Protein AF-A0A952P4N8-F1 (afdb_monomer)

Foldseek 3Di:
DDDDDDDDDPDPPPPDDDDDPPPPQDPAAALQVLLVVQVVCLLVLNHDLVSLLSSLVLVLVLLVCCLVPDCAPDRFKHFLCSSQVSCQVRHRDQDPVRHTLGQDPLLSLLVLLVLCLQQNDDSGIDGSNSSVSVSVVSVVVSVLSSLLSNVSCLLNVNDAQPLPDPVSVVVSVVSLVSNLVSQLVSLQSSLCSRLVRQDKHFLVSVLSNVVSVCVSVVHDDVVSVLSVLCSQLLLLCLCLQQVDHSGMQGSVCSSLSSNLVSLLSSLVSLCVRQPNPDPPNDPLSNLVSVLVSLLSVLVSSLVSLCNHPVQKGFLVSVVVSQVSVCSSPVLRDDDPLLLQLVLLVLCFQQNDHSGIDGSSSSVLVSVCSVLVSVLCVLQVVCVCVVVVVDPQVVPVHDPVRVVVVVSNVVSVVVSLQSVLVRTPFDQPDWRQPVSVLSNQVVVCVSPPDDPRPGPSVVCVVCVVVVQVVLCVVPVDDGRIHGSVSRD

Mean predicted aligned error: 7.98 Å

pLDDT: mean 88.03, std 11.56, range [34.94, 98.38]

Radius of gyration: 31.85 Å; Cα contacts (8 Å, |Δi|>4): 541; chains: 1; bounding box: 85×47×130 Å

Sequence (487 aa):
MLASAGVLSCTPKVGEQAPPPKQQEFSGTACLTEATDYIELFLKGEARDHQVAAAWGCMSTALQAFEKYVRGSSKDSYTAQEISSFIENEFIARQPDGSIHAVPPSLQAEIMKLKKIVAGGNADVITRSEIRSLITKFGHFKDISVRLNPYMKVLVKKWKPDLTREVSTSADVEHFENANRVLQEAALELGAIFEANQSSYRLDDIGVFLRELSGYLGRDWDLTTVVNRFLPLAKKLKKSLTGGREDEILSTEWRLVIVTTLRTYVQYLRYHYFVELPPNVGREQRLTSISRIVEESFSIIETLVREKTDGAVSRQEIDEIASVLTSAWPDFKFSKVMLDEIMKIKKLLFGGATDRIAASDFELARLKVSRIRDLIDILAPYAGIYSGDWAGGKNGGTEASRAEFDKAGAALDRAAQEFGGLLEVGDKDAFDLKGIVVLVKELSRLYPPEGGKGIARTLEKYFPLLQSLKNMVYGDKDALVRKAQWP

Solvent-accessible surface area (backbone atoms only — not comparable to full-atom values): 26450 Å² total; per-residue (Å²): 136,85,90,82,83,82,83,84,78,86,74,80,74,90,81,68,75,74,76,74,81,76,76,77,80,64,94,57,63,25,42,52,52,54,21,53,54,27,52,48,30,41,70,65,39,68,47,52,60,67,44,44,45,45,26,38,48,40,56,36,51,52,51,52,48,44,69,72,71,56,80,42,97,41,96,59,36,34,44,53,65,62,51,48,54,49,44,47,72,52,27,38,54,63,44,97,88,68,48,65,89,72,80,52,71,68,42,40,49,42,50,24,50,53,41,15,28,64,47,21,85,51,53,73,46,48,35,62,68,37,52,53,47,44,43,57,48,39,52,52,52,30,56,44,49,46,68,41,45,87,36,24,26,60,77,60,75,67,57,78,75,58,60,86,40,76,74,41,40,56,54,43,50,50,52,50,51,50,39,50,50,53,50,51,55,42,24,50,54,52,11,50,50,28,30,75,35,66,30,63,47,49,58,67,53,54,54,49,39,48,44,42,49,26,61,72,68,75,41,92,54,67,62,47,60,52,44,63,53,45,45,66,41,52,28,47,48,46,21,57,30,44,64,55,61,51,57,39,48,46,23,87,39,35,39,58,52,41,39,47,53,51,53,52,50,49,42,53,50,49,40,46,67,59,58,66,68,50,94,71,56,52,69,66,59,34,51,50,50,48,48,48,42,52,42,53,49,35,52,51,51,26,57,35,18,57,64,15,93,82,31,44,37,43,47,66,49,53,53,53,45,45,54,41,44,27,70,64,35,74,88,49,71,78,51,71,67,47,48,56,36,49,27,51,49,41,22,39,51,42,28,83,54,65,60,41,50,41,32,66,41,32,56,48,43,46,71,42,45,62,56,52,49,52,42,46,63,55,45,54,87,39,44,45,61,77,70,66,69,42,66,52,70,76,78,78,39,54,72,70,40,49,56,52,51,52,50,45,49,54,34,48,54,52,39,47,38,56,51,35,74,49,51,50,44,46,86,85,43,63,48,53,57,61,43,58,54,53,35,40,41,46,48,40,67,70,53,66,48,87,90,75,77,40,71,37,62,54,47,65,68,46,44,64,56,54,39,51,51,51,24,67,76,70,71,51,91,64,56,61,49,38,44,89,74,45,99

Structure (mmCIF, N/CA/C/O backbone):
data_AF-A0A952P4N8-F1
#
_entry.id   AF-A0A952P4N8-F1
#
loop_
_atom_site.group_PDB
_atom_site.id
_atom_site.type_symbol
_atom_site.label_atom_id
_atom_site.label_alt_id
_atom_site.label_comp_id
_atom_site.label_asym_id
_atom_site.label_entity_id
_atom_site.label_seq_id
_atom_site.pdbx_PDB_ins_code
_atom_site.Cartn_x
_atom_site.Cartn_y
_atom_site.Cartn_z
_atom_site.occupancy
_atom_site.B_iso_or_equiv
_atom_site.auth_seq_id
_atom_site.auth_comp_id
_atom_site.auth_asym_id
_atom_site.auth_atom_id
_atom_site.pdbx_PDB_model_num
ATOM 1 N N . MET A 1 1 ? -22.821 28.349 80.275 1.00 34.94 1 MET A N 1
ATOM 2 C CA . MET A 1 1 ? -23.502 27.051 80.448 1.00 34.94 1 MET A CA 1
ATOM 3 C C . MET A 1 1 ? -24.350 26.787 79.212 1.00 34.94 1 MET A C 1
ATOM 5 O O . MET A 1 1 ? -25.194 27.609 78.901 1.00 34.94 1 MET A O 1
ATOM 9 N N . LEU A 1 2 ? -24.018 25.696 78.514 1.00 36.78 2 LEU A N 1
ATOM 10 C CA . LEU A 1 2 ? -24.795 24.902 77.546 1.00 36.78 2 LEU A CA 1
ATOM 11 C C . LEU A 1 2 ? -25.652 25.620 76.484 1.00 36.78 2 LEU A C 1
ATOM 13 O O . LEU A 1 2 ? -26.808 25.968 76.703 1.00 36.78 2 LEU A O 1
ATOM 17 N N . ALA A 1 3 ? -25.081 25.695 75.279 1.00 39.19 3 ALA A N 1
ATOM 18 C CA . ALA A 1 3 ? -25.792 25.844 74.017 1.00 39.19 3 ALA A CA 1
ATOM 19 C C . ALA A 1 3 ? -26.370 24.485 73.576 1.00 39.19 3 ALA A C 1
ATOM 21 O O . ALA A 1 3 ? -25.646 23.492 73.533 1.00 39.19 3 ALA A O 1
ATOM 22 N N . SER A 1 4 ? -27.658 24.459 73.229 1.00 41.78 4 SER A N 1
ATOM 23 C CA . SER A 1 4 ? -28.335 23.325 72.588 1.00 41.78 4 SER A CA 1
ATOM 24 C C . SER A 1 4 ? -28.854 23.795 71.231 1.00 41.78 4 SER A C 1
ATOM 26 O O . SER A 1 4 ? -29.801 24.575 71.165 1.00 41.78 4 SER A O 1
ATOM 28 N N . ALA A 1 5 ? -28.187 23.374 70.156 1.00 43.16 5 ALA A N 1
ATOM 29 C CA . ALA A 1 5 ? -28.591 23.635 68.780 1.00 43.16 5 ALA A CA 1
ATOM 30 C C . ALA A 1 5 ? -29.614 22.580 68.334 1.00 43.16 5 ALA A C 1
ATOM 32 O O . ALA A 1 5 ? -29.387 21.379 68.479 1.00 43.16 5 ALA A O 1
ATOM 33 N N . GLY A 1 6 ? -30.752 23.049 67.822 1.00 41.53 6 GLY A N 1
ATOM 34 C CA . GLY A 1 6 ? -31.864 22.221 67.373 1.00 41.53 6 GLY A CA 1
ATOM 35 C C . GLY A 1 6 ? -31.559 21.471 66.078 1.00 41.53 6 GLY A C 1
ATOM 36 O O . GLY A 1 6 ? -31.179 22.063 65.070 1.00 41.53 6 GLY A O 1
ATOM 37 N N . VAL A 1 7 ? -31.793 20.162 66.109 1.00 44.16 7 VAL A N 1
ATOM 38 C CA . VAL A 1 7 ? -31.924 19.306 64.930 1.00 44.16 7 VAL A CA 1
ATOM 39 C C . VAL A 1 7 ? -33.351 19.476 64.404 1.00 44.16 7 VAL A C 1
ATOM 41 O O . VAL A 1 7 ? -34.297 18.976 65.008 1.00 44.16 7 VAL A O 1
ATOM 44 N N . LEU A 1 8 ? -33.521 20.192 63.290 1.00 47.72 8 LEU A N 1
ATOM 45 C CA . LEU A 1 8 ? -34.758 20.147 62.509 1.00 47.72 8 LEU A CA 1
ATOM 46 C C . LEU A 1 8 ? -34.716 18.896 61.627 1.00 47.72 8 LEU A C 1
ATOM 48 O O . LEU A 1 8 ? -33.975 18.816 60.648 1.00 47.72 8 LEU A O 1
ATOM 52 N N . SER A 1 9 ? -35.497 17.896 62.023 1.00 40.97 9 SER A N 1
ATOM 53 C CA . SER A 1 9 ? -35.718 16.656 61.293 1.00 40.97 9 SER A CA 1
ATOM 54 C C . SER A 1 9 ? -36.577 16.908 60.048 1.00 40.97 9 SER A C 1
ATOM 56 O O . SER A 1 9 ? -37.744 17.283 60.132 1.00 40.97 9 SER A O 1
ATOM 58 N N . CYS A 1 10 ? -36.014 16.651 58.866 1.00 54.97 10 CYS A N 1
ATOM 59 C CA . CYS A 1 10 ? -36.796 16.465 57.646 1.00 54.97 10 CYS A CA 1
ATOM 60 C C . CYS A 1 10 ? -37.445 15.077 57.702 1.00 54.97 10 CYS A C 1
ATOM 62 O O . CYS A 1 10 ? -36.817 14.077 57.362 1.00 54.97 10 CYS A O 1
ATOM 64 N N . THR A 1 11 ? -38.688 15.002 58.174 1.00 50.06 11 THR A N 1
ATOM 65 C CA . THR A 1 11 ? -39.518 13.800 58.026 1.00 50.06 11 THR A CA 1
ATOM 66 C C . THR A 1 11 ? -40.157 13.825 56.634 1.00 50.06 11 THR A C 1
ATOM 68 O O . THR A 1 11 ? -40.904 14.758 56.334 1.00 50.06 11 THR A O 1
ATOM 71 N N . PRO A 1 12 ? -39.869 12.855 55.746 1.00 48.47 12 PRO A N 1
ATOM 72 C CA . PRO A 1 12 ? -40.567 12.762 54.471 1.00 48.47 12 PRO A CA 1
ATOM 73 C C . PRO A 1 12 ? -42.040 12.434 54.741 1.00 48.47 12 PRO A C 1
ATOM 75 O O . PRO A 1 12 ? -42.353 11.528 55.516 1.00 48.47 12 PRO A O 1
ATOM 78 N N . LYS A 1 13 ? -42.952 13.194 54.125 1.00 51.69 13 LYS A N 1
ATOM 79 C CA . LYS A 1 13 ? -44.390 12.928 54.198 1.00 51.69 13 LYS A CA 1
ATOM 80 C C . LYS A 1 13 ? -44.674 11.568 53.562 1.00 51.69 13 LYS A C 1
ATOM 82 O O . LYS A 1 13 ? -44.535 11.386 52.356 1.00 51.69 13 LYS A O 1
ATOM 87 N N . VAL A 1 14 ? -45.074 10.610 54.389 1.00 48.50 14 VAL A N 1
ATOM 88 C CA . VAL A 1 14 ? -45.539 9.292 53.953 1.00 48.50 14 VAL A CA 1
ATOM 89 C C . VAL A 1 14 ? -46.844 9.489 53.173 1.00 48.50 14 VAL A C 1
ATOM 91 O O . VAL A 1 14 ? -47.848 9.881 53.761 1.00 48.50 14 VAL A O 1
ATOM 94 N N . GLY A 1 15 ? -46.817 9.265 51.855 1.00 58.88 15 GLY A N 1
ATOM 95 C CA . GLY A 1 15 ? -48.003 9.326 50.986 1.00 58.88 15 GLY A CA 1
ATOM 96 C C . GLY A 1 15 ? -47.847 10.112 49.679 1.00 58.88 15 GLY A C 1
ATOM 97 O O . GLY A 1 15 ? -48.727 10.022 48.827 1.00 58.88 15 GLY A O 1
ATOM 98 N N . GLU A 1 16 ? -46.752 10.849 49.474 1.00 53.91 16 GLU A N 1
ATOM 99 C CA . GLU A 1 16 ? -46.469 11.444 48.161 1.00 53.91 16 GLU A CA 1
ATOM 100 C C . GLU A 1 16 ? -45.956 10.359 47.202 1.00 53.91 16 GLU A C 1
ATOM 102 O O . GLU A 1 16 ? -44.999 9.643 47.506 1.00 53.91 16 GLU A O 1
ATOM 107 N N . GLN A 1 17 ? -46.616 10.207 46.046 1.00 56.88 17 GLN A N 1
ATOM 108 C CA . GLN A 1 17 ? -46.087 9.393 44.951 1.00 56.88 17 GLN A CA 1
ATOM 109 C C . GLN A 1 17 ? -44.692 9.912 44.611 1.00 56.88 17 GLN A C 1
ATOM 111 O O . GLN A 1 17 ? -44.510 11.119 44.434 1.00 56.88 17 GLN A O 1
ATOM 116 N N . ALA A 1 18 ? -43.716 9.001 44.544 1.00 58.66 18 ALA A N 1
ATOM 117 C CA . ALA A 1 18 ? -42.367 9.349 44.130 1.00 58.66 18 ALA A CA 1
ATOM 118 C C . ALA A 1 18 ? -42.462 10.166 42.832 1.00 58.66 18 ALA A C 1
ATOM 120 O O . ALA A 1 18 ? -43.164 9.727 41.913 1.00 58.66 18 ALA A O 1
ATOM 121 N N . PRO A 1 19 ? -41.828 11.353 42.756 1.00 57.47 19 PRO A N 1
ATOM 122 C CA . PRO A 1 19 ? -41.862 12.139 41.536 1.00 57.47 19 PRO A CA 1
ATOM 123 C C . PRO A 1 19 ? -41.422 11.228 40.385 1.00 57.47 19 PRO A C 1
ATOM 125 O O . PRO A 1 19 ? -40.444 10.489 40.558 1.00 57.47 19 PRO A O 1
ATOM 128 N N . PRO A 1 20 ? -42.150 11.222 39.250 1.00 61.19 20 PRO A N 1
ATOM 129 C CA . PRO A 1 20 ? -41.786 10.384 38.120 1.00 61.19 20 PRO A CA 1
ATOM 130 C C . PRO A 1 20 ? -40.313 10.649 37.801 1.00 61.19 20 PRO A C 1
ATOM 132 O O . PRO A 1 20 ? -39.890 11.811 37.882 1.00 61.19 20 PRO A O 1
ATOM 135 N N . PRO A 1 21 ? -39.514 9.602 37.524 1.00 56.03 21 PRO A N 1
ATOM 136 C CA . PRO A 1 21 ? -38.093 9.771 37.272 1.00 56.03 21 PRO A CA 1
ATOM 137 C C . PRO A 1 21 ? -37.947 10.837 36.192 1.00 56.03 21 PRO A C 1
ATOM 139 O O . PRO A 1 21 ? -38.432 10.658 35.075 1.00 56.03 21 PRO A O 1
ATOM 142 N N . LYS A 1 22 ? -37.358 11.985 36.550 1.00 49.69 22 LYS A N 1
ATOM 143 C CA . LYS A 1 22 ? -37.054 13.028 35.574 1.00 49.69 22 LYS A CA 1
ATOM 144 C C . LYS A 1 22 ? -36.116 12.381 34.569 1.00 49.69 22 LYS A C 1
ATOM 146 O O . LYS A 1 22 ? -34.968 12.105 34.912 1.00 49.69 22 LYS A O 1
ATOM 151 N N . GLN A 1 23 ? -36.624 12.098 33.372 1.00 56.06 23 GLN A N 1
ATOM 152 C CA . GLN A 1 23 ? -35.781 11.749 32.241 1.00 56.06 23 GLN A CA 1
ATOM 153 C C . GLN A 1 23 ? -34.848 12.937 32.057 1.00 56.06 23 GLN A C 1
ATOM 155 O O . GLN A 1 23 ? -35.282 14.058 31.794 1.00 56.06 23 GLN A O 1
ATOM 160 N N . GLN A 1 24 ? -33.580 12.721 32.378 1.00 61.12 24 GLN A N 1
ATOM 161 C CA . GLN A 1 24 ? -32.574 13.746 32.234 1.00 61.12 24 GLN A CA 1
ATOM 162 C C . GLN A 1 24 ? -32.348 13.897 30.733 1.00 61.12 24 GLN A C 1
ATOM 164 O O . GLN A 1 24 ? -31.733 13.032 30.125 1.00 61.12 24 GLN A O 1
ATOM 169 N N . GLU A 1 25 ? -32.907 14.948 30.132 1.00 58.38 25 GLU A N 1
ATOM 170 C CA . GLU A 1 25 ? -32.675 15.248 28.720 1.00 58.38 25 GLU A CA 1
ATOM 171 C C . GLU A 1 25 ? -31.179 15.498 28.514 1.00 58.38 25 GLU A C 1
ATOM 173 O O . GLU A 1 25 ? -30.598 16.441 29.063 1.00 58.38 25 GLU A O 1
ATOM 178 N N . PHE A 1 26 ? -30.532 14.620 27.751 1.00 65.38 26 PHE A N 1
ATOM 179 C CA . PHE A 1 26 ? -29.157 14.823 27.331 1.00 65.38 26 PHE A CA 1
ATOM 180 C C . PHE A 1 26 ? -29.143 15.886 26.232 1.00 65.38 26 PHE A C 1
ATOM 182 O O . PHE A 1 26 ? -29.778 15.747 25.189 1.00 65.38 26 PHE A O 1
ATOM 189 N N . SER A 1 27 ? -28.411 16.977 26.453 1.00 51.78 27 SER A N 1
ATOM 190 C CA . SER A 1 27 ? -28.153 17.966 25.408 1.00 51.78 27 SER A CA 1
ATOM 191 C C . SER A 1 27 ? -27.304 17.309 24.311 1.00 51.78 27 SER A C 1
ATOM 193 O O . SER A 1 27 ? -26.106 17.111 24.514 1.00 51.78 27 SER A O 1
ATOM 195 N N . GLY A 1 28 ? -27.920 16.936 23.185 1.00 60.28 28 GLY A N 1
ATOM 196 C CA . GLY A 1 28 ? -27.245 16.257 22.068 1.00 60.28 28 GLY A CA 1
ATOM 197 C C . GLY A 1 28 ? -27.908 14.967 21.576 1.00 60.28 28 GLY A C 1
ATOM 198 O O . GLY A 1 28 ? -27.240 14.180 20.902 1.00 60.28 28 GLY A O 1
ATOM 199 N N . THR A 1 29 ? -29.188 14.741 21.892 1.00 67.62 29 THR A N 1
ATOM 200 C CA . THR A 1 29 ? -29.965 13.633 21.325 1.00 67.62 29 THR A CA 1
ATOM 201 C C . THR A 1 29 ? -29.813 13.617 19.800 1.00 67.62 29 THR A C 1
ATOM 203 O O . THR A 1 29 ? -29.948 14.648 19.148 1.00 67.62 29 THR A O 1
ATOM 206 N N . ALA A 1 30 ? -29.469 12.453 19.242 1.00 80.31 30 ALA A N 1
ATOM 207 C CA . ALA A 1 30 ? -29.188 12.219 17.818 1.00 80.31 30 ALA A CA 1
ATOM 208 C C . ALA A 1 30 ? -27.842 12.706 17.230 1.00 80.31 30 ALA A C 1
ATOM 210 O O . ALA A 1 30 ? -27.639 12.543 16.024 1.00 80.31 30 ALA A O 1
ATOM 211 N N . CYS A 1 31 ? -26.880 13.225 18.009 1.00 89.62 31 CYS A N 1
ATOM 212 C CA . CYS A 1 31 ? -25.630 13.713 17.398 1.00 89.62 31 CYS A CA 1
ATOM 213 C C . CYS A 1 31 ? -24.825 12.625 16.661 1.00 89.62 31 CYS A C 1
ATOM 215 O O . CYS A 1 31 ? -24.077 12.949 15.737 1.00 89.62 31 CYS A O 1
ATOM 217 N N . LEU A 1 32 ? -24.959 11.340 17.029 1.00 89.25 32 LEU A N 1
ATOM 218 C CA . LEU A 1 32 ? -24.214 10.267 16.357 1.00 89.25 32 LEU A CA 1
ATOM 219 C C . LEU A 1 32 ? -24.750 9.977 14.959 1.00 89.25 32 LEU A C 1
ATOM 221 O O . LEU A 1 32 ? -23.969 9.585 14.097 1.00 89.25 32 LEU A O 1
ATOM 225 N N . THR A 1 33 ? -26.040 10.214 14.717 1.00 88.94 33 THR A N 1
ATOM 226 C CA . THR A 1 33 ? -26.625 10.117 13.376 1.00 88.94 33 THR A CA 1
ATOM 227 C C . THR A 1 33 ? -25.987 11.152 12.443 1.00 88.94 33 THR A C 1
ATOM 229 O O . THR A 1 33 ? -25.518 10.805 11.361 1.00 88.94 33 THR A O 1
ATOM 232 N N . GLU A 1 34 ? -25.831 12.399 12.894 1.00 90.75 34 GLU A N 1
ATOM 233 C CA . GLU A 1 34 ? -25.100 13.416 12.122 1.00 90.75 34 GLU A CA 1
ATOM 234 C C . GLU A 1 34 ? -23.605 13.090 12.004 1.00 90.75 34 GLU A C 1
ATOM 236 O O . GLU A 1 34 ? -22.998 13.273 10.948 1.00 90.75 34 GLU A O 1
ATOM 241 N N . ALA A 1 35 ? -22.993 12.569 13.073 1.00 92.69 35 ALA A N 1
ATOM 242 C CA . ALA A 1 35 ? -21.591 12.168 13.054 1.00 92.69 35 ALA A CA 1
ATOM 243 C C . ALA A 1 35 ? -21.322 11.100 11.983 1.00 92.69 35 ALA A C 1
ATOM 245 O O . ALA A 1 35 ? -20.301 11.181 11.297 1.00 92.69 35 ALA A O 1
ATOM 246 N N . THR A 1 36 ? -22.231 10.135 11.795 1.00 89.19 36 THR A N 1
ATOM 247 C CA . THR A 1 36 ? -22.101 9.128 10.732 1.00 89.19 36 THR A CA 1
ATOM 248 C C . THR A 1 36 ? -22.158 9.738 9.332 1.00 89.19 36 THR A C 1
ATOM 250 O O . THR A 1 36 ? -21.368 9.340 8.471 1.00 89.19 36 THR A O 1
ATOM 253 N N . ASP A 1 37 ? -22.994 10.756 9.116 1.00 90.56 37 ASP A N 1
ATOM 254 C CA . ASP A 1 37 ? -23.057 11.482 7.841 1.00 90.56 37 ASP A CA 1
ATOM 255 C C . ASP A 1 37 ? -21.776 12.291 7.593 1.00 90.56 37 ASP A C 1
ATOM 257 O O . ASP A 1 37 ? -21.229 12.305 6.488 1.00 90.56 37 ASP A O 1
ATOM 261 N N . TYR A 1 38 ? -21.223 12.927 8.628 1.00 94.62 38 TYR A N 1
ATOM 262 C CA . TYR A 1 38 ? -19.960 13.659 8.512 1.00 94.62 38 TYR A CA 1
ATOM 263 C C . TYR A 1 38 ? -18.764 12.740 8.242 1.00 94.62 38 TYR A C 1
ATOM 265 O O . TYR A 1 38 ? -17.897 13.094 7.439 1.00 94.62 38 TYR A O 1
ATOM 273 N N . ILE A 1 39 ? -18.722 11.554 8.857 1.00 91.50 39 ILE A N 1
ATOM 274 C CA . ILE A 1 39 ? -17.701 10.537 8.563 1.00 91.50 39 ILE A CA 1
ATOM 275 C C . ILE A 1 39 ? -17.809 10.090 7.102 1.00 91.50 39 ILE A C 1
ATOM 277 O O . ILE A 1 39 ? -16.793 9.957 6.423 1.00 91.50 39 ILE A O 1
ATOM 281 N N . GLU A 1 40 ? -19.020 9.913 6.575 1.00 89.50 40 GLU A N 1
ATOM 282 C CA . GLU A 1 40 ? -19.203 9.598 5.159 1.00 89.50 40 GLU A CA 1
ATOM 283 C C . GLU A 1 40 ? -18.688 10.716 4.250 1.00 89.50 40 GLU A C 1
ATOM 285 O O . GLU A 1 40 ? -17.946 10.442 3.305 1.00 89.50 40 GLU A O 1
ATOM 290 N N . LEU A 1 41 ? -19.055 11.970 4.524 1.00 94.19 41 LEU A N 1
ATOM 291 C CA . LEU A 1 41 ? -18.558 13.111 3.756 1.00 94.19 41 LEU A CA 1
ATOM 292 C C . LEU A 1 41 ? -17.026 13.168 3.787 1.00 94.19 41 LEU A C 1
ATOM 294 O O . LEU A 1 41 ? -16.400 13.456 2.766 1.00 94.19 41 LEU A O 1
ATOM 298 N N . PHE A 1 42 ? -16.406 12.836 4.921 1.00 95.56 42 PHE A N 1
ATOM 299 C CA . PHE A 1 42 ? -14.954 12.754 5.051 1.00 95.56 42 PHE A CA 1
ATOM 300 C C . PHE A 1 42 ? -14.372 11.653 4.157 1.00 95.56 42 PHE A C 1
ATOM 302 O O . PHE A 1 42 ? -13.495 11.928 3.337 1.00 95.56 42 PHE A O 1
ATOM 309 N N . LEU A 1 43 ? -14.926 10.437 4.217 1.00 91.50 43 LEU A N 1
ATOM 310 C CA . LEU A 1 43 ? -14.536 9.306 3.364 1.00 91.50 43 LEU A CA 1
ATOM 311 C C . LEU A 1 43 ? -14.821 9.539 1.871 1.00 91.50 43 LEU A C 1
ATOM 313 O O . LEU A 1 43 ? -14.264 8.848 1.023 1.00 91.50 43 LEU A O 1
ATOM 317 N N . LYS A 1 44 ? -15.664 10.518 1.530 1.00 92.19 44 LYS A N 1
ATOM 318 C CA . LYS A 1 44 ? -15.902 10.976 0.155 1.00 92.19 44 LYS A CA 1
ATOM 319 C C . LYS A 1 44 ? -15.003 12.138 -0.271 1.00 92.19 44 LYS A C 1
ATOM 321 O O . LYS A 1 44 ? -15.041 12.486 -1.452 1.00 92.19 44 LYS A O 1
ATOM 326 N N . GLY A 1 45 ? -14.224 12.729 0.637 1.00 95.94 45 GLY A N 1
ATOM 327 C CA . GLY A 1 45 ? -13.435 13.941 0.392 1.00 95.94 45 GLY A CA 1
ATOM 328 C C . GLY A 1 45 ? -14.279 15.209 0.205 1.00 95.94 45 GLY A C 1
ATOM 329 O O . GLY A 1 45 ? -13.887 16.111 -0.536 1.00 95.94 45 GLY A O 1
ATOM 330 N N . GLU A 1 46 ? -15.460 15.251 0.822 1.00 97.12 46 GLU A N 1
ATOM 331 C CA . GLU A 1 46 ? -16.475 16.308 0.691 1.00 97.12 46 GLU A CA 1
ATOM 332 C C . GLU A 1 46 ? -16.763 17.031 2.023 1.00 97.12 46 GLU A C 1
ATOM 334 O O . GLU A 1 46 ? -17.459 18.047 2.029 1.00 97.12 46 GLU A O 1
ATOM 339 N N . ALA A 1 47 ? -16.217 16.547 3.144 1.00 97.62 47 ALA A N 1
ATOM 340 C CA . ALA A 1 47 ? -16.410 17.156 4.458 1.00 97.62 47 ALA A CA 1
ATOM 341 C C . ALA A 1 47 ? -15.641 18.472 4.640 1.00 97.62 47 ALA A C 1
ATOM 343 O O . ALA A 1 47 ? -14.553 18.688 4.104 1.00 97.62 47 ALA A O 1
ATOM 344 N N . ARG A 1 48 ? -16.192 19.341 5.490 1.00 98.06 48 ARG A N 1
ATOM 345 C CA . ARG A 1 48 ? -15.514 20.522 6.041 1.00 98.06 48 ARG A CA 1
ATOM 346 C C . ARG A 1 48 ? -14.879 20.183 7.390 1.00 98.06 48 ARG A C 1
ATOM 348 O O . ARG A 1 48 ? -15.422 19.377 8.140 1.00 98.06 48 ARG A O 1
ATOM 355 N N . ASP A 1 49 ? -13.803 20.874 7.757 1.00 97.56 49 ASP A N 1
ATOM 356 C CA . ASP A 1 49 ? -13.041 20.583 8.985 1.00 97.56 49 ASP A CA 1
ATOM 357 C C . ASP A 1 49 ? -13.902 20.595 10.258 1.00 97.56 49 ASP A C 1
ATOM 359 O O . ASP A 1 49 ? -13.746 19.737 11.126 1.00 97.56 49 ASP A O 1
ATOM 363 N N . HIS A 1 50 ? -14.865 21.519 10.362 1.00 97.62 50 HIS A N 1
ATOM 364 C CA . HIS A 1 50 ? -15.771 21.573 11.514 1.00 97.62 50 HIS A CA 1
ATOM 365 C C . HIS A 1 50 ? -16.729 20.376 11.582 1.00 97.62 50 HIS A C 1
ATOM 367 O O . HIS A 1 50 ? -17.092 19.974 12.681 1.00 97.62 50 HIS A O 1
ATOM 373 N N . GLN A 1 51 ? -17.117 19.788 10.445 1.00 97.31 51 GLN A N 1
ATOM 374 C CA . GLN A 1 51 ? -17.963 18.588 10.402 1.00 97.31 51 GLN A CA 1
ATOM 375 C C . GLN A 1 51 ? -17.174 17.372 10.891 1.00 97.31 51 GLN A C 1
ATOM 377 O O . GLN A 1 51 ? -17.649 16.620 11.739 1.00 97.31 51 GLN A O 1
ATOM 382 N N . VAL A 1 52 ? -15.923 17.237 10.434 1.00 97.25 52 VAL A N 1
ATOM 383 C CA . VAL A 1 52 ? -14.998 16.199 10.914 1.00 97.25 52 VAL A CA 1
ATOM 384 C C . VAL A 1 52 ? -14.781 16.342 12.423 1.00 97.25 52 VAL A C 1
ATOM 386 O O . VAL A 1 52 ? -14.925 15.379 13.174 1.00 97.25 52 VAL A O 1
ATOM 389 N N . ALA A 1 53 ? -14.500 17.559 12.897 1.00 97.31 53 ALA A N 1
ATOM 390 C CA . ALA A 1 53 ? -14.328 17.844 14.317 1.00 97.31 53 ALA A CA 1
ATOM 391 C C . ALA A 1 53 ? -15.592 17.561 15.149 1.00 97.31 53 ALA A C 1
ATOM 393 O O . ALA A 1 53 ? -15.474 17.059 16.269 1.00 97.31 53 ALA A O 1
ATOM 394 N N . ALA A 1 54 ? -16.777 17.874 14.616 1.00 96.00 54 ALA A N 1
ATOM 395 C CA . ALA A 1 54 ? -18.058 17.632 15.275 1.00 96.00 54 ALA A CA 1
ATOM 396 C C . ALA A 1 54 ? -18.347 16.135 15.436 1.00 96.00 54 ALA A C 1
ATOM 398 O O . ALA A 1 54 ? -18.774 15.723 16.514 1.00 96.00 54 ALA A O 1
ATOM 399 N N . ALA A 1 55 ? -18.034 15.312 14.429 1.00 95.94 55 ALA A N 1
ATOM 400 C CA . ALA A 1 55 ? -18.210 13.863 14.508 1.00 95.94 55 ALA A CA 1
ATOM 401 C C . ALA A 1 55 ? -17.418 13.249 15.680 1.00 95.94 55 ALA A C 1
ATOM 403 O O . ALA A 1 55 ? -17.976 12.544 16.524 1.00 95.94 55 ALA A O 1
ATOM 404 N N . TRP A 1 56 ? -16.129 13.590 15.795 1.00 97.06 56 TRP A N 1
ATOM 405 C CA . TRP A 1 56 ? -15.279 13.139 16.905 1.00 97.06 56 TRP A CA 1
ATOM 406 C C . TRP A 1 56 ? -15.673 13.735 18.259 1.00 97.06 56 TRP A C 1
ATOM 408 O O . TRP A 1 56 ? -15.570 13.061 19.290 1.00 97.06 56 TRP A O 1
ATOM 418 N N . GLY A 1 57 ? -16.148 14.984 18.261 1.00 96.00 57 GLY A N 1
ATOM 419 C CA . GLY A 1 57 ? -16.682 15.636 19.453 1.00 96.00 57 GLY A CA 1
ATOM 420 C C . GLY A 1 57 ? -17.881 14.874 20.009 1.00 96.00 57 GLY A C 1
ATOM 421 O O . GLY A 1 57 ? -17.881 14.526 21.187 1.00 96.00 57 GLY A O 1
ATOM 422 N N . CYS A 1 58 ? -18.840 14.528 19.147 1.00 95.56 58 CYS A N 1
ATOM 423 C CA . CYS A 1 58 ? -20.028 13.770 19.530 1.00 95.56 58 CYS A CA 1
ATOM 424 C C . CYS A 1 58 ? -19.669 12.398 20.124 1.00 95.56 58 CYS A C 1
ATOM 426 O O . CYS A 1 58 ? -20.120 12.076 21.222 1.00 95.56 58 CYS A O 1
ATOM 428 N N . MET A 1 59 ? -18.791 11.622 19.472 1.00 94.88 59 MET A N 1
ATOM 429 C CA . MET A 1 59 ? -18.336 10.329 20.009 1.00 94.88 59 MET A CA 1
ATOM 430 C C . MET A 1 59 ? -17.662 10.461 21.386 1.00 94.88 59 MET A C 1
ATOM 432 O O . MET A 1 59 ? -17.917 9.659 22.286 1.00 94.88 59 MET A O 1
ATOM 436 N N . SER A 1 60 ? -16.839 11.496 21.584 1.00 95.94 60 SER A N 1
ATOM 437 C CA . SER A 1 60 ? -16.197 11.759 22.879 1.00 95.94 60 SER A CA 1
ATOM 438 C C . SER A 1 60 ? -17.213 12.134 23.958 1.00 95.94 60 SER A C 1
ATOM 440 O O . SER A 1 60 ? -17.155 11.604 25.067 1.00 95.94 60 SER A O 1
ATOM 442 N N . THR A 1 61 ? -18.171 13.007 23.638 1.00 95.25 61 THR A N 1
ATOM 443 C CA . THR A 1 61 ? -19.238 13.410 24.562 1.00 95.25 61 THR A CA 1
ATOM 444 C C . THR A 1 61 ? -20.134 12.230 24.935 1.00 95.25 61 THR A C 1
ATOM 446 O O . THR A 1 61 ? -20.476 12.087 26.108 1.00 95.25 61 THR A O 1
ATOM 449 N N . ALA A 1 62 ? -20.452 11.347 23.985 1.00 94.94 62 ALA A N 1
ATOM 450 C CA . ALA A 1 62 ? -21.231 10.140 24.244 1.00 94.94 62 ALA A CA 1
ATOM 451 C C . ALA A 1 62 ? -20.534 9.216 25.254 1.00 94.94 62 ALA A C 1
ATOM 453 O O . ALA A 1 62 ? -21.146 8.802 26.240 1.00 94.94 62 ALA A O 1
ATOM 454 N N . LEU A 1 63 ? -19.232 8.959 25.079 1.00 95.69 63 LEU A N 1
ATOM 455 C CA . LEU A 1 63 ? -18.459 8.155 26.031 1.00 95.69 63 LEU A CA 1
ATOM 456 C C . LEU A 1 63 ? -18.291 8.835 27.399 1.00 95.69 63 LEU A C 1
ATOM 458 O O . LEU A 1 63 ? -18.361 8.159 28.423 1.00 95.69 63 LEU A O 1
ATOM 462 N N . GLN A 1 64 ? -18.113 10.158 27.443 1.00 96.06 64 GLN A N 1
ATOM 463 C CA . GLN A 1 64 ? -18.062 10.915 28.702 1.00 96.06 64 GLN A CA 1
ATOM 464 C C . GLN A 1 64 ? -19.388 10.835 29.466 1.00 96.06 64 GLN A C 1
ATOM 466 O O . GLN A 1 64 ? -19.398 10.662 30.687 1.00 96.06 64 GLN A O 1
ATOM 471 N N . ALA A 1 65 ? -20.513 10.947 28.754 1.00 94.56 65 ALA A N 1
ATOM 472 C CA . ALA A 1 65 ? -21.834 10.773 29.336 1.00 94.56 65 ALA A CA 1
ATOM 473 C C . ALA A 1 65 ? -22.005 9.337 29.852 1.00 94.56 65 ALA A C 1
ATOM 475 O O . ALA A 1 65 ? -22.378 9.149 31.009 1.00 94.56 65 ALA A O 1
ATOM 476 N N . PHE A 1 66 ? -21.638 8.333 29.054 1.00 94.88 66 PHE A N 1
ATOM 477 C CA . PHE A 1 66 ? -21.680 6.935 29.478 1.00 94.88 66 PHE A CA 1
ATOM 478 C C . PHE A 1 66 ? -20.886 6.709 30.776 1.00 94.88 66 PHE A C 1
ATOM 480 O O . PHE A 1 66 ? -21.433 6.204 31.756 1.00 94.88 66 PHE A O 1
ATOM 487 N N . GLU A 1 67 ? -19.630 7.169 30.835 1.00 94.81 67 GLU A N 1
ATOM 488 C CA . GLU A 1 67 ? -18.760 7.027 32.014 1.00 94.81 67 GLU A CA 1
ATOM 489 C C . GLU A 1 67 ? -19.369 7.658 33.282 1.00 94.81 67 GLU A C 1
ATOM 491 O O . GLU A 1 67 ? -19.239 7.137 34.400 1.00 94.81 67 GLU A O 1
ATOM 496 N N . LYS A 1 68 ? -20.021 8.812 33.109 1.00 94.00 68 LYS A N 1
ATOM 497 C CA . LYS A 1 68 ? -20.590 9.604 34.199 1.00 94.00 68 LYS A CA 1
ATOM 498 C C . LYS A 1 68 ? -21.907 9.029 34.716 1.00 94.00 68 LYS A C 1
ATOM 500 O O . LYS A 1 68 ? -22.129 9.052 35.927 1.00 94.00 68 LYS A O 1
ATOM 505 N N . TYR A 1 69 ? -22.771 8.553 33.823 1.00 91.94 69 TYR A N 1
ATOM 506 C CA . TYR A 1 69 ? -24.164 8.240 34.148 1.00 91.94 69 TYR A CA 1
ATOM 507 C C . TYR A 1 69 ? -24.461 6.742 34.241 1.00 91.94 69 TYR A C 1
ATOM 509 O O . TYR A 1 69 ? -25.376 6.360 34.970 1.00 91.94 69 TYR A O 1
ATOM 517 N N . VAL A 1 70 ? -23.673 5.881 33.593 1.00 92.25 70 VAL A N 1
ATOM 518 C CA . VAL A 1 70 ? -23.888 4.432 33.638 1.00 92.25 70 VAL A CA 1
ATOM 519 C C . VAL A 1 70 ? -23.048 3.801 34.748 1.00 92.25 70 VAL A C 1
ATOM 521 O O . VAL A 1 70 ? -21.814 3.874 34.778 1.00 92.25 70 VAL A O 1
ATOM 524 N N . ARG A 1 71 ? -23.736 3.148 35.689 1.00 87.56 71 ARG A N 1
ATOM 525 C CA . ARG A 1 71 ? -23.119 2.244 36.667 1.00 87.56 71 ARG A CA 1
ATOM 526 C C . ARG A 1 71 ? -23.127 0.845 36.062 1.00 87.56 71 ARG A C 1
ATOM 528 O O . ARG A 1 71 ? -24.203 0.314 35.816 1.00 87.56 71 ARG A O 1
ATOM 535 N N . GLY A 1 72 ? -21.947 0.296 35.784 1.00 76.94 72 GLY A N 1
ATOM 536 C CA . GLY A 1 72 ? -21.826 -1.029 35.181 1.00 76.94 72 GLY A CA 1
ATOM 537 C C . GLY A 1 72 ? -22.400 -2.111 36.091 1.00 76.94 72 GLY A C 1
ATOM 538 O O . GLY A 1 72 ? -22.407 -1.965 37.318 1.00 76.94 72 GLY A O 1
ATOM 539 N N . SER A 1 73 ? -22.861 -3.205 35.488 1.00 76.19 73 SER A N 1
ATOM 540 C CA . SER A 1 73 ? -23.274 -4.422 36.201 1.00 76.19 73 SER A CA 1
ATOM 541 C C . SER A 1 73 ? -22.176 -4.975 37.121 1.00 76.19 73 SER A C 1
ATOM 543 O O . SER A 1 73 ? -22.462 -5.519 38.189 1.00 76.19 73 SER A O 1
ATOM 545 N N . SER A 1 74 ? -20.912 -4.768 36.750 1.00 79.38 74 SER A N 1
ATOM 546 C CA . SER A 1 74 ? -19.735 -4.977 37.590 1.00 79.38 74 SER A CA 1
ATOM 547 C C . SER A 1 74 ? -19.073 -3.627 37.883 1.00 79.38 74 SER A C 1
ATOM 549 O O . SER A 1 74 ? -19.027 -2.757 37.015 1.00 79.38 74 SER A O 1
ATOM 551 N N . LYS A 1 75 ? -18.581 -3.442 39.120 1.00 81.94 75 LYS A N 1
ATOM 552 C CA . LYS A 1 75 ? -18.246 -2.135 39.734 1.00 81.94 75 LYS A CA 1
ATOM 553 C C . LYS A 1 75 ? -17.477 -1.153 38.840 1.00 81.94 75 LYS A C 1
ATOM 555 O O . LYS A 1 75 ? -17.647 0.047 39.033 1.00 81.94 75 LYS A O 1
ATOM 560 N N . ASP A 1 76 ? -16.642 -1.637 37.920 1.00 91.44 76 ASP A N 1
ATOM 561 C CA . ASP A 1 76 ? -15.841 -0.781 37.038 1.00 91.44 76 ASP A CA 1
ATOM 562 C C . ASP A 1 76 ? -15.677 -1.324 35.606 1.00 91.44 76 ASP A C 1
ATOM 564 O O . ASP A 1 76 ? -14.743 -0.945 34.897 1.00 91.44 76 ASP A O 1
ATOM 568 N N . SER A 1 77 ? -16.566 -2.228 35.181 1.00 94.12 77 SER A N 1
ATOM 569 C CA . SER A 1 77 ? -16.523 -2.861 33.859 1.00 94.12 77 SER A CA 1
ATOM 570 C C . SER A 1 77 ? -17.905 -2.925 33.217 1.00 94.12 77 SER A C 1
ATOM 572 O O . SER A 1 77 ? -18.895 -3.188 33.897 1.00 94.12 77 SER A O 1
ATOM 574 N N . TYR A 1 78 ? -17.933 -2.756 31.902 1.00 95.88 78 TYR A N 1
ATOM 575 C CA . TYR A 1 78 ? -19.123 -2.644 31.077 1.00 95.88 78 TYR A CA 1
ATOM 576 C C . TYR A 1 78 ? -19.049 -3.633 29.916 1.00 95.88 78 TYR A C 1
ATOM 578 O O . TYR A 1 78 ? -17.997 -3.814 29.303 1.00 95.88 78 TYR A O 1
ATOM 586 N N . THR A 1 79 ? -20.166 -4.269 29.611 1.00 96.12 79 THR A N 1
ATOM 587 C CA . THR A 1 79 ? -20.348 -5.133 28.444 1.00 96.12 79 THR A CA 1
ATOM 588 C C . THR A 1 79 ? -20.612 -4.301 27.190 1.00 96.12 79 THR A C 1
ATOM 590 O O . THR A 1 79 ? -21.041 -3.146 27.267 1.00 96.12 79 THR A O 1
ATOM 593 N N . ALA A 1 80 ? -20.406 -4.902 26.017 1.00 95.62 80 ALA A N 1
ATOM 594 C CA . ALA A 1 80 ? -20.715 -4.250 24.745 1.00 95.62 80 ALA A CA 1
ATOM 595 C C . ALA A 1 80 ? -22.201 -3.848 24.643 1.00 95.62 80 ALA A C 1
ATOM 597 O O . ALA A 1 80 ? -22.507 -2.751 24.179 1.00 95.62 80 ALA A O 1
ATOM 598 N N . GLN A 1 81 ? -23.098 -4.688 25.176 1.00 95.50 81 GLN A N 1
ATOM 599 C CA . GLN A 1 81 ? -24.541 -4.448 25.168 1.00 95.50 81 GLN A CA 1
ATOM 600 C C . GLN A 1 81 ? -24.953 -3.269 26.059 1.00 95.50 81 GLN A C 1
ATOM 602 O O . GLN A 1 81 ? -25.854 -2.517 25.697 1.00 95.50 81 GLN A O 1
ATOM 607 N N . GLU A 1 82 ? -24.320 -3.082 27.224 1.00 94.75 82 GLU A N 1
ATOM 608 C CA . GLU A 1 82 ? -24.600 -1.922 28.088 1.00 94.75 82 GLU A CA 1
ATOM 609 C C . GLU A 1 82 ? -24.244 -0.608 27.376 1.00 94.75 82 GLU A C 1
ATOM 611 O O . GLU A 1 82 ? -24.975 0.376 27.487 1.00 94.75 82 GLU A O 1
ATOM 616 N N . ILE A 1 83 ? -23.151 -0.605 26.609 1.00 94.31 83 ILE A N 1
ATOM 617 C CA . ILE A 1 83 ? -22.698 0.568 25.853 1.00 94.31 83 ILE A CA 1
ATOM 618 C C . ILE A 1 83 ? -23.591 0.836 24.656 1.00 94.31 83 ILE A C 1
ATOM 620 O O . ILE A 1 83 ? -24.030 1.972 24.486 1.00 94.31 83 ILE A O 1
ATOM 624 N N . SER A 1 84 ? -23.872 -0.186 23.845 1.00 94.06 84 SER A N 1
ATOM 625 C CA . SER A 1 84 ? -24.734 -0.034 22.674 1.00 94.06 84 SER A CA 1
ATOM 626 C C . SER A 1 84 ? -26.121 0.442 23.087 1.00 94.06 84 SER A C 1
ATOM 628 O O . SER A 1 84 ? -26.578 1.454 22.573 1.00 94.06 84 SER A O 1
ATOM 630 N N . SER A 1 85 ? -26.722 -0.171 24.113 1.00 93.56 85 SER A N 1
ATOM 631 C CA . SER A 1 85 ? -28.045 0.222 24.613 1.00 93.56 85 SER A CA 1
ATOM 632 C C . SER A 1 85 ? -28.074 1.676 25.091 1.00 93.56 85 SER A C 1
ATOM 634 O O . SER A 1 85 ? -29.052 2.382 24.861 1.00 93.56 85 SER A O 1
ATOM 636 N N . PHE A 1 86 ? -27.024 2.157 25.763 1.00 93.50 86 PHE A N 1
ATOM 637 C CA . PHE A 1 86 ? -26.954 3.563 26.168 1.00 93.50 86 PHE A CA 1
ATOM 638 C C . PHE A 1 86 ? -26.826 4.496 24.959 1.00 93.50 86 PHE A C 1
ATOM 640 O O . PHE A 1 86 ? -27.562 5.474 24.846 1.00 93.50 86 PHE A O 1
ATOM 647 N N . ILE A 1 87 ? -25.913 4.183 24.039 1.00 92.69 87 ILE A N 1
ATOM 648 C CA . ILE A 1 87 ? -25.672 4.978 22.833 1.00 92.69 87 ILE A CA 1
ATOM 649 C C . ILE A 1 87 ? -26.934 5.060 21.961 1.00 92.69 87 ILE A C 1
ATOM 651 O O . ILE A 1 87 ? -27.306 6.139 21.506 1.00 92.69 87 ILE A O 1
ATOM 655 N N . GLU A 1 88 ? -27.608 3.932 21.766 1.00 91.62 88 GLU A N 1
ATOM 656 C CA . GLU A 1 88 ? -28.837 3.800 20.986 1.00 91.62 88 GLU A CA 1
ATOM 657 C C . GLU A 1 88 ? -29.986 4.632 21.553 1.00 91.62 88 GLU A C 1
ATOM 659 O O . GLU A 1 88 ? -30.715 5.267 20.795 1.00 91.62 88 GLU A O 1
ATOM 664 N N . ASN A 1 89 ? -30.135 4.656 22.878 1.00 90.12 89 ASN A N 1
ATOM 665 C CA . ASN A 1 89 ? -31.232 5.371 23.522 1.00 90.12 89 ASN A CA 1
ATOM 666 C C . ASN A 1 89 ? -31.000 6.882 23.602 1.00 90.12 89 ASN A C 1
ATOM 668 O O . ASN A 1 89 ? -31.959 7.641 23.473 1.00 90.12 89 ASN A O 1
ATOM 672 N N . GLU A 1 90 ? -29.753 7.313 23.810 1.00 90.31 90 GLU A N 1
ATOM 673 C CA . GLU A 1 90 ? -29.451 8.712 24.135 1.00 90.31 90 GLU A CA 1
ATOM 674 C C . GLU A 1 90 ? -28.839 9.503 22.967 1.00 90.31 90 GLU A C 1
ATOM 676 O O . GLU A 1 90 ? -28.971 10.725 22.919 1.00 90.31 90 GLU A O 1
ATOM 681 N N . PHE A 1 91 ? -28.177 8.843 22.006 1.00 90.69 91 PHE A N 1
ATOM 682 C CA . PHE A 1 91 ? -27.363 9.517 20.981 1.00 90.69 91 PHE A CA 1
ATOM 683 C C . PHE A 1 91 ? -27.719 9.172 19.530 1.00 90.69 91 PHE A C 1
ATOM 685 O O . PHE A 1 91 ? -27.233 9.856 18.626 1.00 90.69 91 PHE A O 1
ATOM 692 N N . ILE A 1 92 ? -28.568 8.170 19.285 1.00 87.56 92 ILE A N 1
ATOM 693 C CA . ILE A 1 92 ? -29.046 7.802 17.944 1.00 87.56 92 ILE A CA 1
ATOM 694 C C . ILE A 1 92 ? -30.469 8.334 17.734 1.00 87.56 92 ILE A C 1
ATOM 696 O O . ILE A 1 92 ? -31.333 8.197 18.599 1.00 87.56 92 ILE A O 1
ATOM 700 N N . ALA A 1 93 ? -30.721 8.953 16.576 1.00 85.94 93 ALA A N 1
ATOM 701 C CA . ALA A 1 93 ? -32.062 9.398 16.207 1.00 85.94 93 ALA A CA 1
ATOM 702 C C . ALA A 1 93 ? -33.027 8.211 16.096 1.00 85.94 93 ALA A C 1
ATOM 704 O O . ALA A 1 93 ? -32.716 7.199 15.462 1.00 85.94 93 ALA A O 1
ATOM 705 N N . ARG A 1 94 ? -34.239 8.365 16.638 1.00 85.31 94 ARG A N 1
ATOM 706 C CA . ARG A 1 94 ? -35.332 7.439 16.328 1.00 85.31 94 ARG A CA 1
ATOM 707 C C . ARG A 1 94 ? -35.760 7.623 14.878 1.00 85.31 94 ARG A C 1
ATOM 709 O O . ARG A 1 94 ? -35.852 8.748 14.387 1.00 85.31 94 ARG A O 1
ATOM 716 N N . GLN A 1 95 ? -36.037 6.513 14.213 1.00 82.19 95 GLN A N 1
ATOM 717 C CA . GLN A 1 95 ? -36.606 6.499 12.874 1.00 82.19 95 GLN A CA 1
ATOM 718 C C . GLN A 1 95 ? -38.036 7.075 12.886 1.00 82.19 95 GLN A C 1
ATOM 720 O O . GLN A 1 95 ? -38.665 7.139 13.949 1.00 82.19 95 GLN A O 1
ATOM 725 N N . PRO A 1 96 ? -38.590 7.475 11.723 1.00 83.56 96 PRO A N 1
ATOM 726 C CA . PRO A 1 96 ? -39.954 8.008 11.634 1.00 83.56 96 PRO A CA 1
ATOM 727 C C . PRO A 1 96 ? -41.040 7.065 12.176 1.00 83.56 96 PRO A C 1
ATOM 729 O O . PRO A 1 96 ? -42.088 7.526 12.618 1.00 83.56 96 PRO A O 1
ATOM 732 N N . ASP A 1 97 ? -40.791 5.754 12.158 1.00 83.50 97 ASP A N 1
ATOM 733 C CA . ASP A 1 97 ? -41.671 4.714 12.706 1.00 83.50 97 ASP A CA 1
ATOM 734 C C . ASP A 1 97 ? -41.491 4.488 14.224 1.00 83.50 97 ASP A C 1
ATOM 736 O O . ASP A 1 97 ? -42.142 3.627 14.814 1.00 83.50 97 ASP A O 1
ATOM 740 N N . GLY A 1 98 ? -40.616 5.264 14.869 1.00 80.25 98 GLY A N 1
ATOM 741 C CA . GLY A 1 98 ? -40.292 5.170 16.288 1.00 80.25 98 GLY A CA 1
ATOM 742 C C . GLY A 1 98 ? -39.269 4.088 16.644 1.00 80.25 98 GLY A C 1
ATOM 743 O O . GLY A 1 98 ? -38.916 3.986 17.824 1.00 80.25 98 GLY A O 1
ATOM 744 N N . SER A 1 99 ? -38.780 3.310 15.671 1.00 81.44 99 SER A N 1
ATOM 745 C CA . SER A 1 99 ? -37.743 2.299 15.888 1.00 81.44 99 SER A CA 1
ATOM 746 C C . SER A 1 99 ? -36.359 2.930 16.082 1.00 81.44 99 SER A C 1
ATOM 748 O O . SER A 1 99 ? -36.081 4.046 15.635 1.00 81.44 99 SER A O 1
ATOM 750 N N . ILE A 1 100 ? -35.481 2.220 16.790 1.00 80.06 100 ILE A N 1
ATOM 751 C CA . ILE A 1 100 ? -34.065 2.572 16.912 1.00 80.06 100 ILE A CA 1
ATOM 752 C C . ILE A 1 100 ? -33.284 1.590 16.050 1.00 80.06 100 ILE A C 1
ATOM 754 O O . ILE A 1 100 ? -33.538 0.384 16.086 1.00 80.06 100 ILE A O 1
ATOM 758 N N . HIS A 1 101 ? -32.329 2.105 15.283 1.00 84.19 101 HIS A N 1
ATOM 759 C CA . HIS A 1 101 ? -31.428 1.270 14.505 1.00 84.19 101 HIS A CA 1
ATOM 760 C C . HIS A 1 101 ? -30.391 0.625 15.440 1.00 84.19 101 HIS A C 1
ATOM 762 O O . HIS A 1 101 ? -29.298 1.152 15.627 1.00 84.19 101 HIS A O 1
ATOM 768 N N . ALA A 1 102 ? -30.782 -0.471 16.093 1.00 89.88 102 ALA A N 1
ATOM 769 C CA . ALA A 1 102 ? -29.965 -1.141 17.100 1.00 89.88 102 ALA A CA 1
ATOM 770 C C . ALA A 1 102 ? -28.681 -1.727 16.494 1.00 89.88 102 ALA A C 1
ATOM 772 O O . ALA A 1 102 ? -28.692 -2.282 15.392 1.00 89.88 102 ALA A O 1
ATOM 773 N N . VAL A 1 103 ? -27.574 -1.629 17.226 1.00 92.69 103 VAL A N 1
ATOM 774 C CA . VAL A 1 103 ? -26.268 -2.165 16.844 1.00 92.69 103 VAL A CA 1
ATOM 775 C C . VAL A 1 103 ? -26.298 -3.690 17.011 1.00 92.69 103 VAL A C 1
ATOM 777 O O . VAL A 1 103 ? -26.445 -4.177 18.138 1.00 92.69 103 VAL A O 1
ATOM 780 N N . PRO A 1 104 ? -26.123 -4.477 15.932 1.00 95.25 104 PRO A N 1
ATOM 781 C CA . PRO A 1 104 ? -26.172 -5.932 16.005 1.00 95.25 104 PRO A CA 1
ATOM 782 C C . PRO A 1 104 ? -25.117 -6.503 16.966 1.00 95.25 104 PRO A C 1
ATOM 784 O O . PRO A 1 104 ? -23.993 -5.993 16.995 1.00 95.25 104 PRO A O 1
ATOM 787 N N . PRO A 1 105 ? -25.405 -7.596 17.703 1.00 96.56 105 PRO A N 1
ATOM 788 C CA . PRO A 1 105 ? -24.437 -8.213 18.617 1.00 96.56 105 PRO A CA 1
ATOM 789 C C . PRO A 1 105 ? -23.112 -8.615 17.951 1.00 96.56 105 PRO A C 1
ATOM 791 O O . PRO A 1 105 ? -22.057 -8.550 18.578 1.00 96.56 105 PRO A O 1
ATOM 794 N N . SER A 1 106 ? -23.151 -8.996 16.672 1.00 96.50 106 SER A N 1
ATOM 795 C CA . SER A 1 106 ? -21.964 -9.267 15.854 1.00 96.50 106 SER A CA 1
ATOM 796 C C . SER A 1 106 ? -21.079 -8.027 15.713 1.00 96.50 106 SER A C 1
ATOM 798 O O . SER A 1 106 ? -19.890 -8.083 16.021 1.00 96.50 106 SER A O 1
ATOM 800 N N . LEU A 1 107 ? -21.659 -6.885 15.333 1.00 95.88 107 LEU A N 1
ATOM 801 C CA . LEU A 1 107 ? -20.936 -5.619 15.230 1.00 95.88 107 LEU A CA 1
ATOM 802 C C . LEU A 1 107 ? -20.409 -5.156 16.594 1.00 95.88 107 LEU A C 1
ATOM 804 O O . LEU A 1 107 ? -19.276 -4.692 16.685 1.00 95.88 107 LEU A O 1
ATOM 808 N N . GLN A 1 108 ? -21.192 -5.327 17.662 1.00 96.69 108 GLN A N 1
ATOM 809 C CA . GLN A 1 108 ? -20.742 -5.034 19.024 1.00 96.69 108 GLN A CA 1
ATOM 810 C C . GLN A 1 108 ? -19.479 -5.836 19.384 1.00 96.69 108 GLN A C 1
ATOM 812 O O . GLN A 1 108 ? -18.515 -5.267 19.896 1.00 96.69 108 GLN A O 1
ATOM 817 N N . ALA A 1 109 ? -19.446 -7.137 19.073 1.00 97.25 109 ALA A N 1
ATOM 818 C CA . ALA A 1 109 ? -18.277 -7.981 19.316 1.00 97.25 109 ALA A CA 1
ATOM 819 C C . ALA A 1 109 ? -17.048 -7.517 18.513 1.00 97.25 109 ALA A C 1
ATOM 821 O O . ALA A 1 109 ? -15.947 -7.437 19.061 1.00 97.25 109 ALA A O 1
ATOM 822 N N . GLU A 1 110 ? -17.222 -7.147 17.241 1.00 97.38 110 GLU A N 1
ATOM 823 C CA . GLU A 1 110 ? -16.125 -6.620 16.419 1.00 97.38 110 GLU A CA 1
ATOM 824 C C . GLU A 1 110 ? -15.614 -5.257 16.922 1.00 97.38 110 GLU A C 1
ATOM 826 O O . GLU A 1 110 ? -14.402 -5.031 16.975 1.00 97.38 110 GLU A O 1
ATOM 831 N N . ILE A 1 111 ? -16.506 -4.370 17.382 1.00 96.31 111 ILE A N 1
ATOM 832 C CA . ILE A 1 111 ? -16.128 -3.104 18.034 1.00 96.31 111 ILE A CA 1
ATOM 833 C C . ILE A 1 111 ? -15.276 -3.376 19.274 1.00 96.31 111 ILE A C 1
ATOM 835 O O . ILE A 1 111 ? -14.289 -2.677 19.505 1.00 96.31 111 ILE A O 1
ATOM 839 N N . MET A 1 112 ? -15.597 -4.408 20.056 1.00 97.44 112 MET A N 1
ATOM 840 C CA . MET A 1 112 ? -14.803 -4.746 21.233 1.00 97.44 112 MET A CA 1
ATOM 841 C C . MET A 1 112 ? -13.414 -5.301 20.895 1.00 97.44 112 MET A C 1
ATOM 843 O O . MET A 1 112 ? -12.442 -5.013 21.603 1.00 97.44 112 MET A O 1
ATOM 847 N N . LYS A 1 113 ? -13.278 -6.046 19.793 1.00 97.31 113 LYS A N 1
ATOM 848 C CA . LYS A 1 113 ? -11.959 -6.447 19.280 1.00 97.31 113 LYS A CA 1
ATOM 849 C C . LYS A 1 113 ? -11.140 -5.227 18.860 1.00 97.31 113 LYS A C 1
ATOM 851 O O . LYS A 1 113 ? -9.966 -5.138 19.213 1.00 97.31 113 LYS A O 1
ATOM 856 N N . LEU A 1 114 ? -11.753 -4.257 18.178 1.00 96.00 114 LEU A N 1
ATOM 857 C CA . LEU A 1 114 ? -11.088 -3.002 17.816 1.00 96.00 114 LEU A CA 1
ATOM 858 C C . LEU A 1 114 ? -10.707 -2.188 19.062 1.00 96.00 114 LEU A C 1
ATOM 860 O O . LEU A 1 114 ? -9.580 -1.705 19.170 1.00 96.00 114 LEU A O 1
ATOM 864 N N . LYS A 1 115 ? -11.603 -2.105 20.052 1.00 96.31 115 LYS A N 1
ATOM 865 C CA . LYS A 1 115 ? -11.330 -1.498 21.361 1.00 96.31 115 LYS A CA 1
ATOM 866 C C . LYS A 1 115 ? -10.089 -2.103 21.993 1.00 96.31 115 LYS A C 1
ATOM 868 O O . LYS A 1 115 ? -9.289 -1.352 22.536 1.00 96.31 115 LYS A O 1
ATOM 873 N N . LYS A 1 116 ? -9.891 -3.420 21.924 1.00 96.50 116 LYS A N 1
ATOM 874 C CA . LYS A 1 116 ? -8.698 -4.065 22.488 1.00 96.50 116 LYS A CA 1
ATOM 875 C C . LYS A 1 116 ? -7.404 -3.514 21.874 1.00 96.50 116 LYS A C 1
ATOM 877 O O . LYS A 1 116 ? -6.450 -3.246 22.594 1.00 96.50 116 LYS A O 1
ATOM 882 N N . ILE A 1 117 ? -7.388 -3.261 20.568 1.00 96.56 117 ILE A N 1
ATOM 883 C CA . ILE A 1 117 ? -6.236 -2.662 19.873 1.00 96.56 117 ILE A CA 1
ATOM 884 C C . ILE A 1 117 ? -6.045 -1.202 20.278 1.00 96.56 117 ILE A C 1
ATOM 886 O O . ILE A 1 117 ? -4.918 -0.752 20.463 1.00 96.56 117 ILE A O 1
ATOM 890 N N . VAL A 1 118 ? -7.145 -0.455 20.397 1.00 96.38 118 VAL A N 1
ATOM 891 C CA . VAL A 1 118 ? -7.103 0.993 20.612 1.00 96.38 118 VAL A CA 1
ATOM 892 C C . VAL A 1 118 ? -6.916 1.350 22.076 1.00 96.38 118 VAL A C 1
ATOM 894 O O . VAL A 1 118 ? -6.246 2.328 22.343 1.00 96.38 118 VAL A O 1
ATOM 897 N N . ALA A 1 119 ? -7.484 0.619 23.029 1.00 96.62 119 ALA A N 1
ATOM 898 C CA . ALA A 1 119 ? -7.500 0.944 24.459 1.00 96.62 119 ALA A CA 1
ATOM 899 C C . ALA A 1 119 ? -6.941 -0.163 25.364 1.00 96.62 119 ALA A C 1
ATOM 901 O O . ALA A 1 119 ? -6.696 0.104 26.538 1.00 96.62 119 ALA A O 1
ATOM 902 N N . GLY A 1 120 ? -6.702 -1.365 24.835 1.00 95.50 120 GLY A N 1
ATOM 903 C CA . GLY A 1 120 ? -6.167 -2.498 25.588 1.00 95.50 120 GLY A CA 1
ATOM 904 C C . GLY A 1 120 ? -7.224 -3.385 26.256 1.00 95.50 120 GLY A C 1
ATOM 905 O O . GLY A 1 120 ? -8.421 -3.342 25.947 1.00 95.50 120 GLY A O 1
ATOM 906 N N . GLY A 1 121 ? -6.723 -4.233 27.159 1.00 95.25 121 GLY A N 1
ATOM 907 C CA . GLY A 1 121 ? -7.492 -5.143 28.011 1.00 95.25 121 GLY A CA 1
ATOM 908 C C . GLY A 1 121 ? -8.182 -6.295 27.281 1.00 95.25 121 GLY A C 1
ATOM 909 O O . GLY A 1 121 ? -7.613 -6.906 26.375 1.00 95.25 121 GLY A O 1
ATOM 910 N N . ASN A 1 122 ? -9.389 -6.652 27.735 1.00 94.94 122 ASN A N 1
ATOM 911 C CA . ASN A 1 122 ? -10.173 -7.762 27.181 1.00 94.94 122 ASN A CA 1
ATOM 912 C C . ASN A 1 122 ? -11.190 -7.261 26.128 1.00 94.94 122 ASN A C 1
ATOM 914 O O . ASN A 1 122 ? -11.640 -6.117 26.183 1.00 94.94 122 ASN A O 1
ATOM 918 N N . ALA A 1 123 ? -11.545 -8.129 25.180 1.00 95.88 123 ALA A N 1
ATOM 919 C CA . ALA A 1 123 ? -12.608 -7.946 24.199 1.00 95.88 123 ALA A CA 1
ATOM 920 C C . ALA A 1 123 ? -14.018 -8.216 24.767 1.00 95.88 123 ALA A C 1
ATOM 922 O O . ALA A 1 123 ? -14.999 -7.850 24.140 1.00 95.88 123 ALA A O 1
ATOM 923 N N . ASP A 1 124 ? -14.165 -8.822 25.946 1.00 95.88 124 ASP A N 1
ATOM 924 C CA . ASP A 1 124 ? -15.512 -9.091 26.489 1.00 95.88 124 ASP A CA 1
ATOM 925 C C . ASP A 1 124 ? -16.106 -7.892 27.239 1.00 95.88 124 ASP A C 1
ATOM 927 O O . ASP A 1 124 ? -17.322 -7.700 27.292 1.00 95.88 124 ASP A O 1
ATOM 931 N N . VAL A 1 125 ? -15.238 -7.078 27.845 1.00 96.38 125 VAL A N 1
ATOM 932 C CA . VAL A 1 125 ? -15.625 -5.953 28.699 1.00 96.38 125 VAL A CA 1
ATOM 933 C C . VAL A 1 125 ? -14.712 -4.756 28.483 1.00 96.38 125 VAL A C 1
ATOM 935 O O . VAL A 1 125 ? -13.541 -4.892 28.124 1.00 96.38 125 VAL A O 1
ATOM 938 N N . ILE A 1 126 ? -15.244 -3.569 28.742 1.00 96.56 126 ILE A N 1
ATOM 939 C CA . ILE A 1 126 ? -14.487 -2.326 28.807 1.00 96.56 126 ILE A CA 1
ATOM 940 C C . ILE A 1 126 ? -14.577 -1.734 30.203 1.00 96.56 126 ILE A C 1
ATOM 942 O O . ILE A 1 126 ? -15.634 -1.689 30.819 1.00 96.56 126 ILE A O 1
ATOM 946 N N . THR A 1 127 ? -13.448 -1.291 30.720 1.00 96.44 127 THR A N 1
ATOM 947 C CA . THR A 1 127 ? -13.325 -0.671 32.032 1.00 96.44 127 THR A CA 1
ATOM 948 C C . THR A 1 127 ? -13.464 0.842 31.943 1.00 96.44 127 THR A C 1
ATOM 950 O O . THR A 1 127 ? -13.292 1.456 30.887 1.00 96.44 127 THR A O 1
ATOM 953 N N . ARG A 1 128 ? -13.730 1.484 33.079 1.00 95.81 128 ARG A N 1
ATOM 954 C CA . ARG A 1 128 ? -13.791 2.949 33.161 1.00 95.81 128 ARG A CA 1
ATOM 955 C C . ARG A 1 128 ? -12.478 3.628 32.749 1.00 95.81 128 ARG A C 1
ATOM 957 O O . ARG A 1 128 ? -12.502 4.672 32.100 1.00 95.81 128 ARG A O 1
ATOM 964 N N . SER A 1 129 ? -11.329 3.044 33.094 1.00 96.19 129 SER A N 1
ATOM 965 C CA . SER A 1 129 ? -10.019 3.566 32.678 1.00 96.19 129 SER A CA 1
ATOM 966 C C . SER A 1 129 ? -9.809 3.462 31.165 1.00 96.19 129 SER A C 1
ATOM 968 O O . SER A 1 129 ? -9.279 4.393 30.558 1.00 96.19 129 SER A O 1
ATOM 970 N N . GLU A 1 130 ? -10.276 2.383 30.536 1.00 97.00 130 GLU A N 1
ATOM 971 C CA . GLU A 1 130 ? -10.237 2.224 29.080 1.00 97.00 130 GLU A CA 1
ATOM 972 C C . GLU A 1 130 ? -11.163 3.215 28.367 1.00 97.00 130 GLU A C 1
ATOM 974 O O . GLU A 1 130 ? -10.759 3.773 27.351 1.00 97.00 130 GLU A O 1
ATOM 979 N N . ILE A 1 131 ? -12.351 3.515 28.913 1.00 97.12 131 ILE A N 1
ATOM 980 C CA . ILE A 1 131 ? -13.239 4.566 28.377 1.00 97.12 131 ILE A CA 1
ATOM 981 C C . ILE A 1 131 ? -12.527 5.924 28.368 1.00 97.12 131 ILE A C 1
ATOM 983 O O . ILE A 1 131 ? -12.522 6.612 27.347 1.00 97.12 131 ILE A O 1
ATOM 987 N N . ARG A 1 132 ? -11.855 6.293 29.467 1.00 97.25 132 ARG A N 1
ATOM 988 C CA . ARG A 1 132 ? -11.047 7.526 29.519 1.00 97.25 132 ARG A CA 1
ATOM 989 C C . ARG A 1 132 ? -9.929 7.520 28.482 1.00 97.25 132 ARG A C 1
ATOM 991 O O . ARG A 1 132 ? -9.709 8.531 27.821 1.00 97.25 132 ARG A O 1
ATOM 998 N N . SER A 1 133 ? -9.257 6.381 28.311 1.00 96.88 133 SER A N 1
ATOM 999 C CA . SER A 1 133 ? -8.228 6.216 27.279 1.00 96.88 133 SER A CA 1
ATOM 1000 C C . SER A 1 133 ? -8.799 6.411 25.870 1.00 96.88 133 SER A C 1
ATOM 1002 O O . SER A 1 133 ? -8.189 7.115 25.065 1.00 96.88 133 SER A O 1
ATOM 1004 N N . LEU A 1 134 ? -9.980 5.852 25.578 1.00 96.94 134 LEU A N 1
ATOM 1005 C CA . LEU A 1 134 ? -10.674 6.044 24.301 1.00 96.94 134 LEU A CA 1
ATOM 1006 C C . LEU A 1 134 ? -11.023 7.511 24.055 1.00 96.94 134 LEU A C 1
ATOM 1008 O O . LEU A 1 134 ? -10.770 8.001 22.962 1.00 96.94 134 LEU A O 1
ATOM 1012 N N . ILE A 1 135 ? -11.531 8.227 25.062 1.00 97.12 135 ILE A N 1
ATOM 1013 C CA . ILE A 1 135 ? -11.842 9.661 24.949 1.00 97.12 135 ILE A CA 1
ATOM 1014 C C . ILE A 1 135 ? -10.587 10.461 24.570 1.00 97.12 135 ILE A C 1
ATOM 1016 O O . ILE A 1 135 ? -10.632 11.285 23.658 1.00 97.12 135 ILE A O 1
ATOM 1020 N N . THR A 1 136 ? -9.444 10.198 25.213 1.00 97.19 136 THR A N 1
ATOM 1021 C CA . THR A 1 136 ? -8.169 10.833 24.837 1.00 97.19 136 THR A CA 1
ATOM 1022 C C . THR A 1 136 ? -7.759 10.475 23.405 1.00 97.19 136 THR A C 1
ATOM 1024 O O . THR A 1 136 ? -7.377 11.350 22.630 1.00 97.19 136 THR A O 1
ATOM 1027 N N . LYS A 1 137 ? -7.886 9.201 23.018 1.00 96.94 137 LYS A N 1
ATOM 1028 C CA . LYS A 1 137 ? -7.529 8.710 21.676 1.00 96.94 137 LYS A CA 1
ATOM 1029 C C . LYS A 1 137 ? -8.448 9.245 20.576 1.00 96.94 137 LYS A C 1
ATOM 1031 O O . LYS A 1 137 ? -7.968 9.517 19.482 1.00 96.94 137 LYS A O 1
ATOM 1036 N N . PHE A 1 138 ? -9.720 9.507 20.866 1.00 96.75 138 PHE A N 1
ATOM 1037 C CA . PHE A 1 138 ? -10.623 10.214 19.954 1.00 96.75 138 PHE A CA 1
ATOM 1038 C C . PHE A 1 138 ? -10.174 11.654 19.690 1.00 96.75 138 PHE A C 1
ATOM 1040 O O . PHE A 1 138 ? -10.339 12.135 18.572 1.00 96.75 138 PHE A O 1
ATOM 1047 N N . GLY A 1 139 ? -9.537 12.313 20.664 1.00 97.25 139 GLY A N 1
ATOM 1048 C CA . GLY A 1 139 ? -8.844 13.585 20.438 1.00 97.25 139 GLY A CA 1
ATOM 1049 C C . GLY A 1 139 ? -7.737 13.458 19.387 1.00 97.25 139 GLY A C 1
ATOM 1050 O O . GLY A 1 139 ? -7.710 14.220 18.427 1.00 97.25 139 GLY A O 1
ATOM 1051 N N . HIS A 1 140 ? -6.894 12.428 19.494 1.00 97.50 140 HIS A N 1
ATOM 1052 C CA . HIS A 1 140 ? -5.851 12.166 18.496 1.00 97.50 140 HIS A CA 1
ATOM 1053 C C . HIS A 1 140 ? -6.429 11.829 17.112 1.00 97.50 140 HIS A C 1
ATOM 1055 O O . HIS A 1 140 ? -5.980 12.370 16.104 1.00 97.50 140 HIS A O 1
ATOM 1061 N N . PHE A 1 141 ? -7.465 10.986 17.038 1.00 97.38 141 PHE A N 1
ATOM 1062 C CA . PHE A 1 141 ? -8.113 10.663 15.763 1.00 97.38 141 PHE A CA 1
ATOM 1063 C C . PHE A 1 141 ? -8.782 11.877 15.119 1.00 97.38 141 PHE A C 1
ATOM 1065 O O . PHE A 1 141 ? -8.746 12.012 13.893 1.00 97.38 141 PHE A O 1
ATOM 1072 N N . LYS A 1 142 ? -9.336 12.790 15.924 1.00 97.94 142 LYS A N 1
ATOM 1073 C CA . LYS A 1 142 ? -9.837 14.080 15.451 1.00 97.94 142 LYS A CA 1
ATOM 1074 C C . LYS A 1 142 ? -8.732 14.895 14.797 1.00 97.94 142 LYS A C 1
ATOM 1076 O O . LYS A 1 142 ? -8.912 15.330 13.661 1.00 97.94 142 LYS A O 1
ATOM 1081 N N . ASP A 1 143 ? -7.612 15.081 15.485 1.00 98.19 143 ASP A N 1
ATOM 1082 C CA . ASP A 1 143 ? -6.505 15.903 14.991 1.00 98.19 143 ASP A CA 1
ATOM 1083 C C . ASP A 1 143 ? -5.914 15.325 13.698 1.00 98.19 143 ASP A C 1
ATOM 1085 O O . ASP A 1 143 ? -5.660 16.060 12.742 1.00 98.19 143 ASP A O 1
ATOM 1089 N N . ILE A 1 144 ? -5.774 13.999 13.628 1.00 98.31 144 ILE A N 1
ATOM 1090 C CA . ILE A 1 144 ? -5.366 13.281 12.414 1.00 98.31 144 ILE A CA 1
ATOM 1091 C C . ILE A 1 144 ? -6.376 13.504 11.279 1.00 98.31 144 ILE A C 1
ATOM 1093 O O . ILE A 1 144 ? -5.989 13.884 10.174 1.00 98.31 144 ILE A O 1
ATOM 1097 N N . SER A 1 145 ? -7.670 13.304 11.542 1.00 98.25 145 SER A N 1
ATOM 1098 C CA . SER A 1 145 ? -8.717 13.405 10.516 1.00 98.25 145 SER A CA 1
ATOM 1099 C C . SER A 1 145 ? -8.838 14.823 9.961 1.00 98.25 145 SER A C 1
ATOM 1101 O O . SER A 1 145 ? -8.925 15.004 8.751 1.00 98.25 145 SER A O 1
ATOM 1103 N N . VAL A 1 146 ? -8.794 15.844 10.822 1.00 98.38 146 VAL A N 1
ATOM 1104 C CA . VAL A 1 146 ? -8.828 17.253 10.397 1.00 98.38 146 VAL A CA 1
ATOM 1105 C C . VAL A 1 146 ? -7.602 17.592 9.547 1.00 98.38 146 VAL A C 1
ATOM 1107 O O . VAL A 1 146 ? -7.744 18.222 8.505 1.00 98.38 146 VAL A O 1
ATOM 1110 N N . ARG A 1 147 ? -6.408 17.115 9.926 1.00 98.25 147 ARG A N 1
ATOM 1111 C CA . ARG A 1 147 ? -5.171 17.323 9.151 1.00 98.25 147 ARG A CA 1
ATOM 1112 C C . ARG A 1 147 ? -5.215 16.643 7.781 1.00 98.25 147 ARG A C 1
ATOM 1114 O O . ARG A 1 147 ? -4.696 17.192 6.812 1.00 98.25 147 ARG A O 1
ATOM 1121 N N . LEU A 1 148 ? -5.834 15.464 7.696 1.00 98.12 148 LEU A N 1
ATOM 1122 C CA . LEU A 1 148 ? -6.013 14.713 6.449 1.00 98.12 148 LEU A CA 1
ATOM 1123 C C . LEU A 1 148 ? -7.098 15.299 5.542 1.00 98.12 148 LEU A C 1
ATOM 1125 O O . LEU A 1 148 ? -7.011 15.132 4.325 1.00 98.12 148 LEU A O 1
ATOM 1129 N N . ASN A 1 149 ? -8.101 15.980 6.104 1.00 98.19 149 ASN A N 1
ATOM 1130 C CA . ASN A 1 149 ? -9.290 16.427 5.378 1.00 98.19 149 ASN A CA 1
ATOM 1131 C C . ASN A 1 149 ? -8.990 17.197 4.069 1.00 98.19 149 ASN A C 1
ATOM 1133 O O . ASN A 1 149 ? -9.571 16.839 3.040 1.00 98.19 149 ASN A O 1
ATOM 1137 N N . PRO A 1 150 ? -8.033 18.152 4.022 1.00 98.00 150 PRO A N 1
ATOM 1138 C CA . PRO A 1 150 ? -7.676 18.857 2.786 1.00 98.00 150 PRO A CA 1
ATOM 1139 C C . PRO A 1 150 ? -7.198 17.943 1.648 1.00 98.00 150 PRO A C 1
ATOM 1141 O O . PRO A 1 150 ? -7.332 18.294 0.477 1.00 98.00 150 PRO A O 1
ATOM 1144 N N . TYR A 1 151 ? -6.664 16.766 1.979 1.00 98.25 151 TYR A N 1
ATOM 1145 C CA . TYR A 1 151 ? -6.074 15.814 1.037 1.00 98.25 151 TYR A CA 1
ATOM 1146 C C . TYR A 1 151 ? -6.962 14.598 0.767 1.00 98.25 151 TYR A C 1
ATOM 1148 O O . TYR A 1 151 ? -6.613 13.757 -0.063 1.00 98.25 151 TYR A O 1
ATOM 1156 N N . MET A 1 152 ? -8.133 14.493 1.405 1.00 97.50 152 MET A N 1
ATOM 1157 C CA . MET A 1 152 ? -9.002 13.322 1.252 1.00 97.50 152 MET A CA 1
ATOM 1158 C C . MET A 1 152 ? -9.399 13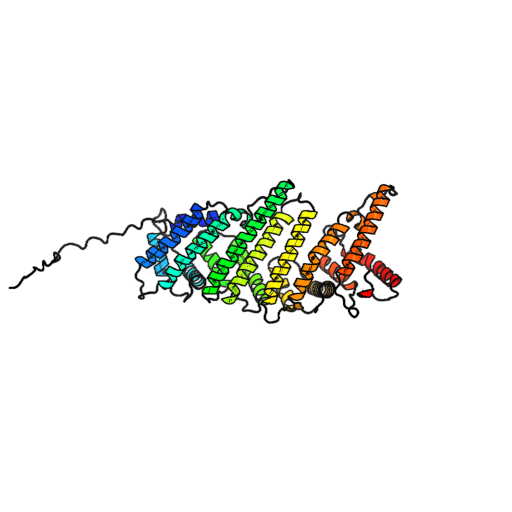.070 -0.202 1.00 97.50 152 MET A C 1
ATOM 1160 O O . MET A 1 152 ? -9.460 11.919 -0.617 1.00 97.50 152 MET A O 1
ATOM 1164 N N . LYS A 1 153 ? -9.568 14.114 -1.023 1.00 96.94 153 LYS A N 1
ATOM 1165 C CA . LYS A 1 153 ? -9.826 13.950 -2.466 1.00 96.94 153 LYS A CA 1
ATOM 1166 C C . LYS A 1 153 ? -8.711 13.189 -3.187 1.00 96.94 153 LYS A C 1
ATOM 1168 O O . LYS A 1 153 ? -9.016 12.383 -4.064 1.00 96.94 153 LYS A O 1
ATOM 1173 N N . VAL A 1 154 ? -7.449 13.407 -2.805 1.00 96.69 154 VAL A N 1
ATOM 1174 C CA . VAL A 1 154 ? -6.301 12.643 -3.320 1.00 96.69 154 VAL A CA 1
ATOM 1175 C C . VAL A 1 154 ? -6.435 11.185 -2.888 1.00 96.69 154 VAL A C 1
ATOM 1177 O O . VAL A 1 154 ? -6.382 10.287 -3.729 1.00 96.69 154 VAL A O 1
ATOM 1180 N N . LEU A 1 155 ? -6.697 10.956 -1.599 1.00 96.00 155 LEU A N 1
ATOM 1181 C CA . LEU A 1 155 ? -6.775 9.623 -0.997 1.00 96.00 155 LEU A CA 1
ATOM 1182 C C . LEU A 1 155 ? -7.953 8.788 -1.502 1.00 96.00 155 LEU A C 1
ATOM 1184 O O . LEU A 1 155 ? -7.846 7.569 -1.551 1.00 96.00 155 LEU A O 1
ATOM 1188 N N . VAL A 1 156 ? -9.053 9.421 -1.910 1.00 94.38 156 VAL A N 1
ATOM 1189 C CA . VAL A 1 156 ? -10.277 8.742 -2.369 1.00 94.38 156 VAL A CA 1
ATOM 1190 C C . VAL A 1 156 ? -10.401 8.698 -3.895 1.00 94.38 156 VAL A C 1
ATOM 1192 O O . VAL A 1 156 ? -11.486 8.448 -4.415 1.00 94.38 156 VAL A O 1
ATOM 1195 N N . LYS A 1 157 ? -9.306 8.951 -4.628 1.00 94.94 157 LYS A N 1
ATOM 1196 C CA . LYS A 1 157 ? -9.267 8.916 -6.106 1.00 94.94 157 LYS A CA 1
ATOM 1197 C C . LYS A 1 157 ? -10.230 9.897 -6.797 1.00 94.94 157 LYS A C 1
ATOM 1199 O O . LYS A 1 157 ? -10.711 9.635 -7.895 1.00 94.94 157 LYS A O 1
ATOM 1204 N N . LYS A 1 158 ? -10.538 11.030 -6.155 1.00 94.38 158 LYS A N 1
ATOM 1205 C CA . LYS A 1 158 ? -11.428 12.081 -6.695 1.00 94.38 158 LYS A CA 1
ATOM 1206 C C . LYS A 1 158 ? -10.702 13.374 -7.068 1.00 94.38 158 LYS A C 1
ATOM 1208 O O . LYS A 1 158 ? -11.326 14.289 -7.610 1.00 94.38 158 LYS A O 1
ATOM 1213 N N . TRP A 1 159 ? -9.415 13.488 -6.753 1.00 94.62 159 TRP A N 1
ATOM 1214 C CA . TRP A 1 159 ? -8.596 14.612 -7.187 1.00 94.62 159 TRP A CA 1
ATOM 1215 C C . TRP A 1 159 ? -8.359 14.540 -8.700 1.00 94.62 159 TRP A C 1
ATOM 1217 O O . TRP A 1 159 ? -8.304 13.463 -9.285 1.00 94.62 159 TRP A O 1
ATOM 1227 N N . LYS A 1 160 ? -8.279 15.697 -9.353 1.00 91.56 160 LYS A N 1
ATOM 1228 C CA . LYS A 1 160 ? -8.055 15.810 -10.796 1.00 91.56 160 LYS A CA 1
ATOM 1229 C C . LYS A 1 160 ? -6.897 16.785 -11.004 1.00 91.56 160 LYS A C 1
ATOM 1231 O O . LYS A 1 160 ? -7.164 17.987 -10.987 1.00 91.56 160 LYS A O 1
ATOM 1236 N N . PRO A 1 161 ? -5.649 16.299 -11.115 1.00 88.12 161 PRO A N 1
ATOM 1237 C CA . PRO A 1 161 ? -4.506 17.175 -11.357 1.00 88.12 161 PRO A CA 1
ATOM 1238 C C . PRO A 1 161 ? -4.623 17.849 -12.734 1.00 88.12 161 PRO A C 1
ATOM 1240 O O . PRO A 1 161 ? -5.076 17.225 -13.700 1.00 88.12 161 PRO A O 1
ATOM 1243 N N . ASP A 1 162 ? -4.217 19.114 -12.835 1.00 84.00 162 ASP A N 1
ATOM 1244 C CA . ASP A 1 162 ? -4.126 19.843 -14.103 1.00 84.00 162 ASP A CA 1
ATOM 1245 C C . ASP A 1 162 ? -2.756 19.600 -14.745 1.00 84.00 162 ASP A C 1
ATOM 1247 O O . ASP A 1 162 ? -1.839 20.416 -14.702 1.00 84.00 162 ASP A O 1
ATOM 1251 N N . LEU A 1 163 ? -2.627 18.460 -15.417 1.00 76.25 163 LEU A N 1
ATOM 1252 C CA . LEU A 1 163 ? -1.369 18.042 -16.040 1.00 76.25 163 LEU A CA 1
ATOM 1253 C C . LEU A 1 163 ? -1.153 18.650 -17.437 1.00 76.25 163 LEU A C 1
ATOM 1255 O O . LEU A 1 163 ? -0.307 18.179 -18.192 1.00 76.25 163 LEU A O 1
ATOM 1259 N N . THR A 1 164 ? -1.935 19.671 -17.813 1.00 70.69 164 THR A N 1
ATOM 1260 C CA . THR A 1 164 ? -1.856 20.302 -19.144 1.00 70.69 164 THR A CA 1
ATOM 1261 C C . THR A 1 164 ? -0.878 21.472 -19.214 1.00 70.69 164 THR A C 1
ATOM 1263 O O . THR A 1 164 ? -0.508 21.895 -20.309 1.00 70.69 164 THR A O 1
ATOM 1266 N N . ARG A 1 165 ? -0.444 22.002 -18.065 1.00 67.44 165 ARG A N 1
ATOM 1267 C CA . ARG A 1 165 ? 0.466 23.149 -17.973 1.00 67.44 165 ARG A CA 1
ATOM 1268 C C . ARG A 1 165 ? 1.682 22.773 -17.139 1.00 67.44 165 ARG A C 1
ATOM 1270 O O . ARG A 1 165 ? 1.535 22.246 -16.044 1.00 67.44 165 ARG A O 1
ATOM 1277 N N . GLU A 1 166 ? 2.874 23.118 -17.615 1.00 62.16 166 GLU A N 1
ATOM 1278 C CA . GLU A 1 166 ? 4.139 22.825 -16.925 1.00 62.16 166 GLU A CA 1
ATOM 1279 C C . GLU A 1 166 ? 4.163 23.391 -15.490 1.00 62.16 166 GLU A C 1
ATOM 1281 O O . GLU A 1 166 ? 4.463 22.678 -14.537 1.00 62.16 166 GLU A O 1
ATOM 1286 N N . VAL A 1 167 ? 3.702 24.631 -15.291 1.00 60.75 167 VAL A N 1
ATOM 1287 C CA . VAL A 1 167 ? 3.574 25.236 -13.949 1.00 60.75 167 VAL A CA 1
ATOM 1288 C C . VAL A 1 167 ? 2.558 24.493 -13.065 1.00 60.75 167 VAL A C 1
ATOM 1290 O O . VAL A 1 167 ? 2.790 24.342 -11.866 1.00 60.75 167 VAL A O 1
ATOM 1293 N N . SER A 1 168 ? 1.460 23.990 -13.644 1.00 61.09 168 SER A N 1
ATOM 1294 C CA . SER A 1 168 ? 0.460 23.202 -12.909 1.00 61.09 168 SER A CA 1
ATOM 1295 C C . SER A 1 168 ? 1.023 21.837 -12.484 1.00 61.09 168 SER A C 1
ATOM 1297 O O . SER A 1 168 ? 0.748 21.395 -11.372 1.00 61.09 168 SER A O 1
ATOM 1299 N N . THR A 1 169 ? 1.911 21.220 -13.280 1.00 73.62 169 THR A N 1
ATOM 1300 C CA . THR A 1 169 ? 2.503 19.915 -12.928 1.00 73.62 169 THR A CA 1
ATOM 1301 C C . THR A 1 169 ? 3.343 19.948 -11.651 1.00 73.62 169 THR A C 1
ATOM 1303 O O . THR A 1 169 ? 3.230 19.030 -10.841 1.00 73.62 169 THR A O 1
ATOM 1306 N N . SER A 1 170 ? 4.130 21.001 -11.412 1.00 83.44 170 SER A N 1
ATOM 1307 C CA . SER A 1 170 ? 4.927 21.122 -10.181 1.00 83.44 170 SER A CA 1
ATOM 1308 C C . SER A 1 170 ? 4.052 21.323 -8.942 1.00 83.44 170 SER A C 1
ATOM 1310 O O . SER A 1 170 ? 4.287 20.677 -7.922 1.00 83.44 170 SER A O 1
ATOM 1312 N N . ALA A 1 171 ? 3.017 22.164 -9.037 1.00 89.69 171 ALA A N 1
ATOM 1313 C CA . ALA A 1 171 ? 2.086 22.407 -7.935 1.00 89.69 171 ALA A CA 1
ATOM 1314 C C . ALA A 1 171 ? 1.242 21.164 -7.604 1.00 89.69 171 ALA A C 1
ATOM 1316 O O . ALA A 1 171 ? 1.022 20.859 -6.433 1.00 89.69 171 ALA A O 1
ATOM 1317 N N . ASP A 1 172 ? 0.808 20.413 -8.620 1.00 90.38 172 ASP A N 1
ATOM 1318 C CA . ASP A 1 172 ? 0.076 19.159 -8.431 1.00 90.38 172 ASP A CA 1
ATOM 1319 C C . ASP A 1 172 ? 0.957 18.081 -7.788 1.00 90.38 172 ASP A C 1
ATOM 1321 O O . ASP A 1 172 ? 0.524 17.393 -6.860 1.00 90.38 172 ASP A O 1
ATOM 1325 N N . VAL A 1 173 ? 2.212 17.953 -8.234 1.00 89.88 173 VAL A N 1
ATOM 1326 C CA . VAL A 1 173 ? 3.185 17.051 -7.602 1.00 89.88 173 VAL A CA 1
ATOM 1327 C C . VAL A 1 173 ? 3.415 17.460 -6.147 1.00 89.88 173 VAL A C 1
ATOM 1329 O O . VAL A 1 173 ? 3.338 16.608 -5.268 1.00 89.88 173 VAL A O 1
ATOM 1332 N N . GLU A 1 174 ? 3.622 18.746 -5.859 1.00 93.44 174 GLU A N 1
ATOM 1333 C CA . GLU A 1 174 ? 3.790 19.240 -4.488 1.00 93.44 174 GLU A CA 1
ATOM 1334 C C . GLU A 1 174 ? 2.552 18.969 -3.616 1.00 93.44 174 GLU A C 1
ATOM 1336 O O . GLU A 1 174 ? 2.679 18.519 -2.474 1.00 93.44 174 GLU A O 1
ATOM 1341 N N . HIS A 1 175 ? 1.342 19.183 -4.143 1.00 95.56 175 HIS A N 1
ATOM 1342 C CA . HIS A 1 175 ? 0.101 18.879 -3.432 1.00 95.56 175 HIS A CA 1
ATOM 1343 C C . HIS A 1 175 ? -0.008 17.384 -3.098 1.00 95.56 175 HIS A C 1
ATOM 1345 O O . HIS A 1 175 ? -0.349 17.022 -1.968 1.00 95.56 175 HIS A O 1
ATOM 1351 N N . PHE A 1 176 ? 0.346 16.514 -4.048 1.00 95.88 176 PHE A N 1
ATOM 1352 C CA . PHE A 1 176 ? 0.403 15.071 -3.833 1.00 95.88 176 PHE A CA 1
ATOM 1353 C C . PHE A 1 176 ? 1.463 14.676 -2.792 1.00 95.88 176 PHE A C 1
ATOM 1355 O O . PHE A 1 176 ? 1.190 13.850 -1.920 1.00 95.88 176 PHE A O 1
ATOM 1362 N N . GLU A 1 177 ? 2.657 15.272 -2.829 1.00 95.69 177 GLU A N 1
ATOM 1363 C CA . GLU A 1 177 ? 3.704 14.997 -1.836 1.00 95.69 177 GLU A CA 1
ATOM 1364 C C . GLU A 1 177 ? 3.321 15.465 -0.432 1.00 95.69 177 GLU A C 1
ATOM 1366 O O . GLU A 1 177 ? 3.607 14.779 0.551 1.00 95.69 177 GLU A O 1
ATOM 1371 N N . ASN A 1 178 ? 2.618 16.590 -0.320 1.00 97.69 178 ASN A N 1
ATOM 1372 C CA . ASN A 1 178 ? 2.070 17.044 0.951 1.00 97.69 178 ASN A CA 1
ATOM 1373 C C . ASN A 1 178 ? 0.993 16.087 1.481 1.00 97.69 178 ASN A C 1
ATOM 1375 O O . ASN A 1 178 ? 1.017 15.754 2.668 1.00 97.69 178 ASN A O 1
ATOM 1379 N N . ALA A 1 179 ? 0.112 15.580 0.611 1.00 98.00 179 ALA A N 1
ATOM 1380 C CA . ALA A 1 179 ? -0.853 14.541 0.972 1.00 98.00 179 ALA A CA 1
ATOM 1381 C C . ALA A 1 179 ? -0.154 13.275 1.492 1.00 98.00 179 ALA A C 1
ATOM 1383 O O . ALA A 1 179 ? -0.514 12.750 2.546 1.00 98.00 179 ALA A O 1
ATOM 1384 N N . ASN A 1 180 ? 0.879 12.816 0.778 1.00 97.25 180 ASN A N 1
ATOM 1385 C CA . ASN A 1 180 ? 1.704 11.674 1.163 1.00 97.25 180 ASN A CA 1
ATOM 1386 C C . ASN A 1 180 ? 2.353 11.884 2.541 1.00 97.25 180 ASN A C 1
ATOM 1388 O O . ASN A 1 180 ? 2.239 11.023 3.412 1.00 97.25 180 ASN A O 1
ATOM 1392 N N . ARG A 1 181 ? 2.980 13.044 2.772 1.00 98.19 181 ARG A N 1
ATOM 1393 C CA . ARG A 1 181 ? 3.611 13.378 4.056 1.00 98.19 181 ARG A CA 1
ATOM 1394 C C . ARG A 1 181 ? 2.609 13.335 5.209 1.00 98.19 181 ARG A C 1
ATOM 1396 O O . ARG A 1 181 ? 2.858 12.651 6.198 1.00 98.19 181 ARG A O 1
ATOM 1403 N N . VAL A 1 182 ? 1.469 14.013 5.069 1.00 98.19 182 VAL A N 1
ATOM 1404 C CA . VAL A 1 182 ? 0.428 14.051 6.110 1.00 98.19 182 VAL A CA 1
ATOM 1405 C C . VAL A 1 182 ? -0.141 12.656 6.381 1.00 98.19 182 VAL A C 1
ATOM 1407 O O . VAL A 1 182 ? -0.372 12.300 7.536 1.00 98.19 182 VAL A O 1
ATOM 1410 N N . LEU A 1 183 ? -0.313 11.831 5.344 1.00 97.94 183 LEU A N 1
ATOM 1411 C CA . LEU A 1 183 ? -0.743 10.443 5.504 1.00 97.94 183 LEU A CA 1
ATOM 1412 C C . LEU A 1 183 ? 0.292 9.586 6.240 1.00 97.94 183 LEU A C 1
ATOM 1414 O O . LEU A 1 183 ? -0.088 8.773 7.079 1.00 97.94 183 LEU A O 1
ATOM 1418 N N . GLN A 1 184 ? 1.585 9.758 5.961 1.00 97.00 184 GLN A N 1
ATOM 1419 C CA . GLN A 1 184 ? 2.647 9.032 6.663 1.00 97.00 184 GLN A CA 1
ATOM 1420 C C . GLN A 1 184 ? 2.787 9.467 8.128 1.00 97.00 184 GLN A C 1
ATOM 1422 O O . GLN A 1 184 ? 2.991 8.621 8.995 1.00 97.00 184 GLN A O 1
ATOM 1427 N N . GLU A 1 185 ? 2.635 10.759 8.428 1.00 98.00 185 GLU A N 1
ATOM 1428 C CA . GLU A 1 185 ? 2.575 11.255 9.810 1.00 98.00 185 GLU A CA 1
ATOM 1429 C C . GLU A 1 185 ? 1.393 10.623 10.561 1.00 98.00 185 GLU A C 1
ATOM 1431 O O . GLU A 1 185 ? 1.576 10.050 11.636 1.00 98.00 185 GLU A O 1
ATOM 1436 N N . ALA A 1 186 ? 0.205 10.614 9.947 1.00 98.06 186 ALA A N 1
ATOM 1437 C CA . ALA A 1 186 ? -0.970 9.937 10.492 1.00 98.06 186 ALA A CA 1
ATOM 1438 C C . ALA A 1 186 ? -0.731 8.430 10.700 1.00 98.06 186 ALA A C 1
ATOM 1440 O O . ALA A 1 186 ? -1.108 7.882 11.733 1.00 98.06 186 ALA A O 1
ATOM 1441 N N . ALA A 1 187 ? -0.068 7.761 9.753 1.00 97.06 187 ALA A N 1
ATOM 1442 C CA . ALA A 1 187 ? 0.294 6.347 9.842 1.00 97.06 187 ALA A CA 1
ATOM 1443 C C . ALA A 1 187 ? 1.151 6.044 11.078 1.00 97.06 187 ALA A C 1
ATOM 1445 O O . ALA A 1 187 ? 0.914 5.063 11.783 1.00 97.06 187 ALA A O 1
ATOM 1446 N N . LEU A 1 188 ? 2.151 6.892 11.333 1.00 97.19 188 LEU A N 1
ATOM 1447 C CA . LEU A 1 188 ? 3.055 6.767 12.472 1.00 97.19 188 LEU A CA 1
ATOM 1448 C C . LEU A 1 188 ? 2.321 6.994 13.796 1.00 97.19 188 LEU A C 1
ATOM 1450 O O . LEU A 1 188 ? 2.510 6.211 14.727 1.00 97.19 188 LEU A O 1
ATOM 1454 N N . GLU A 1 189 ? 1.465 8.016 13.868 1.00 97.62 189 GLU A N 1
ATOM 1455 C CA . GLU A 1 189 ? 0.653 8.306 15.055 1.00 97.62 189 GLU A CA 1
ATOM 1456 C C . GLU A 1 189 ? -0.326 7.157 15.363 1.00 97.62 189 GLU A C 1
ATOM 1458 O O . GLU A 1 189 ? -0.375 6.675 16.495 1.00 97.62 189 GLU A O 1
ATOM 1463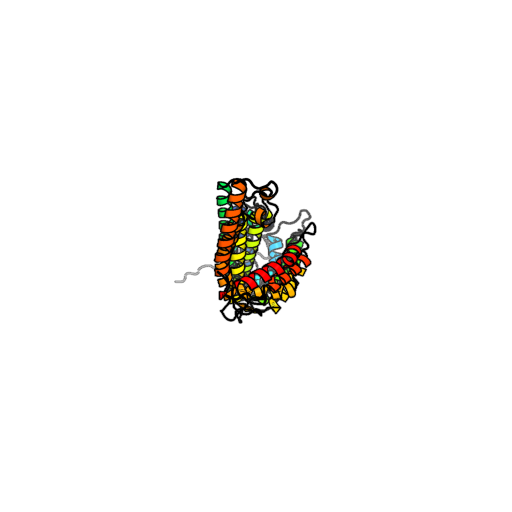 N N . LEU A 1 190 ? -1.049 6.650 14.356 1.00 96.75 190 LEU A N 1
ATOM 1464 C CA . LEU A 1 190 ? -1.958 5.505 14.509 1.00 96.75 190 LEU A CA 1
ATOM 1465 C C . LEU A 1 190 ? -1.211 4.228 14.910 1.00 96.75 190 LEU A C 1
ATOM 1467 O O . LEU A 1 190 ? -1.640 3.521 15.822 1.00 96.75 190 LEU A O 1
ATOM 1471 N N . GLY A 1 191 ? -0.073 3.957 14.265 1.00 96.25 191 GLY A N 1
ATOM 1472 C CA . GLY A 1 191 ? 0.790 2.826 14.596 1.00 96.25 191 GLY A CA 1
ATOM 1473 C C . GLY A 1 191 ? 1.239 2.848 16.055 1.00 96.25 191 GLY A C 1
ATOM 1474 O O . GLY A 1 191 ? 1.120 1.835 16.739 1.00 96.25 191 GLY A O 1
ATOM 1475 N N . ALA A 1 192 ? 1.666 4.013 16.552 1.00 96.44 192 ALA A N 1
ATOM 1476 C CA . ALA A 1 192 ? 2.070 4.190 17.945 1.00 96.44 192 ALA A CA 1
ATOM 1477 C C . ALA A 1 192 ? 0.904 3.987 18.927 1.00 96.44 192 ALA A C 1
ATOM 1479 O O . ALA A 1 192 ? 1.083 3.361 19.973 1.00 96.44 192 ALA A O 1
ATOM 1480 N N . ILE A 1 193 ? -0.301 4.471 18.591 1.00 95.94 193 ILE A N 1
ATOM 1481 C CA . ILE A 1 193 ? -1.498 4.261 19.419 1.00 95.94 193 ILE A CA 1
ATOM 1482 C C . ILE A 1 193 ? -1.802 2.767 19.562 1.00 95.94 193 ILE A C 1
ATOM 1484 O O . ILE A 1 193 ? -2.119 2.335 20.669 1.00 95.94 193 ILE A O 1
ATOM 1488 N N . PHE A 1 194 ? -1.714 1.987 18.482 1.00 96.06 194 PHE A N 1
ATOM 1489 C CA . PHE A 1 194 ? -2.045 0.556 18.499 1.00 96.06 194 PHE A CA 1
ATOM 1490 C C . PHE A 1 194 ? -0.953 -0.292 19.158 1.00 96.06 194 PHE A C 1
ATOM 1492 O O . PHE A 1 194 ? -1.256 -1.180 19.957 1.00 96.06 194 PHE A O 1
ATOM 1499 N N . GLU A 1 195 ? 0.314 0.020 18.886 1.00 95.31 195 GLU A N 1
ATOM 1500 C CA . GLU A 1 195 ? 1.473 -0.648 19.488 1.00 95.31 195 GLU A CA 1
ATOM 1501 C C . GLU A 1 195 ? 1.483 -0.503 21.021 1.00 95.31 195 GLU A C 1
ATOM 1503 O O . GLU A 1 195 ? 1.717 -1.478 21.741 1.00 95.31 195 GLU A O 1
ATOM 1508 N N . ALA A 1 196 ? 1.129 0.681 21.539 1.00 95.75 196 ALA A N 1
ATOM 1509 C CA . ALA A 1 196 ? 1.140 0.978 22.972 1.00 95.75 196 ALA A CA 1
ATOM 1510 C C . ALA A 1 196 ? 0.228 0.073 23.822 1.00 95.75 196 ALA A C 1
ATOM 1512 O O . ALA A 1 196 ? 0.484 -0.098 25.013 1.00 95.75 196 ALA A O 1
ATOM 1513 N N . ASN A 1 197 ? -0.821 -0.525 23.243 1.00 93.62 197 ASN A N 1
ATOM 1514 C CA . ASN A 1 197 ? -1.765 -1.369 23.992 1.00 93.62 197 ASN A CA 1
ATOM 1515 C C . ASN A 1 197 ? -1.398 -2.859 23.972 1.00 93.62 197 ASN A C 1
ATOM 1517 O O . ASN A 1 197 ? -2.177 -3.686 24.454 1.00 93.62 197 ASN A O 1
ATOM 1521 N N . GLN A 1 198 ? -0.243 -3.210 23.392 1.00 93.31 198 GLN A N 1
ATOM 1522 C CA . GLN A 1 198 ? 0.332 -4.560 23.383 1.00 93.31 198 GLN A CA 1
ATOM 1523 C C . GLN A 1 198 ? -0.628 -5.667 22.920 1.00 93.31 198 GLN A C 1
ATOM 1525 O O . GLN A 1 198 ? -0.481 -6.834 23.281 1.00 93.31 198 GLN A O 1
ATOM 1530 N N . SER A 1 199 ? -1.605 -5.310 22.089 1.00 95.38 199 SER A N 1
ATOM 1531 C CA . SER A 1 199 ? -2.658 -6.216 21.653 1.00 95.38 199 SER A CA 1
ATOM 1532 C C . SER A 1 199 ? -2.443 -6.648 20.214 1.00 95.38 199 SER A C 1
ATOM 1534 O O . SER A 1 199 ? -2.205 -5.825 19.329 1.00 95.38 199 SER A O 1
ATOM 1536 N N . SER A 1 200 ? -2.544 -7.953 19.993 1.00 95.62 200 SER A N 1
ATOM 1537 C CA . SER A 1 200 ? -2.568 -8.540 18.664 1.00 95.62 200 SER A CA 1
ATOM 1538 C C . SER A 1 200 ? -3.975 -8.507 18.063 1.00 95.62 200 SER A C 1
ATOM 1540 O O . SER A 1 200 ? -4.970 -8.367 18.785 1.00 95.62 200 SER A O 1
ATOM 1542 N N . TYR A 1 201 ? -4.065 -8.632 16.740 1.00 96.69 201 TYR A N 1
ATOM 1543 C CA . TYR A 1 201 ? -5.337 -8.586 16.025 1.00 96.69 201 TYR A CA 1
ATOM 1544 C C . TYR A 1 201 ? -5.351 -9.478 14.799 1.00 96.69 201 TYR A C 1
ATOM 1546 O O . TYR A 1 201 ? -4.415 -9.470 14.000 1.00 96.69 201 TYR A O 1
ATOM 1554 N N . ARG A 1 202 ? -6.431 -10.238 14.626 1.00 97.00 202 ARG A N 1
ATOM 1555 C CA . ARG A 1 202 ? -6.543 -11.161 13.502 1.00 97.00 202 ARG A CA 1
ATOM 1556 C C . ARG A 1 202 ? -6.959 -10.403 12.254 1.00 97.00 202 ARG A C 1
ATOM 1558 O O . ARG A 1 202 ? -7.928 -9.655 12.253 1.00 97.00 202 ARG A O 1
ATOM 1565 N N . LEU A 1 203 ? -6.255 -10.654 11.161 1.00 95.25 203 LEU A N 1
ATOM 1566 C CA . LEU A 1 203 ? -6.527 -10.025 9.872 1.00 95.25 203 LEU A CA 1
ATOM 1567 C C . LEU A 1 203 ? -7.926 -10.377 9.335 1.00 95.25 203 LEU A C 1
ATOM 1569 O O . LEU A 1 203 ? -8.545 -9.552 8.671 1.00 95.25 203 LEU A O 1
ATOM 1573 N N . ASP A 1 204 ? -8.455 -11.562 9.660 1.00 95.56 204 ASP A N 1
ATOM 1574 C CA . ASP A 1 204 ? -9.829 -11.952 9.296 1.00 95.56 204 ASP A CA 1
ATOM 1575 C C . ASP A 1 204 ? -10.902 -11.078 9.951 1.00 95.56 204 ASP A C 1
ATOM 1577 O O . ASP A 1 204 ? -11.948 -10.842 9.344 1.00 95.56 204 ASP A O 1
ATOM 1581 N N . ASP A 1 205 ? -10.631 -10.558 11.150 1.00 96.06 205 ASP A N 1
ATOM 1582 C CA . ASP A 1 205 ? -11.583 -9.720 11.879 1.00 96.06 205 ASP A CA 1
ATOM 1583 C C . ASP A 1 205 ? -11.821 -8.384 11.145 1.00 96.06 205 ASP A C 1
ATOM 1585 O O . ASP A 1 205 ? -12.904 -7.821 11.253 1.00 96.06 205 ASP A O 1
ATOM 1589 N N . ILE A 1 206 ? -10.885 -7.916 10.301 1.00 94.12 206 ILE A N 1
ATOM 1590 C CA . ILE A 1 206 ? -11.088 -6.725 9.448 1.00 94.12 206 ILE A CA 1
ATOM 1591 C C . ILE A 1 206 ? -12.253 -6.951 8.482 1.00 94.12 206 ILE A C 1
ATOM 1593 O O . ILE A 1 206 ? -13.123 -6.094 8.329 1.00 94.12 206 ILE A O 1
ATOM 1597 N N . GLY A 1 207 ? -12.271 -8.106 7.812 1.00 93.38 207 GLY A N 1
ATOM 1598 C CA . GLY A 1 207 ? -13.302 -8.433 6.830 1.00 93.38 207 GLY A CA 1
ATOM 1599 C C . GLY A 1 207 ? -14.676 -8.625 7.472 1.00 93.38 207 GLY A C 1
ATOM 1600 O O . GLY A 1 207 ? -15.687 -8.255 6.873 1.00 93.38 207 GLY A O 1
ATOM 1601 N N . VAL A 1 208 ? -14.716 -9.172 8.692 1.00 95.06 208 VAL A N 1
ATOM 1602 C CA . VAL A 1 208 ? -15.952 -9.300 9.479 1.00 95.06 208 VAL A CA 1
ATOM 1603 C C . VAL A 1 208 ? -16.427 -7.922 9.930 1.00 95.06 208 VAL A C 1
ATOM 1605 O O . VAL A 1 208 ? -17.551 -7.549 9.610 1.00 95.06 208 VAL A O 1
ATOM 1608 N N . PHE A 1 209 ? -15.561 -7.124 10.560 1.00 95.19 209 PHE A N 1
ATOM 1609 C CA . PHE A 1 209 ? -15.887 -5.771 11.009 1.00 95.19 209 PHE A CA 1
ATOM 1610 C C . PHE A 1 209 ? -16.451 -4.904 9.881 1.00 95.19 209 PHE A C 1
ATOM 1612 O O . PHE A 1 209 ? -17.515 -4.311 10.040 1.00 95.19 209 PHE A O 1
ATOM 1619 N N . LEU A 1 210 ? -15.783 -4.857 8.723 1.00 92.44 210 LEU A N 1
ATOM 1620 C CA . LEU A 1 210 ? -16.244 -4.048 7.593 1.00 92.44 210 LEU A CA 1
ATOM 1621 C C . LEU A 1 210 ? -17.597 -4.516 7.057 1.00 92.44 210 LEU A C 1
ATOM 1623 O O . LEU A 1 210 ? -18.422 -3.684 6.691 1.00 92.44 210 LEU A O 1
ATOM 1627 N N . ARG A 1 211 ? -17.840 -5.829 7.027 1.00 93.62 211 ARG A N 1
ATOM 1628 C CA . ARG A 1 211 ? -19.120 -6.393 6.590 1.00 93.62 211 ARG A CA 1
ATOM 1629 C C . ARG A 1 211 ? -20.242 -6.025 7.553 1.00 93.62 211 ARG A C 1
ATOM 1631 O O . ARG A 1 211 ? -21.252 -5.488 7.108 1.00 93.62 211 ARG A O 1
ATOM 1638 N N . GLU A 1 212 ? -20.044 -6.249 8.848 1.00 94.31 212 GLU A N 1
ATOM 1639 C CA . GLU A 1 212 ? -21.025 -5.917 9.885 1.00 94.31 212 GLU A CA 1
ATOM 1640 C C . GLU A 1 212 ? -21.303 -4.407 9.933 1.00 94.31 212 GLU A C 1
ATOM 1642 O O . GLU A 1 212 ? -22.458 -3.989 10.000 1.00 94.31 212 GLU A O 1
ATOM 1647 N N . LEU A 1 213 ? -20.262 -3.576 9.809 1.00 91.00 213 LEU A N 1
ATOM 1648 C CA . LEU A 1 213 ? -20.397 -2.122 9.755 1.00 91.00 213 LEU A CA 1
ATOM 1649 C C . LEU A 1 213 ? -21.153 -1.663 8.501 1.00 91.00 213 LEU A C 1
ATOM 1651 O O . LEU A 1 213 ? -22.034 -0.813 8.596 1.00 91.00 213 LEU A O 1
ATOM 1655 N N . SER A 1 214 ? -20.836 -2.229 7.333 1.00 88.12 214 SER A N 1
ATOM 1656 C CA . SER A 1 214 ? -21.520 -1.903 6.074 1.00 88.12 214 SER A CA 1
ATOM 1657 C C . SER A 1 214 ? -23.005 -2.285 6.116 1.00 88.12 214 SER A C 1
ATOM 1659 O O . SER A 1 214 ? -23.864 -1.482 5.743 1.00 88.12 214 SER A O 1
ATOM 1661 N N . GLY A 1 215 ? -23.316 -3.460 6.679 1.00 89.75 215 GLY A N 1
ATOM 1662 C CA . GLY A 1 215 ? -24.683 -3.924 6.895 1.00 89.75 215 GLY A CA 1
ATOM 1663 C C . GLY A 1 215 ? -25.447 -3.020 7.858 1.00 89.75 215 GLY A C 1
ATOM 1664 O O . GLY A 1 215 ? -26.574 -2.634 7.566 1.00 89.75 215 GLY A O 1
ATOM 1665 N N . TYR A 1 216 ? -24.809 -2.608 8.957 1.00 88.25 216 TYR A N 1
ATOM 1666 C CA . TYR A 1 216 ? -25.396 -1.668 9.910 1.00 88.25 216 TYR A CA 1
ATOM 1667 C C . TYR A 1 216 ? -25.650 -0.283 9.302 1.00 88.25 216 TYR A C 1
ATOM 1669 O O . TYR A 1 216 ? -26.672 0.332 9.565 1.00 88.25 216 TYR A O 1
ATOM 1677 N N . LEU A 1 217 ? -24.760 0.225 8.453 1.00 85.06 217 LEU A N 1
ATOM 1678 C CA . LEU A 1 217 ? -24.976 1.520 7.803 1.00 85.06 217 LEU A CA 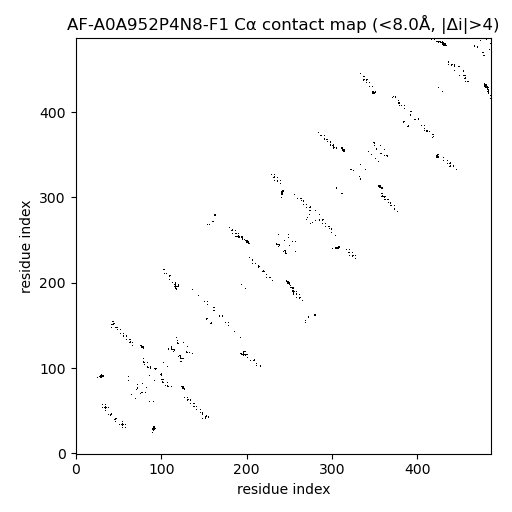1
ATOM 1679 C C . LEU A 1 217 ? -25.947 1.444 6.613 1.00 85.06 217 LEU A C 1
ATOM 1681 O O . LEU A 1 217 ? -26.204 2.471 5.985 1.00 85.06 217 LEU A O 1
ATOM 1685 N N . GLY A 1 218 ? -26.467 0.255 6.282 1.00 83.62 218 GLY A N 1
ATOM 1686 C CA . GLY A 1 218 ? -27.357 0.040 5.140 1.00 83.62 218 GLY A CA 1
ATOM 1687 C C . GLY A 1 218 ? -26.692 0.356 3.799 1.00 83.62 218 GLY A C 1
ATOM 1688 O O . GLY A 1 218 ? -27.359 0.797 2.863 1.00 83.62 218 GLY A O 1
ATOM 1689 N N . ARG A 1 219 ? -25.366 0.202 3.707 1.00 79.75 219 ARG A N 1
ATOM 1690 C CA . ARG A 1 219 ? -24.573 0.617 2.545 1.00 79.75 219 ARG A CA 1
ATOM 1691 C C . ARG A 1 219 ? -23.701 -0.524 2.075 1.00 79.75 219 ARG A C 1
ATOM 1693 O O . ARG A 1 219 ? -22.897 -1.040 2.839 1.00 79.75 219 ARG A O 1
ATOM 1700 N N . ASP A 1 220 ? -23.798 -0.847 0.793 1.00 78.56 220 ASP A N 1
ATOM 1701 C CA . ASP A 1 220 ? -22.861 -1.771 0.170 1.00 78.56 220 ASP A CA 1
ATOM 1702 C C . ASP A 1 220 ? -21.554 -1.027 -0.131 1.00 78.56 220 ASP A C 1
ATOM 1704 O O . ASP A 1 220 ? -21.474 -0.186 -1.032 1.00 78.56 220 ASP A O 1
ATOM 1708 N N . TRP A 1 221 ? -20.545 -1.244 0.709 1.00 76.50 221 TRP A N 1
ATOM 1709 C CA . TRP A 1 221 ? -19.219 -0.681 0.496 1.00 76.50 221 TRP A CA 1
ATOM 1710 C C . TRP A 1 221 ? -18.412 -1.636 -0.375 1.00 76.50 221 TRP A C 1
ATOM 1712 O O . TRP A 1 221 ? -18.069 -2.734 0.069 1.00 76.50 221 TRP A O 1
ATOM 1722 N N . ASP A 1 222 ? -17.985 -1.162 -1.550 1.00 81.44 222 ASP A N 1
ATOM 1723 C CA . ASP A 1 222 ? -17.036 -1.875 -2.424 1.00 81.44 222 ASP A CA 1
ATOM 1724 C C . ASP A 1 222 ? -15.759 -2.298 -1.665 1.00 81.44 222 ASP A C 1
ATOM 1726 O O . ASP A 1 222 ? -15.144 -3.326 -1.945 1.00 81.44 222 ASP A O 1
ATOM 1730 N N . LEU A 1 223 ? -15.415 -1.563 -0.600 1.00 79.31 223 LEU A N 1
ATOM 1731 C CA . LEU A 1 223 ? -14.310 -1.884 0.296 1.00 79.31 223 LEU A CA 1
ATOM 1732 C C . LEU A 1 223 ? -14.379 -3.311 0.865 1.00 79.31 223 LEU A C 1
ATOM 1734 O O . LEU A 1 223 ? -13.336 -3.934 1.023 1.00 79.31 223 LEU A O 1
ATOM 1738 N N . THR A 1 224 ? -15.565 -3.855 1.156 1.00 84.25 224 THR A N 1
ATOM 1739 C CA . THR A 1 224 ? -15.690 -5.227 1.684 1.00 84.25 224 THR A CA 1
ATOM 1740 C C . THR A 1 224 ? -15.239 -6.263 0.653 1.00 84.25 224 THR A C 1
ATOM 1742 O O . THR A 1 224 ? -14.466 -7.170 0.972 1.00 84.25 224 THR A O 1
ATOM 1745 N N . THR A 1 225 ? -15.651 -6.091 -0.604 1.00 87.44 225 THR A N 1
ATOM 1746 C CA . THR A 1 225 ? -15.243 -6.927 -1.738 1.00 87.44 225 THR A CA 1
ATOM 1747 C C . THR A 1 225 ? -13.748 -6.798 -2.001 1.00 87.44 225 THR A C 1
ATOM 1749 O O . THR A 1 225 ? -13.058 -7.809 -2.157 1.00 87.44 225 THR A O 1
ATOM 1752 N N . VAL A 1 226 ? -13.227 -5.568 -1.989 1.00 86.38 226 VAL A N 1
ATOM 1753 C CA . VAL A 1 226 ? -11.795 -5.290 -2.153 1.00 86.38 226 VAL A CA 1
ATOM 1754 C C . VAL A 1 226 ? -10.985 -5.954 -1.037 1.00 86.38 226 VAL A C 1
ATOM 1756 O O . VAL A 1 226 ? -10.046 -6.694 -1.324 1.00 86.38 226 VAL A O 1
ATOM 1759 N N . VAL A 1 227 ? -11.367 -5.771 0.230 1.00 89.06 227 VAL A N 1
ATOM 1760 C CA . VAL A 1 227 ? -10.664 -6.379 1.367 1.00 89.06 227 VAL A CA 1
ATOM 1761 C C . VAL A 1 227 ? -10.700 -7.896 1.268 1.00 89.06 227 VAL A C 1
ATOM 1763 O O . VAL A 1 227 ? -9.642 -8.508 1.320 1.00 89.06 227 VAL A O 1
ATOM 1766 N N . ASN A 1 228 ? -11.854 -8.521 1.029 1.00 88.81 228 ASN A N 1
ATOM 1767 C CA . ASN A 1 228 ? -11.930 -9.982 0.911 1.00 88.81 228 ASN A CA 1
ATOM 1768 C C . ASN A 1 228 ? -11.071 -10.532 -0.242 1.00 88.81 228 ASN A C 1
ATOM 1770 O O . ASN A 1 228 ? -10.486 -11.607 -0.108 1.00 88.81 228 ASN A O 1
ATOM 1774 N N . ARG A 1 229 ? -10.953 -9.794 -1.355 1.00 89.69 229 ARG A N 1
ATOM 1775 C CA . ARG A 1 229 ? -10.102 -10.172 -2.493 1.00 89.69 229 ARG A CA 1
ATOM 1776 C C . ARG A 1 229 ? -8.612 -10.093 -2.160 1.00 89.69 229 ARG A C 1
ATOM 1778 O O . ARG A 1 229 ? -7.858 -10.987 -2.536 1.00 89.69 229 ARG A O 1
ATOM 1785 N N . PHE A 1 230 ? -8.181 -9.036 -1.474 1.00 89.44 230 PHE A N 1
ATOM 1786 C CA . PHE A 1 230 ? -6.761 -8.770 -1.223 1.00 89.44 230 PHE A CA 1
ATOM 1787 C C . PHE A 1 230 ? -6.257 -9.264 0.139 1.00 89.44 230 PHE A C 1
ATOM 1789 O O . PHE A 1 230 ? -5.047 -9.358 0.335 1.00 89.44 230 PHE A O 1
ATOM 1796 N N . LEU A 1 231 ? -7.137 -9.639 1.069 1.00 91.75 231 LEU A N 1
ATOM 1797 C CA . LEU A 1 231 ? -6.755 -10.121 2.397 1.00 91.75 231 LEU A CA 1
ATOM 1798 C C . LEU A 1 231 ? -5.840 -11.359 2.353 1.00 91.75 231 LEU A C 1
ATOM 1800 O O . LEU A 1 231 ? -4.849 -11.365 3.086 1.00 91.75 231 LEU A O 1
ATOM 1804 N N . PRO A 1 232 ? -6.076 -12.378 1.496 1.00 92.44 232 PRO A N 1
ATOM 1805 C CA . PRO A 1 232 ? -5.150 -13.505 1.374 1.00 92.44 232 PRO A CA 1
ATOM 1806 C C . PRO A 1 232 ? -3.746 -13.070 0.935 1.00 92.44 232 PRO A C 1
ATOM 1808 O O . PRO A 1 232 ? -2.752 -13.561 1.467 1.00 92.44 232 PRO A O 1
ATOM 1811 N N . LEU A 1 233 ? -3.660 -12.106 0.010 1.00 90.44 233 LEU A N 1
ATOM 1812 C CA . LEU A 1 233 ? -2.391 -11.523 -0.425 1.00 90.44 233 LEU A CA 1
ATOM 1813 C C . LEU A 1 233 ? -1.710 -10.770 0.717 1.00 90.44 233 LEU A C 1
ATOM 1815 O O . LEU A 1 233 ? -0.527 -10.989 0.960 1.00 90.44 233 LEU A O 1
ATOM 1819 N N . ALA A 1 234 ? -2.454 -9.937 1.446 1.00 91.19 234 ALA A N 1
ATOM 1820 C CA . ALA A 1 234 ? -1.933 -9.192 2.587 1.00 91.19 234 ALA A CA 1
ATOM 1821 C C . ALA A 1 234 ? -1.366 -10.130 3.664 1.00 91.19 234 ALA A C 1
ATOM 1823 O O . ALA A 1 234 ? -0.253 -9.911 4.129 1.00 91.19 234 ALA A O 1
ATOM 1824 N N . LYS A 1 235 ? -2.076 -11.216 4.001 1.00 93.56 235 LYS A N 1
ATOM 1825 C CA . LYS A 1 235 ? -1.617 -12.252 4.943 1.00 93.56 235 LYS A CA 1
ATOM 1826 C C . LYS A 1 235 ? -0.301 -12.898 4.509 1.00 93.56 235 LYS A C 1
ATOM 1828 O O . LYS A 1 235 ? 0.635 -13.006 5.302 1.00 93.56 235 LYS A O 1
ATOM 1833 N N . LYS A 1 236 ? -0.213 -13.302 3.238 1.00 92.25 236 LYS A N 1
ATOM 1834 C CA . LYS A 1 236 ? 0.977 -13.953 2.674 1.00 92.25 236 LYS A CA 1
ATOM 1835 C C . LYS A 1 236 ? 2.163 -13.003 2.593 1.00 92.25 236 LYS A C 1
ATOM 1837 O O . LYS A 1 236 ? 3.224 -13.344 3.098 1.00 92.25 236 LYS A O 1
ATOM 1842 N N . LEU A 1 237 ? 1.965 -11.797 2.059 1.00 88.31 237 LEU A N 1
ATOM 1843 C CA . LEU A 1 237 ? 2.986 -10.748 2.043 1.00 88.31 237 LEU A CA 1
ATOM 1844 C C . LEU A 1 237 ? 3.488 -10.455 3.453 1.00 88.31 237 LEU A C 1
ATOM 1846 O O . LEU A 1 237 ? 4.690 -10.455 3.686 1.00 88.31 237 LEU A O 1
ATOM 1850 N N . LYS A 1 238 ? 2.573 -10.269 4.406 1.00 92.56 238 LYS A N 1
ATOM 1851 C CA . LYS A 1 238 ? 2.916 -10.000 5.798 1.00 92.56 238 LYS A CA 1
ATOM 1852 C C . LYS A 1 238 ? 3.789 -11.115 6.377 1.00 92.56 238 LYS A C 1
ATOM 1854 O O . LYS A 1 238 ? 4.883 -10.833 6.844 1.00 92.56 238 LYS A O 1
ATOM 1859 N N . LYS A 1 239 ? 3.378 -12.381 6.252 1.00 92.75 239 LYS A N 1
ATOM 1860 C CA . LYS A 1 239 ? 4.172 -13.536 6.705 1.00 92.75 239 LYS A CA 1
ATOM 1861 C C . LYS A 1 239 ? 5.550 -13.606 6.042 1.00 92.75 239 LYS A C 1
ATOM 1863 O O . LYS A 1 239 ? 6.550 -13.742 6.735 1.00 92.75 239 LYS A O 1
ATOM 186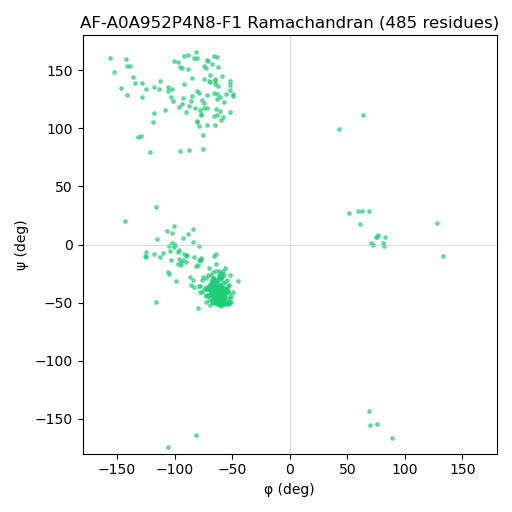8 N N . SER A 1 240 ? 5.600 -13.534 4.714 1.00 87.62 240 SER A N 1
ATOM 1869 C CA . SER A 1 240 ? 6.839 -13.693 3.947 1.00 87.62 240 SER A CA 1
ATOM 1870 C C . SER A 1 240 ? 7.839 -12.569 4.203 1.00 87.62 240 SER A C 1
ATOM 1872 O O . SER A 1 240 ? 9.045 -12.785 4.083 1.00 87.62 240 SER A O 1
ATOM 1874 N N . LEU A 1 241 ? 7.340 -11.376 4.538 1.00 83.25 241 LEU A N 1
ATOM 1875 C CA . LEU A 1 241 ? 8.158 -10.184 4.690 1.00 83.25 241 LEU A CA 1
ATOM 1876 C C . LEU A 1 241 ? 8.510 -9.883 6.152 1.00 83.25 241 LEU A C 1
ATOM 1878 O O . LEU A 1 241 ? 9.607 -9.403 6.377 1.00 83.25 241 LEU A O 1
ATOM 1882 N N . THR A 1 242 ? 7.665 -10.207 7.140 1.00 86.44 242 THR A N 1
ATOM 1883 C CA . THR A 1 242 ? 7.981 -9.990 8.571 1.00 86.44 242 THR A CA 1
ATOM 1884 C C . THR A 1 242 ? 8.378 -11.265 9.321 1.00 86.44 242 THR A C 1
ATOM 1886 O O . THR A 1 242 ? 8.876 -11.190 10.438 1.00 86.44 242 THR A O 1
ATOM 1889 N N . GLY A 1 243 ? 8.160 -12.457 8.749 1.00 84.31 243 GLY A N 1
ATOM 1890 C CA . GLY A 1 243 ? 8.459 -13.748 9.389 1.00 84.31 243 GLY A CA 1
ATOM 1891 C C . GLY A 1 243 ? 7.514 -14.143 10.537 1.00 84.31 243 GLY A C 1
ATOM 1892 O O . GLY A 1 243 ? 7.679 -15.214 11.122 1.00 84.31 243 GLY A O 1
ATOM 1893 N N . GLY A 1 244 ? 6.527 -13.302 10.869 1.00 87.81 244 GLY A N 1
ATOM 1894 C CA . GLY A 1 244 ? 5.577 -13.515 11.961 1.00 87.81 244 GLY A CA 1
ATOM 1895 C C . GLY A 1 244 ? 4.408 -14.451 11.623 1.00 87.81 244 GLY A C 1
ATOM 1896 O O . GLY A 1 244 ? 4.399 -15.182 10.629 1.00 87.81 244 GLY A O 1
ATOM 1897 N N . ARG A 1 245 ? 3.362 -14.413 12.461 1.00 93.62 245 ARG A N 1
ATOM 1898 C CA . ARG A 1 245 ? 2.119 -15.168 12.221 1.00 93.62 245 ARG A CA 1
ATOM 1899 C C . ARG A 1 245 ? 1.406 -14.656 10.971 1.00 93.62 245 ARG A C 1
ATOM 1901 O O . ARG A 1 245 ? 1.306 -13.453 10.760 1.00 93.62 245 ARG A O 1
ATOM 1908 N N . GLU A 1 246 ? 0.886 -15.568 10.156 1.00 94.31 246 GLU A N 1
ATOM 1909 C CA . GLU A 1 246 ? 0.241 -15.225 8.880 1.00 94.31 246 GLU A CA 1
ATOM 1910 C C . GLU A 1 246 ? -1.104 -14.509 9.067 1.00 94.31 246 GLU A C 1
ATOM 1912 O O . GLU A 1 246 ? -1.452 -13.621 8.295 1.00 94.31 246 GLU A O 1
ATOM 1917 N N . ASP A 1 247 ? -1.866 -14.891 10.091 1.00 96.50 247 ASP A N 1
ATOM 1918 C CA . ASP A 1 247 ? -3.262 -14.498 10.276 1.00 96.50 247 ASP A CA 1
ATOM 1919 C C . ASP A 1 247 ? -3.475 -13.368 11.288 1.00 96.50 247 ASP A C 1
ATOM 1921 O O . ASP A 1 247 ? -4.607 -12.929 11.479 1.00 96.50 247 ASP A O 1
ATOM 1925 N N . GLU A 1 248 ? -2.416 -12.885 11.930 1.00 96.19 248 GLU A N 1
ATOM 1926 C CA . GLU A 1 248 ? -2.508 -11.993 13.084 1.00 96.19 248 GLU A CA 1
ATOM 1927 C C . GLU A 1 248 ? -1.422 -10.927 13.046 1.00 96.19 248 GLU A C 1
ATOM 1929 O O . GLU A 1 248 ? -0.258 -11.278 12.929 1.00 96.19 248 GLU A O 1
ATOM 1934 N N . ILE A 1 249 ? -1.774 -9.651 13.186 1.00 96.12 249 ILE A N 1
ATOM 1935 C CA . ILE A 1 249 ? -0.833 -8.554 13.433 1.00 96.12 249 ILE A CA 1
ATOM 1936 C C . ILE A 1 249 ? -0.446 -8.604 14.912 1.00 96.12 249 ILE A C 1
ATOM 1938 O O . ILE A 1 249 ? -1.302 -8.440 15.783 1.00 96.12 249 ILE A O 1
ATOM 1942 N N . LEU A 1 250 ? 0.828 -8.856 15.203 1.00 95.38 250 LEU A N 1
ATOM 1943 C CA . LEU A 1 250 ? 1.370 -8.795 16.556 1.00 95.38 250 LEU A CA 1
ATOM 1944 C C . LEU A 1 250 ? 1.448 -7.340 17.024 1.00 95.38 250 LEU A C 1
ATOM 1946 O O . LEU A 1 250 ? 1.523 -6.409 16.224 1.00 95.38 250 LEU A O 1
ATOM 1950 N N . SER A 1 251 ? 1.483 -7.138 18.338 1.00 94.31 251 SER A N 1
ATOM 1951 C CA . SER A 1 251 ? 1.535 -5.796 18.922 1.00 94.31 251 SER A CA 1
ATOM 1952 C C . SER A 1 251 ? 2.712 -4.953 18.426 1.00 94.31 251 SER A C 1
ATOM 1954 O O . SER A 1 251 ? 2.545 -3.767 18.164 1.00 94.31 251 SER A O 1
ATOM 1956 N N . THR A 1 252 ? 3.875 -5.575 18.237 1.00 93.88 252 THR A N 1
ATOM 1957 C CA . THR A 1 252 ? 5.098 -4.936 17.727 1.00 93.88 252 THR A CA 1
ATOM 1958 C C . THR A 1 252 ? 5.076 -4.700 16.216 1.00 93.88 252 THR A C 1
ATOM 1960 O O . THR A 1 252 ? 5.928 -3.995 15.689 1.00 93.88 252 THR A O 1
ATOM 1963 N N . GLU A 1 253 ? 4.122 -5.286 15.489 1.00 94.62 253 GLU A N 1
ATOM 1964 C CA . GLU A 1 253 ? 4.038 -5.175 14.029 1.00 94.62 253 GLU A CA 1
ATOM 1965 C C . GLU A 1 253 ? 3.133 -4.020 13.578 1.00 94.62 253 GLU A C 1
ATOM 1967 O O . GLU A 1 253 ? 3.175 -3.646 12.407 1.00 94.62 253 GLU A O 1
ATOM 1972 N N . TRP A 1 254 ? 2.329 -3.427 14.469 1.00 94.69 254 TRP A N 1
ATOM 1973 C CA . TRP A 1 254 ? 1.334 -2.410 14.106 1.00 94.69 254 TRP A CA 1
ATOM 1974 C C . TRP A 1 254 ? 1.914 -1.237 13.334 1.00 94.69 254 TRP A C 1
ATOM 1976 O O . TRP A 1 254 ? 1.410 -0.875 12.267 1.00 94.69 254 TRP A O 1
ATOM 1986 N N . ARG A 1 255 ? 2.995 -0.659 13.859 1.00 95.12 255 ARG A N 1
ATOM 1987 C CA . ARG A 1 255 ? 3.656 0.483 13.235 1.00 95.12 255 ARG A CA 1
ATOM 1988 C C . ARG A 1 255 ? 4.184 0.128 11.849 1.00 95.12 255 ARG A C 1
ATOM 1990 O O . ARG A 1 255 ? 3.926 0.862 10.898 1.00 95.12 255 ARG A O 1
ATOM 1997 N N . LEU A 1 256 ? 4.870 -1.009 11.725 1.00 93.81 256 LEU A N 1
ATOM 1998 C CA . LEU A 1 256 ? 5.408 -1.486 10.453 1.00 93.81 256 LEU A CA 1
ATOM 1999 C C . LEU A 1 256 ? 4.292 -1.727 9.431 1.00 93.81 256 LEU A C 1
ATOM 2001 O O . LEU A 1 256 ? 4.374 -1.229 8.309 1.00 93.81 256 LEU A O 1
ATOM 2005 N N . VAL A 1 257 ? 3.237 -2.449 9.820 1.00 93.50 257 VAL A N 1
ATOM 2006 C CA . VAL A 1 257 ? 2.120 -2.815 8.938 1.00 93.50 257 VAL A CA 1
ATOM 2007 C C . VAL A 1 257 ? 1.376 -1.576 8.448 1.00 93.50 257 VAL A C 1
ATOM 2009 O O . VAL A 1 257 ? 1.138 -1.457 7.246 1.00 93.50 257 VAL A O 1
ATOM 2012 N N . ILE A 1 258 ? 1.042 -0.633 9.333 1.00 94.50 258 ILE A N 1
ATOM 2013 C CA . ILE A 1 258 ? 0.282 0.572 8.965 1.00 94.50 258 ILE A CA 1
ATOM 2014 C C . ILE A 1 258 ? 1.098 1.475 8.044 1.00 94.50 258 ILE A C 1
ATOM 2016 O O . ILE A 1 258 ? 0.613 1.864 6.980 1.00 94.50 258 ILE A O 1
ATOM 2020 N N . VAL A 1 259 ? 2.348 1.769 8.413 1.00 94.81 259 VAL A N 1
ATOM 2021 C CA . VAL A 1 259 ? 3.229 2.623 7.605 1.00 94.81 259 VAL A CA 1
ATOM 2022 C C . VAL A 1 259 ? 3.462 2.004 6.231 1.00 94.81 259 VAL A C 1
ATOM 2024 O O . VAL A 1 259 ? 3.334 2.690 5.220 1.00 94.81 259 VAL A O 1
ATOM 2027 N N . THR A 1 260 ? 3.755 0.707 6.171 1.00 93.75 260 THR A N 1
ATOM 2028 C CA . THR A 1 260 ? 3.993 0.004 4.906 1.00 93.75 260 THR A CA 1
ATOM 2029 C C . THR A 1 260 ? 2.740 -0.008 4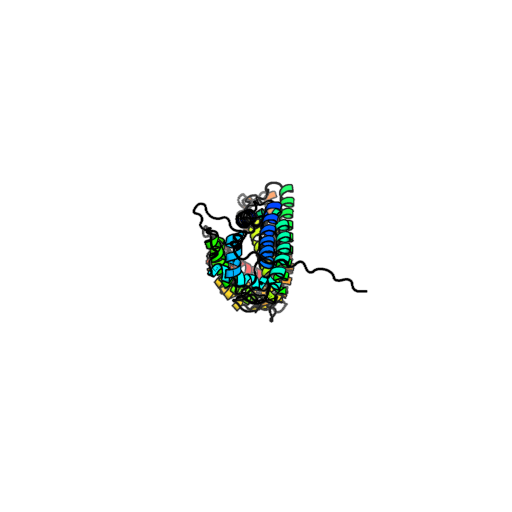.037 1.00 93.75 260 THR A C 1
ATOM 2031 O O . THR A 1 260 ? 2.813 0.370 2.871 1.00 93.75 260 THR A O 1
ATOM 2034 N N . THR A 1 261 ? 1.581 -0.355 4.603 1.00 91.56 261 THR A N 1
ATOM 2035 C CA . THR A 1 261 ? 0.306 -0.394 3.869 1.00 91.56 261 THR A CA 1
ATOM 2036 C C . THR A 1 261 ? -0.022 0.966 3.261 1.00 91.56 261 THR A C 1
ATOM 2038 O O . THR A 1 261 ? -0.356 1.054 2.079 1.00 91.56 261 THR A O 1
ATOM 2041 N N . LEU A 1 262 ? 0.128 2.044 4.036 1.00 94.88 262 LEU A N 1
ATOM 2042 C CA . LEU A 1 262 ? -0.151 3.395 3.555 1.00 94.88 262 LEU A CA 1
ATOM 2043 C C . LEU A 1 262 ? 0.886 3.870 2.530 1.00 94.88 262 LEU A C 1
ATOM 2045 O O . LEU A 1 262 ? 0.500 4.457 1.522 1.00 94.88 262 LEU A O 1
ATOM 2049 N N . ARG A 1 263 ? 2.176 3.549 2.701 1.00 95.25 263 ARG A N 1
ATOM 2050 C CA . ARG A 1 263 ? 3.207 3.828 1.683 1.00 95.25 263 ARG A CA 1
ATOM 2051 C C . ARG A 1 263 ? 2.925 3.097 0.368 1.00 95.25 263 ARG A C 1
ATOM 2053 O O . ARG A 1 263 ? 3.060 3.705 -0.692 1.00 95.25 263 ARG A O 1
ATOM 2060 N N . THR A 1 264 ? 2.501 1.834 0.420 1.00 93.12 264 THR A N 1
ATOM 2061 C CA . THR A 1 264 ? 2.088 1.063 -0.763 1.00 93.12 264 THR A CA 1
ATOM 2062 C C . THR A 1 264 ? 0.851 1.673 -1.417 1.00 93.12 264 THR A C 1
ATOM 2064 O O . THR A 1 264 ? 0.816 1.822 -2.637 1.00 93.12 264 THR A O 1
ATOM 2067 N N . TYR A 1 265 ? -0.140 2.090 -0.625 1.00 94.19 265 TYR A N 1
ATOM 2068 C CA . TYR A 1 265 ? -1.323 2.766 -1.153 1.00 94.19 265 TYR A CA 1
ATOM 2069 C C . TYR A 1 265 ? -0.969 4.083 -1.854 1.00 94.19 265 TYR A C 1
ATOM 2071 O O . TYR A 1 265 ? -1.470 4.352 -2.943 1.00 94.19 265 TYR A O 1
ATOM 2079 N N . VAL A 1 266 ? -0.042 4.868 -1.300 1.00 96.00 266 VAL A N 1
ATOM 2080 C CA . VAL A 1 266 ? 0.473 6.076 -1.961 1.00 96.00 266 VAL A CA 1
ATOM 2081 C C . VAL A 1 266 ? 1.147 5.746 -3.291 1.00 96.00 266 VAL A C 1
ATOM 2083 O O . VAL A 1 266 ? 0.931 6.479 -4.253 1.00 96.00 266 VAL A O 1
ATOM 2086 N N . GLN A 1 267 ? 1.906 4.649 -3.398 1.00 95.50 267 GLN A N 1
ATOM 2087 C CA . GLN A 1 267 ? 2.483 4.246 -4.690 1.00 95.50 267 GLN A CA 1
ATOM 2088 C C . GLN A 1 267 ? 1.405 3.950 -5.725 1.00 95.50 267 GLN A C 1
ATOM 2090 O O . GLN A 1 267 ? 1.511 4.376 -6.875 1.00 95.50 267 GLN A O 1
ATOM 2095 N N . TYR A 1 268 ? 0.339 3.272 -5.305 1.00 94.00 268 TYR A N 1
ATOM 2096 C CA . TYR A 1 268 ? -0.818 3.042 -6.158 1.00 94.00 268 TYR A CA 1
ATOM 2097 C C . TYR A 1 268 ? -1.488 4.360 -6.579 1.00 94.00 268 TYR A C 1
ATOM 2099 O O . TYR A 1 268 ? -1.777 4.544 -7.759 1.00 94.00 268 TYR A O 1
ATOM 2107 N N . LEU A 1 269 ? -1.671 5.315 -5.661 1.00 94.62 269 LEU A N 1
ATOM 2108 C CA . LEU A 1 269 ? -2.204 6.636 -6.007 1.00 94.62 269 LEU A CA 1
ATOM 2109 C C . LEU A 1 269 ? -1.278 7.393 -6.972 1.00 94.62 269 LEU A C 1
ATOM 2111 O O . LEU A 1 269 ? -1.763 8.022 -7.909 1.00 94.62 269 LEU A O 1
ATOM 2115 N N . ARG A 1 270 ? 0.046 7.307 -6.792 1.00 94.25 270 ARG A N 1
ATOM 2116 C CA . ARG A 1 270 ? 1.031 7.923 -7.694 1.00 94.25 270 ARG A CA 1
ATOM 2117 C C . ARG A 1 270 ? 0.926 7.332 -9.099 1.00 94.25 270 ARG A C 1
ATOM 2119 O O . ARG A 1 270 ? 0.907 8.081 -10.073 1.00 94.25 270 ARG A O 1
ATOM 2126 N N . TYR A 1 271 ? 0.814 6.008 -9.202 1.00 92.81 271 TYR A N 1
ATOM 2127 C CA . TYR A 1 271 ? 0.561 5.324 -10.469 1.00 92.81 271 TYR A CA 1
ATOM 2128 C C . TYR A 1 271 ? -0.740 5.821 -11.111 1.00 92.81 271 TYR A C 1
ATOM 2130 O O . TYR A 1 271 ? -0.735 6.253 -12.261 1.00 92.81 271 TYR A O 1
ATOM 2138 N N . HIS A 1 272 ? -1.833 5.841 -10.349 1.00 92.12 272 HIS A N 1
ATOM 2139 C CA . HIS A 1 272 ? -3.138 6.274 -10.836 1.00 92.12 272 HIS A CA 1
ATOM 2140 C C . HIS A 1 272 ? -3.103 7.709 -11.392 1.00 92.12 272 HIS A C 1
ATOM 2142 O O . HIS A 1 272 ? -3.490 7.947 -12.535 1.00 92.12 272 HIS A O 1
ATOM 2148 N N . TYR A 1 273 ? -2.577 8.670 -10.626 1.00 90.62 273 TYR A N 1
ATOM 2149 C CA . TYR A 1 273 ? -2.608 10.085 -11.006 1.00 90.62 273 TYR A CA 1
ATOM 2150 C C . TYR A 1 273 ? -1.572 10.489 -12.058 1.00 90.62 273 TYR A C 1
ATOM 2152 O O . TYR A 1 273 ? -1.876 11.336 -12.896 1.00 90.62 273 TYR A O 1
ATOM 2160 N N . PHE A 1 274 ? -0.371 9.905 -12.040 1.00 88.94 274 PHE A N 1
ATOM 2161 C CA . PHE A 1 274 ? 0.744 10.377 -12.873 1.00 88.94 274 PHE A CA 1
ATOM 2162 C C . PHE A 1 274 ? 1.173 9.398 -13.974 1.00 88.94 274 PHE A C 1
ATOM 2164 O O . PHE A 1 274 ? 1.947 9.780 -14.853 1.00 88.94 274 PHE A O 1
ATOM 2171 N N . VAL A 1 275 ? 0.676 8.155 -13.962 1.00 88.00 275 VAL A N 1
ATOM 2172 C CA . VAL A 1 275 ? 0.995 7.137 -14.980 1.00 88.00 275 VAL A CA 1
ATOM 2173 C C . VAL A 1 275 ? -0.246 6.728 -15.775 1.00 88.00 275 VAL A C 1
ATOM 2175 O O . VAL A 1 275 ? -0.193 6.745 -17.002 1.00 88.00 275 VAL A O 1
ATOM 2178 N N . GLU A 1 276 ? -1.350 6.393 -15.101 1.00 86.94 276 GLU A N 1
ATOM 2179 C CA . GLU A 1 276 ? -2.578 5.882 -15.731 1.00 86.94 276 GLU A CA 1
ATOM 2180 C C . GLU A 1 276 ? -3.450 6.993 -16.344 1.00 86.94 276 GLU A C 1
ATOM 2182 O O . GLU A 1 276 ? -3.790 6.933 -17.524 1.00 86.94 276 GLU A O 1
ATOM 2187 N N . LEU A 1 277 ? -3.825 8.008 -15.559 1.00 74.56 277 LEU A N 1
ATOM 2188 C CA . LEU A 1 277 ? -4.881 8.960 -15.931 1.00 74.56 277 LEU A CA 1
ATOM 2189 C C . LEU A 1 277 ? -4.598 9.907 -17.123 1.00 74.56 277 LEU A C 1
ATOM 2191 O O . LEU A 1 277 ? -5.555 10.239 -17.828 1.00 74.56 277 LEU A O 1
ATOM 2195 N N . PRO A 1 278 ? -3.373 10.401 -17.388 1.00 71.06 278 PRO A N 1
ATOM 2196 C CA . PRO A 1 278 ? -3.218 11.492 -18.353 1.00 71.06 278 PRO A CA 1
ATOM 2197 C C . PRO A 1 278 ? -2.562 11.071 -19.681 1.00 71.06 278 PRO A C 1
ATOM 2199 O O . PRO A 1 278 ? -1.360 10.801 -19.688 1.00 71.06 278 PRO A O 1
ATOM 2202 N N . PRO A 1 279 ? -3.253 11.138 -20.844 1.00 60.62 279 PRO A N 1
ATOM 2203 C CA . PRO A 1 279 ? -2.651 10.862 -22.157 1.00 60.62 279 PRO A CA 1
ATOM 2204 C C . PRO A 1 279 ? -1.553 11.867 -22.549 1.00 60.62 279 PRO A C 1
ATOM 2206 O O . PRO A 1 279 ? -0.660 11.505 -23.315 1.00 60.62 279 PRO A O 1
ATOM 2209 N N . ASN A 1 280 ? -1.567 13.071 -21.962 1.00 66.88 280 ASN A N 1
ATOM 2210 C CA . ASN A 1 280 ? -0.696 14.196 -22.324 1.00 66.88 280 ASN A CA 1
ATOM 2211 C C . ASN A 1 280 ? 0.487 14.436 -21.370 1.00 66.88 280 ASN A C 1
ATOM 2213 O O . ASN A 1 280 ? 1.240 15.379 -21.594 1.00 66.88 280 ASN A O 1
ATOM 2217 N N . VAL A 1 281 ? 0.670 13.631 -20.314 1.00 67.69 281 VAL A N 1
ATOM 2218 C CA . 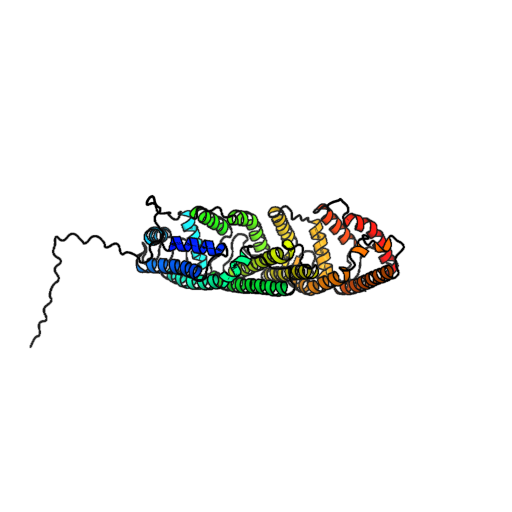VAL A 1 281 ? 1.880 13.765 -19.483 1.00 67.69 281 VAL A CA 1
ATOM 2219 C C . VAL A 1 281 ? 3.097 13.440 -20.336 1.00 67.69 281 VAL A C 1
ATOM 2221 O O . VAL A 1 281 ? 3.171 12.368 -20.946 1.00 67.69 281 VAL A O 1
ATOM 2224 N N . GLY A 1 282 ? 4.044 14.380 -20.365 1.00 71.88 282 GLY A N 1
ATOM 2225 C CA . GLY A 1 282 ? 5.311 14.222 -21.063 1.00 71.88 282 GLY A CA 1
ATOM 2226 C C . GLY A 1 282 ? 6.003 12.926 -20.641 1.00 71.88 282 GLY A C 1
ATOM 2227 O O . GLY A 1 282 ? 5.978 12.536 -19.472 1.00 71.88 282 GLY A O 1
ATOM 2228 N N . ARG A 1 283 ? 6.623 12.239 -21.604 1.00 75.75 283 ARG A N 1
ATOM 2229 C CA . ARG A 1 283 ? 7.303 10.952 -21.382 1.00 75.75 283 ARG A CA 1
ATOM 2230 C C . ARG A 1 283 ? 8.262 11.001 -20.187 1.00 75.75 283 ARG A C 1
ATOM 2232 O O . ARG A 1 283 ? 8.270 10.070 -19.390 1.00 75.75 283 AR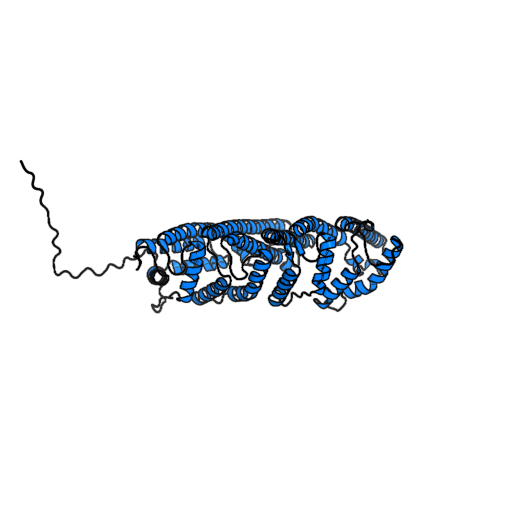G A O 1
ATOM 2239 N N . GLU A 1 284 ? 9.003 12.095 -20.046 1.00 76.38 284 GLU A N 1
ATOM 2240 C CA . GLU A 1 284 ? 9.952 12.341 -18.955 1.00 76.38 284 GLU A CA 1
ATOM 2241 C C . GLU A 1 284 ? 9.289 12.323 -17.568 1.00 76.38 284 GLU A C 1
ATOM 2243 O O . GLU A 1 284 ? 9.768 11.655 -16.652 1.00 76.38 284 GLU A O 1
ATOM 2248 N N . GLN A 1 285 ? 8.135 12.974 -17.407 1.00 78.62 285 GLN A N 1
ATOM 2249 C CA . GLN A 1 285 ? 7.417 12.997 -16.131 1.00 78.62 285 GLN A CA 1
ATOM 2250 C C . GLN A 1 285 ? 6.813 11.626 -15.792 1.00 78.62 285 GLN A C 1
ATOM 2252 O O . GLN A 1 285 ? 6.835 11.216 -14.626 1.00 78.62 285 GLN A O 1
ATOM 2257 N N . ARG A 1 286 ? 6.327 10.871 -16.793 1.00 82.50 286 ARG A N 1
ATOM 2258 C CA . ARG A 1 286 ? 5.895 9.478 -16.571 1.00 82.50 286 ARG A CA 1
ATOM 2259 C C . ARG A 1 286 ? 7.064 8.606 -16.129 1.00 82.50 286 ARG A C 1
ATOM 2261 O O . ARG A 1 286 ? 6.927 7.866 -15.161 1.00 82.50 286 ARG A O 1
ATOM 2268 N N . LEU A 1 287 ? 8.209 8.708 -16.806 1.00 81.81 287 LEU A N 1
ATOM 2269 C CA . LEU A 1 287 ? 9.418 7.959 -16.454 1.00 81.81 287 LEU A CA 1
ATOM 2270 C C . LEU A 1 287 ? 9.918 8.320 -15.057 1.00 81.81 287 LEU A C 1
ATOM 2272 O O . LEU A 1 287 ? 10.212 7.425 -14.272 1.00 81.81 287 LEU A O 1
ATOM 2276 N N . THR A 1 288 ? 9.924 9.605 -14.710 1.00 85.00 288 THR A N 1
ATOM 2277 C CA . THR A 1 288 ? 10.262 10.078 -13.361 1.00 85.00 288 THR A CA 1
ATOM 2278 C C . THR A 1 288 ? 9.306 9.505 -12.317 1.00 85.00 288 THR A C 1
ATOM 2280 O O . THR A 1 288 ? 9.744 9.019 -11.275 1.00 85.00 288 THR A O 1
ATOM 2283 N N . SER A 1 289 ? 8.004 9.488 -12.608 1.00 87.12 289 SER A N 1
ATOM 2284 C CA . SER A 1 289 ? 6.999 8.912 -11.711 1.00 87.12 289 SER A CA 1
ATOM 2285 C C . SER A 1 289 ? 7.191 7.406 -11.540 1.00 87.12 289 SER A C 1
ATOM 2287 O O . SER A 1 289 ? 7.151 6.918 -10.417 1.00 87.12 289 SER A O 1
ATOM 2289 N N . ILE A 1 290 ? 7.468 6.672 -12.623 1.00 88.69 290 ILE A N 1
ATOM 2290 C CA . ILE A 1 290 ? 7.757 5.232 -12.582 1.00 88.69 290 ILE A CA 1
ATOM 2291 C C . ILE A 1 290 ? 9.043 4.956 -11.796 1.00 88.69 290 ILE A C 1
ATOM 2293 O O . ILE A 1 290 ? 9.030 4.100 -10.917 1.00 88.69 290 ILE A O 1
ATOM 2297 N N . SER A 1 291 ? 10.123 5.699 -12.060 1.00 86.31 291 SER A N 1
ATOM 2298 C CA . SER A 1 291 ? 11.395 5.609 -11.323 1.00 86.31 291 SER A CA 1
ATOM 2299 C C . SER A 1 291 ? 11.148 5.745 -9.828 1.00 86.31 291 SER A C 1
ATOM 2301 O O . SER A 1 291 ? 11.545 4.887 -9.043 1.00 86.31 291 SER A O 1
ATOM 2303 N N . ARG A 1 292 ? 10.385 6.772 -9.443 1.00 89.25 292 ARG A N 1
ATOM 2304 C CA . ARG A 1 292 ? 10.039 7.033 -8.051 1.00 89.25 292 ARG A CA 1
ATOM 2305 C C . ARG A 1 292 ? 9.178 5.930 -7.435 1.00 89.25 292 ARG A C 1
ATOM 2307 O O . ARG A 1 292 ? 9.445 5.534 -6.307 1.00 89.25 292 ARG A O 1
ATOM 2314 N N . ILE A 1 293 ? 8.195 5.399 -8.169 1.00 91.88 293 ILE A N 1
ATOM 2315 C CA . ILE A 1 293 ? 7.392 4.247 -7.720 1.00 91.88 293 ILE A CA 1
ATOM 2316 C C . ILE A 1 293 ? 8.293 3.043 -7.456 1.00 91.88 293 ILE A C 1
ATOM 2318 O O . ILE A 1 293 ? 8.142 2.385 -6.428 1.00 91.88 293 ILE A O 1
ATOM 2322 N N . VAL A 1 294 ? 9.231 2.749 -8.358 1.00 91.19 294 VAL A N 1
ATOM 2323 C CA . VAL A 1 294 ? 10.155 1.614 -8.229 1.00 91.19 294 VAL A CA 1
ATOM 2324 C C . VAL A 1 294 ? 11.100 1.813 -7.042 1.00 91.19 294 VAL A C 1
ATOM 2326 O O . VAL A 1 294 ? 11.227 0.913 -6.215 1.00 91.19 294 VAL A O 1
ATOM 2329 N N . GLU A 1 295 ? 11.705 2.994 -6.900 1.00 91.56 295 GLU A N 1
ATOM 2330 C CA . GLU A 1 295 ? 12.582 3.339 -5.772 1.00 91.56 295 GLU A CA 1
ATOM 2331 C C . GLU A 1 295 ? 11.860 3.249 -4.424 1.00 91.56 295 GLU A C 1
ATOM 2333 O O . GLU A 1 295 ? 12.365 2.626 -3.484 1.00 91.56 295 GLU A O 1
ATOM 2338 N N . GLU A 1 296 ? 10.670 3.848 -4.321 1.00 93.44 296 GLU A N 1
ATOM 2339 C CA . GLU A 1 296 ? 9.867 3.824 -3.100 1.00 93.44 296 GLU A CA 1
ATOM 2340 C C . GLU A 1 296 ? 9.373 2.397 -2.805 1.00 93.44 296 GLU A C 1
ATOM 2342 O O . GLU A 1 296 ? 9.420 1.976 -1.650 1.00 93.44 296 GLU A O 1
ATOM 2347 N N . SER A 1 297 ? 9.002 1.611 -3.823 1.00 93.00 297 SER A N 1
ATOM 2348 C CA . SER A 1 297 ? 8.623 0.196 -3.667 1.00 93.00 297 SER A CA 1
ATOM 2349 C C . SER A 1 297 ? 9.785 -0.658 -3.168 1.00 93.00 297 SER A C 1
ATOM 2351 O O . SER A 1 297 ? 9.607 -1.428 -2.225 1.00 93.00 297 SER A O 1
ATOM 2353 N N . PHE A 1 298 ? 10.987 -0.493 -3.728 1.00 92.56 298 PHE A N 1
ATOM 2354 C CA . PHE A 1 298 ? 12.178 -1.168 -3.213 1.00 92.56 298 PHE A CA 1
ATOM 2355 C C . PHE A 1 298 ? 12.476 -0.760 -1.778 1.00 92.56 298 PHE A C 1
ATOM 2357 O O . PHE A 1 298 ? 12.752 -1.634 -0.970 1.00 92.56 298 PHE A O 1
ATOM 2364 N N . SER A 1 299 ? 12.339 0.520 -1.424 1.00 94.31 299 SER A N 1
ATOM 2365 C CA . SER A 1 299 ? 12.509 0.965 -0.036 1.00 94.31 299 SER A CA 1
ATOM 2366 C C . SER A 1 299 ? 11.483 0.341 0.921 1.00 94.31 299 SER A C 1
ATOM 2368 O O . SER A 1 299 ? 11.826 0.006 2.057 1.00 94.31 299 SER A O 1
ATOM 2370 N N . ILE A 1 300 ? 10.225 0.194 0.493 1.00 92.56 300 ILE A N 1
ATOM 2371 C CA . ILE A 1 300 ? 9.176 -0.456 1.292 1.00 92.56 300 ILE A CA 1
ATOM 2372 C C . ILE A 1 300 ? 9.542 -1.924 1.528 1.00 92.56 300 ILE A C 1
ATOM 2374 O O . ILE A 1 300 ? 9.557 -2.369 2.673 1.00 92.56 300 ILE A O 1
ATOM 2378 N N . ILE A 1 301 ? 9.877 -2.657 0.462 1.00 91.69 301 ILE A N 1
ATOM 2379 C CA . ILE A 1 301 ? 10.227 -4.077 0.563 1.00 91.69 301 ILE A CA 1
ATOM 2380 C C . ILE A 1 301 ? 11.501 -4.249 1.395 1.00 91.69 301 ILE A C 1
ATOM 2382 O O . ILE A 1 301 ? 11.508 -5.058 2.311 1.00 91.69 301 ILE A O 1
ATOM 2386 N N . GLU A 1 302 ? 12.536 -3.445 1.155 1.00 93.75 302 GLU A N 1
ATOM 2387 C CA . GLU A 1 302 ? 13.772 -3.412 1.945 1.00 93.75 302 GLU A CA 1
ATOM 2388 C C . GLU A 1 302 ? 13.489 -3.283 3.445 1.00 93.75 302 GLU A C 1
ATOM 2390 O O . GLU A 1 302 ? 14.014 -4.062 4.236 1.00 93.75 302 GLU A O 1
ATOM 2395 N N . THR A 1 303 ? 12.634 -2.326 3.830 1.00 92.62 303 THR A N 1
ATOM 2396 C CA . THR A 1 303 ? 12.254 -2.100 5.234 1.00 92.62 303 THR A CA 1
ATOM 2397 C C . THR A 1 303 ? 11.634 -3.359 5.827 1.00 92.62 303 THR A C 1
ATOM 2399 O O . THR A 1 303 ? 12.022 -3.770 6.913 1.00 92.62 303 THR A O 1
ATOM 2402 N N . LEU A 1 304 ? 10.711 -4.001 5.108 1.00 90.69 304 LEU A N 1
ATOM 2403 C CA . LEU A 1 304 ? 10.089 -5.226 5.599 1.00 90.69 304 LEU A CA 1
ATOM 2404 C C . LEU A 1 304 ? 11.100 -6.374 5.712 1.00 90.69 304 LEU A C 1
ATOM 2406 O O . LEU A 1 304 ? 11.152 -7.040 6.736 1.00 90.69 304 LEU A O 1
ATOM 2410 N N . VAL A 1 305 ? 11.949 -6.567 4.700 1.00 92.44 305 VAL A N 1
ATOM 2411 C CA . VAL A 1 305 ? 12.951 -7.643 4.681 1.00 92.44 305 VAL A CA 1
ATOM 2412 C C . VAL A 1 305 ? 13.975 -7.498 5.807 1.00 92.44 305 VAL A C 1
ATOM 2414 O O . VAL A 1 305 ? 14.422 -8.509 6.341 1.00 92.44 305 VAL A O 1
ATOM 2417 N N . ARG A 1 306 ? 14.321 -6.268 6.209 1.00 94.00 306 ARG A N 1
ATOM 2418 C CA . ARG A 1 306 ? 15.197 -6.010 7.367 1.00 94.00 306 ARG A CA 1
ATOM 2419 C C . ARG A 1 306 ? 14.578 -6.421 8.703 1.00 94.00 306 ARG A C 1
ATOM 2421 O O . ARG A 1 306 ? 15.319 -6.789 9.606 1.00 94.00 306 ARG A O 1
ATOM 2428 N N . GLU A 1 307 ? 13.255 -6.357 8.826 1.00 91.56 307 GLU A N 1
ATOM 2429 C CA . GLU A 1 307 ? 12.531 -6.752 10.044 1.00 91.56 307 GLU A CA 1
ATOM 2430 C C . GLU A 1 307 ? 12.387 -8.274 10.168 1.00 91.56 307 GLU A C 1
ATOM 2432 O O . GLU A 1 307 ? 12.060 -8.800 11.233 1.00 91.56 307 GLU A O 1
ATOM 2437 N N . LYS A 1 308 ? 12.657 -9.011 9.089 1.00 92.38 308 LYS A N 1
ATOM 2438 C CA . LYS A 1 308 ? 12.637 -10.467 9.102 1.00 92.38 308 LYS A CA 1
ATOM 2439 C C . LYS A 1 308 ? 13.858 -11.034 9.825 1.00 92.38 308 LYS A C 1
ATOM 2441 O O . LYS A 1 308 ? 14.981 -10.573 9.643 1.00 92.38 308 LYS A O 1
ATOM 2446 N N . THR A 1 309 ? 13.662 -12.117 10.576 1.00 89.44 309 THR A N 1
ATOM 2447 C CA . THR A 1 309 ? 14.721 -12.759 11.378 1.00 89.44 309 THR A CA 1
ATOM 2448 C C . THR A 1 309 ? 15.924 -13.250 10.568 1.00 89.44 309 THR A C 1
ATOM 2450 O O . THR A 1 309 ? 17.029 -13.313 11.097 1.00 89.44 309 THR A O 1
ATOM 2453 N N . ASP A 1 310 ? 15.722 -13.636 9.307 1.00 91.19 310 ASP A N 1
ATOM 2454 C CA . ASP A 1 310 ? 16.776 -14.097 8.391 1.00 91.19 310 ASP A CA 1
ATOM 2455 C C . ASP A 1 310 ? 17.312 -12.982 7.471 1.00 91.19 310 ASP A C 1
ATOM 2457 O O . ASP A 1 310 ? 18.252 -13.218 6.707 1.00 91.19 310 ASP A O 1
ATOM 2461 N N . GLY A 1 311 ? 16.725 -11.779 7.532 1.00 93.56 311 GLY A N 1
ATOM 2462 C CA . GLY A 1 311 ? 17.081 -10.632 6.700 1.00 93.56 311 GLY A CA 1
ATOM 2463 C C . GLY A 1 311 ? 16.898 -10.851 5.194 1.00 93.56 311 GLY A C 1
ATOM 2464 O O . GLY A 1 311 ? 17.525 -10.135 4.402 1.00 93.56 311 GLY A O 1
ATOM 2465 N N . ALA A 1 312 ? 16.118 -11.860 4.774 1.00 95.06 312 ALA A N 1
ATOM 2466 C CA . ALA A 1 312 ? 15.986 -12.224 3.365 1.00 95.06 312 ALA A CA 1
ATOM 2467 C C . ALA A 1 312 ? 14.641 -12.881 3.006 1.00 95.06 312 ALA A C 1
ATOM 2469 O O . ALA A 1 312 ? 14.049 -13.643 3.762 1.00 95.06 312 ALA A O 1
ATOM 2470 N N . VAL A 1 313 ? 14.179 -12.651 1.779 1.00 94.12 313 VAL A N 1
ATOM 2471 C CA . VAL A 1 313 ? 13.036 -13.368 1.195 1.00 94.12 313 VAL A CA 1
ATOM 2472 C C . VAL A 1 313 ? 13.569 -14.510 0.355 1.00 94.12 313 VAL A C 1
ATOM 2474 O O . VAL A 1 313 ? 14.290 -14.289 -0.620 1.00 94.12 313 VAL A O 1
ATOM 2477 N N . SER A 1 314 ? 13.230 -15.736 0.726 1.00 95.44 314 SER A N 1
ATOM 2478 C CA . SER A 1 314 ? 13.575 -16.919 -0.049 1.00 95.44 314 SER A CA 1
ATOM 2479 C C . SER A 1 314 ? 12.830 -16.933 -1.381 1.00 95.44 314 SER A C 1
ATOM 2481 O O . SER A 1 314 ? 11.740 -16.385 -1.545 1.00 95.44 314 SER A O 1
ATOM 2483 N N . ARG A 1 315 ? 13.396 -17.629 -2.358 1.00 94.88 315 ARG A N 1
ATOM 2484 C CA . ARG A 1 315 ? 12.771 -17.800 -3.665 1.00 94.88 315 ARG A CA 1
ATOM 2485 C C . ARG A 1 315 ? 11.396 -18.468 -3.578 1.00 94.88 315 ARG A C 1
ATOM 2487 O O . ARG A 1 315 ? 10.508 -18.117 -4.349 1.00 94.88 315 ARG A O 1
ATOM 2494 N N . GLN A 1 316 ? 11.228 -19.424 -2.666 1.00 94.75 316 GLN A N 1
ATOM 2495 C CA . GLN A 1 316 ? 9.941 -20.081 -2.453 1.00 94.75 316 GLN A CA 1
ATOM 2496 C C . GLN A 1 316 ? 8.880 -19.072 -2.004 1.00 94.75 316 GLN A C 1
ATOM 2498 O O . GLN A 1 316 ? 7.776 -19.078 -2.535 1.00 94.75 316 GLN A O 1
ATOM 2503 N N . GLU A 1 317 ? 9.221 -18.164 -1.091 1.00 93.50 317 GLU A N 1
ATOM 2504 C CA . GLU A 1 317 ? 8.293 -17.120 -0.646 1.00 93.50 317 GLU A CA 1
ATOM 2505 C C . GLU A 1 317 ? 7.904 -16.174 -1.787 1.00 93.50 317 GLU A C 1
ATOM 2507 O O . GLU A 1 317 ? 6.747 -15.772 -1.872 1.00 93.50 317 GLU A O 1
ATOM 2512 N N . ILE A 1 318 ? 8.825 -15.863 -2.707 1.00 93.00 318 ILE A N 1
ATOM 2513 C CA . ILE A 1 318 ? 8.507 -15.063 -3.902 1.00 93.00 318 ILE A CA 1
ATOM 2514 C C . ILE A 1 318 ? 7.518 -15.805 -4.813 1.00 93.00 318 ILE A C 1
ATOM 2516 O O . ILE A 1 318 ? 6.567 -15.194 -5.299 1.00 93.00 318 ILE A O 1
ATOM 2520 N N . ASP A 1 319 ? 7.714 -17.110 -5.033 1.00 92.94 319 ASP A N 1
ATOM 2521 C CA . ASP A 1 319 ? 6.790 -17.955 -5.811 1.00 92.94 319 ASP A CA 1
ATOM 2522 C C . ASP A 1 319 ? 5.395 -17.996 -5.161 1.00 92.94 319 ASP A C 1
ATOM 2524 O O . ASP A 1 319 ? 4.380 -17.807 -5.834 1.00 92.94 319 ASP A O 1
ATOM 2528 N N . GLU A 1 320 ? 5.339 -18.147 -3.833 1.00 92.44 320 GLU A N 1
ATOM 2529 C CA . GLU A 1 320 ? 4.094 -18.114 -3.061 1.00 92.44 320 GLU A CA 1
ATOM 2530 C C . GLU A 1 320 ? 3.384 -16.758 -3.196 1.00 92.44 320 GLU A C 1
ATOM 2532 O O . GLU A 1 320 ? 2.204 -16.725 -3.554 1.00 92.44 320 GLU A O 1
ATOM 2537 N N . ILE A 1 321 ? 4.093 -15.639 -3.001 1.00 91.00 321 ILE A N 1
ATOM 2538 C CA . ILE A 1 321 ? 3.542 -14.286 -3.183 1.00 91.00 321 ILE A CA 1
ATOM 2539 C C . ILE A 1 321 ? 3.004 -14.110 -4.607 1.00 91.00 321 ILE A C 1
ATOM 2541 O O . ILE A 1 321 ? 1.879 -13.642 -4.789 1.00 91.00 321 ILE A O 1
ATOM 2545 N N . ALA A 1 322 ? 3.776 -14.502 -5.621 1.00 90.94 322 ALA A N 1
ATOM 2546 C CA . ALA A 1 322 ? 3.390 -14.330 -7.015 1.00 90.94 322 ALA A CA 1
ATOM 2547 C C . ALA A 1 322 ? 2.163 -15.173 -7.398 1.00 90.94 322 ALA A C 1
ATOM 2549 O O . ALA A 1 322 ? 1.311 -14.713 -8.164 1.00 90.94 322 ALA A O 1
ATOM 2550 N N . SER A 1 323 ? 2.027 -16.377 -6.834 1.00 90.88 323 SER A N 1
ATOM 2551 C CA . SER A 1 323 ? 0.850 -17.231 -7.039 1.00 90.88 323 SER A CA 1
ATOM 2552 C C . SER A 1 323 ? -0.430 -16.606 -6.467 1.00 90.88 323 SER A C 1
ATOM 2554 O O . SER A 1 323 ? -1.489 -16.622 -7.102 1.00 90.88 323 SER A O 1
ATOM 2556 N N . VAL A 1 324 ? -0.323 -15.974 -5.296 1.00 90.00 324 VAL A N 1
ATOM 2557 C CA . VAL A 1 324 ? -1.444 -15.296 -4.636 1.00 90.00 324 VAL A CA 1
ATOM 2558 C C . VAL A 1 324 ? -1.784 -14.004 -5.373 1.00 90.00 324 VAL A C 1
ATOM 2560 O O . VAL A 1 324 ? -2.960 -13.705 -5.572 1.00 90.00 324 VAL A O 1
ATOM 2563 N N . LEU A 1 325 ? -0.772 -13.277 -5.854 1.00 89.06 325 LEU A N 1
ATOM 2564 C CA . LEU A 1 325 ? -0.960 -12.077 -6.665 1.00 89.06 325 LEU A CA 1
ATOM 2565 C C . LEU A 1 325 ? -1.670 -12.393 -7.988 1.00 89.06 325 LEU A C 1
ATOM 2567 O O . LEU A 1 325 ? -2.613 -11.697 -8.339 1.00 89.06 325 LEU A O 1
ATOM 2571 N N . THR A 1 326 ? -1.293 -13.487 -8.659 1.00 90.00 326 THR A N 1
ATOM 2572 C CA . THR A 1 326 ? -1.970 -13.981 -9.877 1.00 90.00 326 THR A CA 1
ATOM 2573 C C . THR A 1 326 ? -3.440 -14.327 -9.609 1.00 90.00 326 THR A C 1
ATOM 2575 O O . THR A 1 326 ? -4.305 -14.121 -10.455 1.00 90.00 326 THR A O 1
ATOM 2578 N N . SER A 1 327 ? -3.747 -14.831 -8.409 1.00 89.25 327 SER A N 1
ATOM 2579 C CA . SER A 1 327 ? -5.123 -15.150 -8.006 1.00 89.25 327 SER A CA 1
ATOM 2580 C C . SER A 1 327 ? -5.947 -13.893 -7.695 1.00 89.25 327 SER A C 1
ATOM 2582 O O . SER A 1 327 ? -7.128 -13.829 -8.029 1.00 89.25 327 SER A O 1
ATOM 2584 N N . ALA A 1 328 ? -5.333 -12.888 -7.060 1.00 84.19 328 ALA A N 1
ATOM 2585 C CA . ALA A 1 328 ? -5.985 -11.623 -6.717 1.00 84.19 328 ALA A CA 1
ATOM 2586 C C . ALA A 1 328 ? -6.145 -10.688 -7.929 1.00 84.19 328 ALA A C 1
ATOM 2588 O O . ALA A 1 328 ? -7.101 -9.911 -7.987 1.00 84.19 328 ALA A O 1
ATOM 2589 N N . TRP A 1 329 ? -5.225 -10.775 -8.892 1.00 88.25 329 TRP A N 1
ATOM 2590 C CA . TRP A 1 329 ? -5.190 -9.971 -10.107 1.00 88.25 329 TRP A CA 1
ATOM 2591 C C . TRP A 1 329 ? -4.976 -10.879 -11.328 1.00 88.25 329 TRP A C 1
ATOM 2593 O O . TRP A 1 329 ? -3.835 -11.130 -11.706 1.00 88.25 329 TRP A O 1
ATOM 2603 N N . PRO A 1 330 ? -6.051 -11.351 -11.986 1.00 87.81 330 PRO A N 1
ATOM 2604 C CA . PRO A 1 330 ? -5.953 -12.326 -13.080 1.00 87.81 330 PRO A CA 1
ATOM 2605 C C . PRO A 1 330 ? -5.121 -11.872 -14.290 1.00 87.81 330 PRO A C 1
ATOM 2607 O O . PRO A 1 330 ? -4.544 -12.703 -14.994 1.00 87.81 330 PRO A O 1
ATOM 2610 N N . ASP A 1 331 ? -5.047 -10.560 -14.535 1.00 90.19 331 ASP A N 1
ATOM 2611 C CA . ASP A 1 331 ? -4.195 -9.991 -15.587 1.00 90.19 331 ASP A CA 1
ATOM 2612 C C . ASP A 1 331 ? -2.704 -10.090 -15.248 1.00 90.19 331 ASP A C 1
ATOM 2614 O O . ASP A 1 331 ? -1.871 -10.158 -16.153 1.00 90.19 331 ASP A O 1
ATOM 2618 N N . PHE A 1 332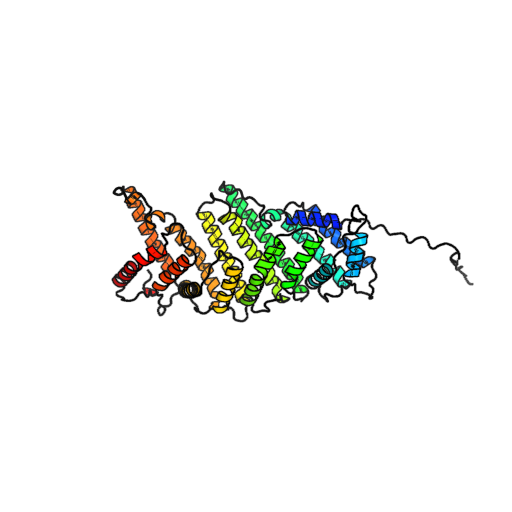 ? -2.355 -10.130 -13.959 1.00 91.06 332 PHE A N 1
ATOM 2619 C CA . PHE A 1 332 ? -0.993 -10.379 -13.520 1.00 91.06 332 PHE A CA 1
ATOM 2620 C C . PHE A 1 332 ? -0.695 -11.869 -13.644 1.00 91.06 332 PHE A C 1
ATOM 2622 O O . PHE A 1 332 ? -1.221 -12.706 -12.920 1.00 91.06 332 PHE A O 1
ATOM 2629 N N . LYS A 1 333 ? 0.192 -12.201 -14.570 1.00 93.81 333 LYS A N 1
ATOM 2630 C CA . LYS A 1 333 ? 0.654 -13.557 -14.829 1.00 93.81 333 LYS A CA 1
ATOM 2631 C C . LYS A 1 333 ? 2.121 -13.686 -14.461 1.00 93.81 333 LYS A C 1
ATOM 2633 O O . LYS A 1 333 ? 2.955 -12.872 -14.862 1.00 93.81 333 LYS A O 1
ATOM 2638 N N . PHE A 1 334 ? 2.439 -14.760 -13.756 1.00 93.94 334 PHE A N 1
ATOM 2639 C CA . PHE A 1 334 ? 3.794 -15.066 -13.329 1.00 93.94 334 PHE A CA 1
ATOM 2640 C C . PHE A 1 334 ? 4.088 -16.556 -13.492 1.00 93.94 334 PHE A C 1
ATOM 2642 O O . PHE A 1 334 ? 3.179 -17.388 -13.481 1.00 93.94 334 PHE A O 1
ATOM 2649 N N . SER A 1 335 ? 5.359 -16.911 -13.666 1.00 95.75 335 SER A N 1
ATOM 2650 C CA . SER A 1 335 ? 5.776 -18.306 -13.785 1.00 95.75 335 SER A CA 1
ATOM 2651 C C . SER A 1 335 ? 7.103 -18.569 -13.087 1.00 95.75 335 SER A C 1
ATOM 2653 O O . SER A 1 335 ? 7.920 -17.671 -12.888 1.00 95.75 335 SER A O 1
ATOM 2655 N N . LYS A 1 336 ? 7.352 -19.843 -12.771 1.00 96.00 336 LYS A N 1
ATOM 2656 C CA . LYS A 1 336 ? 8.614 -20.280 -12.161 1.00 96.00 336 LYS A CA 1
ATOM 2657 C C . LYS A 1 336 ? 9.823 -20.001 -13.048 1.00 96.00 336 LYS A C 1
ATOM 2659 O O . LYS A 1 336 ? 10.849 -19.576 -12.534 1.00 96.00 336 LYS A O 1
ATOM 2664 N N . VAL A 1 337 ? 9.672 -20.181 -14.364 1.00 96.31 337 VAL A N 1
ATOM 2665 C CA . VAL A 1 337 ? 10.719 -19.887 -15.356 1.00 96.31 337 VAL A CA 1
ATOM 2666 C C . VAL A 1 337 ? 11.052 -18.396 -15.350 1.00 96.31 337 VAL A C 1
ATOM 2668 O O . VAL A 1 337 ? 12.220 -18.026 -15.305 1.00 96.31 337 VAL A O 1
ATOM 2671 N N . MET A 1 338 ? 10.035 -17.530 -15.329 1.00 95.06 338 MET A N 1
ATOM 2672 C CA . MET A 1 338 ? 10.242 -16.089 -15.199 1.00 95.06 338 MET A CA 1
ATOM 2673 C C . MET A 1 338 ? 10.978 -15.751 -13.896 1.00 95.06 338 MET A C 1
ATOM 2675 O O . MET A 1 338 ? 11.906 -14.948 -13.922 1.00 95.06 338 MET A O 1
ATOM 2679 N N . LEU A 1 339 ? 10.637 -16.407 -12.780 1.00 95.12 339 LEU A N 1
ATOM 2680 C CA . LEU A 1 339 ? 11.341 -16.231 -11.508 1.00 95.12 339 LEU A CA 1
ATOM 2681 C C . LEU A 1 339 ? 12.804 -16.687 -11.573 1.00 95.12 339 LEU A C 1
ATOM 2683 O O . LEU A 1 339 ? 13.666 -15.963 -11.089 1.00 95.12 339 LEU A O 1
ATOM 2687 N N . ASP A 1 340 ? 13.102 -17.846 -12.171 1.00 95.38 340 ASP A N 1
ATOM 2688 C CA . ASP A 1 340 ? 14.479 -18.324 -12.366 1.00 95.38 340 ASP A CA 1
ATOM 2689 C C . ASP A 1 340 ? 15.338 -17.268 -13.063 1.00 95.38 340 ASP A C 1
ATOM 2691 O O . ASP A 1 340 ? 16.428 -16.925 -12.600 1.00 95.38 340 ASP A O 1
ATOM 2695 N N . GLU A 1 341 ? 14.838 -16.747 -14.181 1.00 95.12 341 GLU A N 1
ATOM 2696 C CA . GLU A 1 341 ? 15.575 -15.784 -14.988 1.00 95.12 341 GLU A CA 1
ATOM 2697 C C . GLU A 1 341 ? 15.666 -14.415 -14.306 1.00 95.12 341 GLU A C 1
ATOM 2699 O O . GLU A 1 341 ? 16.738 -13.808 -14.307 1.00 95.12 341 GLU A O 1
ATOM 2704 N N . ILE A 1 342 ? 14.606 -13.958 -13.628 1.00 93.81 342 ILE A N 1
ATOM 2705 C CA . ILE A 1 342 ? 14.653 -12.736 -12.812 1.00 93.81 342 ILE A CA 1
ATOM 2706 C C . ILE A 1 342 ? 15.693 -12.869 -11.701 1.00 93.81 342 ILE A C 1
ATOM 2708 O O . ILE A 1 342 ? 16.447 -11.928 -11.482 1.00 93.81 342 ILE A O 1
ATOM 2712 N N . MET A 1 343 ? 15.802 -14.019 -11.031 1.00 94.56 343 MET A N 1
ATOM 2713 C CA . MET A 1 343 ? 16.797 -14.215 -9.970 1.00 94.56 343 MET A CA 1
ATOM 2714 C C . MET A 1 343 ? 18.235 -14.229 -10.505 1.00 94.56 343 MET A C 1
ATOM 2716 O O . MET A 1 343 ? 19.146 -13.725 -9.843 1.00 94.56 343 MET A O 1
ATOM 2720 N N . LYS A 1 344 ? 18.461 -14.745 -11.719 1.00 93.69 344 LYS A N 1
ATOM 2721 C CA . LYS A 1 344 ? 19.767 -14.648 -12.396 1.00 93.69 344 LYS A CA 1
ATOM 2722 C C . LYS A 1 344 ? 20.101 -13.206 -12.769 1.00 93.69 344 LYS A C 1
ATOM 2724 O O . LYS A 1 344 ? 21.226 -12.770 -12.540 1.00 93.69 344 LYS A O 1
ATOM 2729 N N . ILE A 1 345 ? 19.130 -12.457 -13.295 1.00 91.69 345 ILE A N 1
ATOM 2730 C CA . ILE A 1 345 ? 19.287 -11.028 -13.607 1.00 91.69 345 ILE A CA 1
ATOM 2731 C C . ILE A 1 345 ? 19.508 -10.218 -12.327 1.00 91.69 345 ILE A C 1
ATOM 2733 O O . ILE A 1 345 ? 20.370 -9.351 -12.293 1.00 91.69 345 ILE A O 1
ATOM 2737 N N . LYS A 1 346 ? 18.802 -10.541 -11.244 1.00 93.19 346 LYS A N 1
ATOM 2738 C CA . LYS A 1 346 ? 19.025 -9.969 -9.915 1.00 93.19 346 LYS A CA 1
ATOM 2739 C C . LYS A 1 346 ? 20.466 -10.196 -9.467 1.00 93.19 346 LYS A C 1
ATOM 2741 O O . LYS A 1 346 ? 21.112 -9.241 -9.059 1.00 93.19 346 LYS A O 1
ATOM 2746 N N . LYS A 1 347 ? 21.006 -11.416 -9.603 1.00 92.31 347 LYS A N 1
ATOM 2747 C CA . LYS A 1 347 ? 22.419 -11.692 -9.284 1.00 92.31 347 LYS A CA 1
ATOM 2748 C C . LYS A 1 347 ? 23.375 -10.895 -10.176 1.00 92.31 347 LYS A C 1
ATOM 2750 O O . LYS A 1 347 ? 24.383 -10.396 -9.694 1.00 92.31 347 LYS A O 1
ATOM 2755 N N . LEU A 1 348 ? 23.059 -10.752 -11.460 1.00 90.56 348 LEU A N 1
ATOM 2756 C CA . LEU A 1 348 ? 23.845 -9.961 -12.409 1.00 90.56 348 LEU A CA 1
ATOM 2757 C C . LEU A 1 348 ? 23.874 -8.466 -12.030 1.00 90.56 348 LEU A C 1
ATOM 2759 O O . LEU A 1 348 ? 24.936 -7.845 -12.037 1.00 90.56 348 LEU A O 1
ATOM 2763 N N . LEU A 1 349 ? 22.711 -7.891 -11.718 1.00 89.19 349 LEU A N 1
ATOM 2764 C CA . LEU A 1 349 ? 22.539 -6.455 -11.493 1.00 89.19 349 LEU A CA 1
ATOM 2765 C C . LEU A 1 349 ? 22.852 -6.029 -10.063 1.00 89.19 349 LEU A C 1
ATOM 2767 O O . LEU A 1 349 ? 23.337 -4.926 -9.866 1.00 89.19 349 LEU A O 1
ATOM 2771 N N . PHE A 1 350 ? 22.557 -6.853 -9.065 1.00 89.31 350 PHE A N 1
ATOM 2772 C CA . PHE A 1 350 ? 22.644 -6.479 -7.648 1.00 89.31 350 PHE A CA 1
ATOM 2773 C C . PHE A 1 350 ? 23.543 -7.427 -6.846 1.00 89.31 350 PHE A C 1
ATOM 2775 O O . PHE A 1 350 ? 23.826 -7.165 -5.684 1.00 89.31 350 PHE A O 1
ATOM 2782 N N . GLY A 1 351 ? 24.021 -8.517 -7.452 1.00 88.62 351 GLY A N 1
ATOM 2783 C CA . GLY A 1 351 ? 24.837 -9.508 -6.764 1.00 88.62 351 GLY A CA 1
ATOM 2784 C C . GLY A 1 351 ? 24.033 -10.429 -5.840 1.00 88.62 351 GLY A C 1
ATOM 2785 O O . GLY A 1 351 ? 22.842 -10.715 -6.027 1.00 88.62 351 GLY A O 1
ATOM 2786 N N . GLY A 1 352 ? 24.732 -10.960 -4.839 1.00 90.75 352 GLY A N 1
ATOM 2787 C CA . GLY A 1 352 ? 24.161 -11.874 -3.858 1.00 90.75 352 GLY A CA 1
ATOM 2788 C C . GLY A 1 352 ? 23.803 -13.248 -4.434 1.00 90.75 352 GLY A C 1
ATOM 2789 O O . GLY A 1 352 ? 24.387 -13.728 -5.408 1.00 90.75 352 GLY A O 1
ATOM 2790 N N . ALA A 1 353 ? 22.848 -13.912 -3.784 1.00 93.44 353 ALA A N 1
ATOM 2791 C CA . ALA A 1 353 ? 22.432 -15.266 -4.133 1.00 93.44 353 ALA A CA 1
ATOM 2792 C C . ALA A 1 353 ? 21.178 -15.282 -5.031 1.00 93.44 353 ALA A C 1
ATOM 2794 O O . ALA A 1 353 ? 20.409 -14.319 -5.061 1.00 93.44 353 ALA A O 1
ATOM 2795 N N . THR A 1 354 ? 20.980 -16.373 -5.777 1.00 94.19 354 THR A N 1
ATOM 2796 C CA . THR A 1 354 ? 19.826 -16.581 -6.682 1.00 94.19 354 THR A CA 1
ATOM 2797 C C . THR A 1 354 ? 18.638 -17.265 -6.006 1.00 94.19 354 THR A C 1
ATOM 2799 O O . THR A 1 354 ? 17.568 -17.381 -6.593 1.00 94.19 354 THR A O 1
ATOM 2802 N N . ASP A 1 355 ? 18.825 -17.775 -4.796 1.00 95.88 355 ASP A N 1
ATOM 2803 C CA . ASP A 1 355 ? 17.817 -18.481 -4.005 1.00 95.88 355 ASP A CA 1
ATOM 2804 C C . ASP A 1 355 ? 17.114 -17.573 -2.987 1.00 95.88 355 ASP A C 1
ATOM 2806 O O . ASP A 1 355 ? 16.149 -18.002 -2.357 1.00 95.88 355 ASP A O 1
ATOM 2810 N N . ARG A 1 356 ? 17.562 -16.320 -2.841 1.00 95.31 356 ARG A N 1
ATOM 2811 C CA . ARG A 1 356 ? 16.981 -15.329 -1.930 1.00 95.31 356 ARG A CA 1
ATOM 2812 C C . ARG A 1 356 ? 17.272 -13.891 -2.351 1.00 95.31 356 ARG A C 1
ATOM 2814 O O . ARG A 1 356 ? 18.226 -13.628 -3.086 1.00 95.31 356 ARG A O 1
ATOM 2821 N N . ILE A 1 357 ? 16.468 -12.968 -1.837 1.00 95.31 357 ILE A N 1
ATOM 2822 C CA . ILE A 1 357 ? 16.668 -11.522 -1.937 1.00 95.31 357 ILE A CA 1
ATOM 2823 C C . ILE A 1 357 ? 16.843 -10.968 -0.522 1.00 95.31 357 ILE A C 1
ATOM 2825 O O . ILE A 1 357 ? 15.916 -11.013 0.282 1.00 95.31 357 ILE A O 1
ATOM 2829 N N . ALA A 1 358 ? 18.039 -10.482 -0.214 1.00 95.94 358 ALA A N 1
ATOM 2830 C CA . ALA A 1 358 ? 18.382 -9.846 1.051 1.00 95.94 358 ALA A CA 1
ATOM 2831 C C . ALA A 1 358 ? 18.095 -8.338 1.014 1.00 95.94 358 ALA A C 1
ATOM 2833 O O . ALA A 1 358 ? 17.988 -7.737 -0.055 1.00 95.94 358 ALA A O 1
ATOM 2834 N N . ALA A 1 359 ? 18.038 -7.699 2.184 1.00 94.12 359 ALA A N 1
ATOM 2835 C CA . ALA A 1 359 ? 17.863 -6.247 2.286 1.00 94.12 359 ALA A CA 1
ATOM 2836 C C . ALA A 1 359 ? 18.910 -5.448 1.478 1.00 94.12 359 ALA A C 1
ATOM 2838 O O . ALA A 1 359 ? 18.559 -4.494 0.785 1.00 94.12 359 ALA A O 1
ATOM 2839 N N . SER A 1 360 ? 20.174 -5.885 1.488 1.00 94.44 360 SER A N 1
ATOM 2840 C CA . SER A 1 360 ? 21.263 -5.247 0.733 1.00 94.44 360 SER A CA 1
ATOM 2841 C C . SER A 1 360 ? 21.042 -5.259 -0.782 1.00 94.44 360 SER A C 1
ATOM 2843 O O . SER A 1 360 ? 21.513 -4.365 -1.481 1.00 94.44 360 SER A O 1
ATOM 2845 N N . ASP A 1 361 ? 20.311 -6.248 -1.307 1.00 94.62 361 ASP A N 1
ATOM 2846 C CA . ASP A 1 361 ? 19.997 -6.306 -2.735 1.00 94.62 361 ASP A CA 1
ATOM 2847 C C . ASP A 1 361 ? 19.076 -5.144 -3.139 1.00 94.62 361 ASP A C 1
ATOM 2849 O O . ASP A 1 361 ? 19.232 -4.581 -4.222 1.00 94.62 361 ASP A O 1
ATOM 2853 N N . PHE A 1 362 ? 18.147 -4.742 -2.263 1.00 92.81 362 PHE A N 1
ATOM 2854 C CA . PHE A 1 362 ? 17.262 -3.600 -2.504 1.00 92.81 362 PHE A CA 1
ATOM 2855 C C . PHE A 1 362 ? 17.990 -2.260 -2.390 1.00 92.81 362 PHE A C 1
ATOM 2857 O O . PHE A 1 362 ? 17.711 -1.357 -3.177 1.00 92.81 362 PHE A O 1
ATOM 2864 N N . GLU A 1 363 ? 18.944 -2.128 -1.466 1.00 91.19 363 GLU A N 1
ATOM 2865 C CA . GLU A 1 363 ? 19.804 -0.939 -1.378 1.00 91.19 363 GLU A CA 1
ATOM 2866 C C . GLU A 1 363 ? 20.571 -0.722 -2.687 1.00 91.19 363 GLU A C 1
ATOM 2868 O O . GLU A 1 363 ? 20.522 0.360 -3.277 1.00 91.19 363 GLU A O 1
ATOM 2873 N N . LEU A 1 364 ? 21.216 -1.781 -3.187 1.00 92.06 364 LEU A N 1
ATOM 2874 C CA . LEU A 1 364 ? 21.926 -1.755 -4.465 1.00 92.06 364 LEU A CA 1
ATOM 2875 C C . LEU A 1 364 ? 20.974 -1.501 -5.635 1.00 92.06 364 LEU A C 1
ATOM 2877 O O . LEU A 1 364 ? 21.308 -0.729 -6.533 1.00 92.06 364 LEU A O 1
ATOM 2881 N N . ALA A 1 365 ? 19.780 -2.098 -5.618 1.00 91.56 365 ALA A N 1
ATOM 2882 C CA . ALA A 1 365 ? 18.778 -1.857 -6.647 1.00 91.56 365 ALA A CA 1
ATOM 2883 C C . ALA A 1 365 ? 18.366 -0.385 -6.706 1.00 91.56 365 ALA A C 1
ATOM 2885 O O . ALA A 1 365 ? 18.360 0.194 -7.791 1.00 91.56 365 ALA A O 1
ATOM 2886 N N . ARG A 1 366 ? 18.113 0.250 -5.555 1.00 90.56 366 ARG A N 1
ATOM 2887 C CA . ARG A 1 366 ? 17.757 1.676 -5.458 1.00 90.56 366 ARG A CA 1
ATOM 2888 C C . ARG A 1 366 ? 18.838 2.589 -6.028 1.00 90.56 366 ARG A C 1
ATOM 2890 O O . ARG A 1 366 ? 18.509 3.488 -6.794 1.00 90.56 366 ARG A O 1
ATOM 2897 N N . LEU A 1 367 ? 20.114 2.324 -5.734 1.00 89.44 367 LEU A N 1
ATOM 2898 C CA . LEU A 1 367 ? 21.241 3.086 -6.298 1.00 89.44 367 LEU A CA 1
ATOM 2899 C C . LEU A 1 367 ? 21.324 2.996 -7.830 1.00 89.44 367 LEU A C 1
ATOM 2901 O O . LEU A 1 367 ? 21.923 3.859 -8.470 1.00 89.44 367 LEU A O 1
ATOM 2905 N N . LYS A 1 368 ? 20.735 1.950 -8.419 1.00 91.88 368 LYS A N 1
ATOM 2906 C CA . LYS A 1 368 ? 20.753 1.698 -9.862 1.00 91.88 368 LYS A CA 1
ATOM 2907 C C . LYS A 1 368 ? 19.507 2.183 -10.583 1.00 91.88 368 LYS A C 1
ATOM 2909 O O . LYS A 1 368 ? 19.577 2.336 -11.798 1.00 91.88 368 LYS A O 1
ATOM 2914 N N . VAL A 1 369 ? 18.400 2.457 -9.887 1.00 89.31 369 VAL A N 1
ATOM 2915 C CA . VAL A 1 369 ? 17.174 2.934 -10.548 1.00 89.31 369 VAL A CA 1
ATOM 2916 C C . VAL A 1 369 ? 17.420 4.258 -11.273 1.00 89.31 369 VAL A C 1
ATOM 2918 O O . VAL A 1 369 ? 17.063 4.369 -12.443 1.00 89.31 369 VAL A O 1
ATOM 2921 N N . SER A 1 370 ? 18.107 5.215 -10.639 1.00 84.19 370 SER A N 1
ATOM 2922 C CA . SER A 1 370 ? 18.443 6.502 -11.266 1.00 84.19 370 SER A CA 1
ATOM 2923 C C . SER A 1 370 ? 19.282 6.327 -12.532 1.00 84.19 370 SER A C 1
ATOM 2925 O O . SER A 1 370 ? 18.961 6.889 -13.570 1.00 84.19 370 SER A O 1
ATOM 2927 N N . ARG A 1 371 ? 20.293 5.457 -12.490 1.00 90.12 371 ARG A N 1
ATOM 2928 C CA . ARG A 1 371 ? 21.124 5.135 -13.657 1.00 90.12 371 ARG A CA 1
ATOM 2929 C C . ARG A 1 371 ? 20.336 4.431 -14.766 1.00 90.12 371 ARG A C 1
ATOM 2931 O O . ARG A 1 371 ? 20.554 4.702 -15.939 1.00 90.12 371 ARG A O 1
ATOM 2938 N N . ILE A 1 372 ? 19.403 3.538 -14.420 1.00 89.12 372 ILE A N 1
ATOM 2939 C CA . ILE A 1 372 ? 18.503 2.902 -15.397 1.00 89.12 372 ILE A CA 1
ATOM 2940 C C . ILE A 1 372 ? 17.591 3.947 -16.042 1.00 89.12 372 ILE A C 1
ATOM 2942 O O . ILE A 1 372 ? 17.359 3.890 -17.248 1.00 89.12 372 ILE A O 1
ATOM 2946 N N . ARG A 1 373 ? 17.089 4.915 -15.271 1.00 87.50 373 ARG A N 1
ATOM 2947 C CA . ARG A 1 373 ? 16.340 6.047 -15.821 1.00 87.50 373 ARG A CA 1
ATOM 2948 C C . ARG A 1 373 ? 17.210 6.845 -16.792 1.00 87.50 373 ARG A C 1
ATOM 2950 O O . ARG A 1 373 ? 16.779 7.061 -17.916 1.00 87.50 373 ARG A O 1
ATOM 2957 N N . ASP A 1 374 ? 18.440 7.177 -16.410 1.00 87.44 374 ASP A N 1
ATOM 2958 C CA . ASP A 1 374 ? 19.361 7.926 -17.269 1.00 87.44 374 ASP A CA 1
ATOM 2959 C C . ASP A 1 374 ? 19.664 7.159 -18.579 1.00 87.44 374 ASP A C 1
ATOM 2961 O O . ASP A 1 374 ? 19.694 7.751 -19.657 1.00 87.44 374 ASP A O 1
ATOM 2965 N N . LEU A 1 375 ? 19.790 5.824 -18.527 1.00 90.12 375 LEU A N 1
ATOM 2966 C CA . LEU A 1 375 ? 19.879 4.971 -19.723 1.00 90.12 375 LEU A CA 1
ATOM 2967 C C . LEU A 1 375 ? 18.638 5.080 -20.613 1.00 90.12 375 LEU A C 1
ATOM 2969 O O . LEU A 1 375 ? 18.755 5.164 -21.839 1.00 90.12 375 LEU A O 1
ATOM 2973 N N . ILE A 1 376 ? 17.447 5.062 -20.011 1.00 88.25 376 ILE A N 1
ATOM 2974 C CA . ILE A 1 376 ? 16.199 5.241 -20.752 1.00 88.25 376 ILE A CA 1
ATOM 2975 C C . ILE A 1 376 ? 16.182 6.624 -21.396 1.00 88.25 376 ILE A C 1
ATOM 2977 O O . ILE A 1 376 ? 15.829 6.697 -22.564 1.00 88.25 376 ILE A O 1
ATOM 2981 N N . ASP A 1 377 ? 16.602 7.682 -20.707 1.00 86.88 377 ASP A N 1
ATOM 2982 C CA . ASP A 1 377 ? 16.618 9.045 -21.250 1.00 86.88 377 ASP A CA 1
ATOM 2983 C C . ASP A 1 377 ? 17.624 9.208 -22.400 1.00 86.88 377 ASP A C 1
ATOM 2985 O O . ASP A 1 377 ? 17.338 9.904 -23.374 1.00 86.88 377 ASP A O 1
ATOM 2989 N N . ILE A 1 378 ? 18.759 8.501 -22.353 1.00 91.38 378 ILE A N 1
ATOM 2990 C CA . ILE A 1 378 ? 19.730 8.448 -23.457 1.00 91.38 378 ILE A CA 1
ATOM 2991 C C . ILE A 1 378 ? 19.131 7.753 -24.692 1.00 91.38 378 ILE A C 1
ATOM 2993 O O . ILE A 1 378 ? 19.284 8.237 -25.815 1.00 91.38 378 ILE A O 1
ATOM 2997 N N . LEU A 1 379 ? 18.449 6.618 -24.504 1.00 90.00 379 LEU A N 1
ATOM 2998 C CA . LEU A 1 379 ? 17.958 5.773 -25.604 1.00 90.00 379 LEU A CA 1
ATOM 2999 C C . LEU A 1 379 ? 16.577 6.190 -26.129 1.00 90.00 379 LEU A C 1
ATOM 3001 O O . LEU A 1 379 ? 16.238 5.952 -27.290 1.00 90.00 379 LEU A O 1
ATOM 3005 N N . ALA A 1 380 ? 15.758 6.800 -25.276 1.00 88.12 380 ALA A N 1
ATOM 3006 C CA . ALA A 1 380 ? 14.367 7.140 -25.528 1.00 88.12 380 ALA A CA 1
ATOM 3007 C C . ALA A 1 380 ? 14.141 7.961 -26.806 1.00 88.12 380 ALA A C 1
ATOM 3009 O O . ALA A 1 380 ? 13.220 7.592 -27.552 1.00 88.12 380 ALA A O 1
ATOM 3010 N N . PRO A 1 381 ? 14.924 9.025 -27.084 1.00 90.88 381 PRO A N 1
ATOM 3011 C CA . PRO A 1 381 ? 14.752 9.848 -28.280 1.00 90.88 381 PRO A CA 1
ATOM 3012 C C . PRO A 1 381 ? 14.915 9.058 -29.584 1.00 90.88 381 PRO A C 1
ATOM 3014 O O . PRO A 1 381 ? 14.263 9.369 -30.577 1.00 90.88 381 PRO A O 1
ATOM 3017 N N . TYR A 1 382 ? 15.718 7.991 -29.568 1.00 91.12 382 TYR A N 1
ATOM 3018 C CA . TYR A 1 382 ? 16.090 7.218 -30.755 1.00 91.12 382 TYR A CA 1
ATOM 3019 C C . TYR A 1 382 ? 15.328 5.891 -30.895 1.00 91.12 382 TYR A C 1
ATOM 3021 O O . TYR A 1 382 ? 15.631 5.086 -31.776 1.00 91.12 382 TYR A O 1
ATOM 3029 N N . ALA A 1 383 ? 14.295 5.657 -30.076 1.00 84.25 383 ALA A N 1
ATOM 3030 C CA . ALA A 1 383 ? 13.544 4.398 -30.059 1.00 84.25 383 ALA A CA 1
ATOM 3031 C C . ALA A 1 383 ? 12.990 3.985 -31.438 1.00 84.25 383 ALA A C 1
ATOM 3033 O O . ALA A 1 383 ? 13.023 2.804 -31.772 1.00 84.25 383 ALA A O 1
ATOM 3034 N N . GLY A 1 384 ? 12.541 4.943 -32.260 1.00 80.56 384 GLY A N 1
ATOM 3035 C CA . GLY A 1 384 ? 12.055 4.660 -33.617 1.00 80.56 384 GLY A CA 1
ATOM 3036 C C . GLY A 1 384 ? 13.147 4.171 -34.576 1.00 80.56 384 GLY A C 1
ATOM 3037 O O . GLY A 1 384 ? 12.864 3.394 -35.487 1.00 80.56 384 GLY A O 1
ATOM 3038 N N . ILE A 1 385 ? 14.402 4.596 -34.372 1.00 86.12 385 ILE A N 1
ATOM 3039 C CA . ILE A 1 385 ? 15.555 4.101 -35.140 1.00 86.12 385 ILE A CA 1
ATOM 3040 C C . ILE A 1 385 ? 15.835 2.654 -34.736 1.00 86.12 385 ILE A C 1
ATOM 3042 O O . ILE A 1 385 ? 15.932 1.785 -35.601 1.00 86.12 385 ILE A O 1
ATOM 3046 N N . TYR A 1 386 ? 15.882 2.374 -33.430 1.00 84.19 386 TYR A N 1
ATOM 3047 C CA . TYR A 1 386 ? 16.151 1.030 -32.914 1.00 84.19 386 TYR A CA 1
ATOM 3048 C C . TYR A 1 386 ? 15.032 0.023 -33.218 1.00 84.19 386 TYR A C 1
ATOM 3050 O O . TYR A 1 386 ? 15.315 -1.158 -33.417 1.00 84.19 386 TYR A O 1
ATOM 3058 N N . SER A 1 387 ? 13.771 0.463 -33.288 1.00 75.69 387 SER A N 1
ATOM 3059 C CA . SER A 1 387 ? 12.644 -0.404 -33.659 1.00 75.69 387 SER A CA 1
ATOM 3060 C C . SER A 1 387 ? 12.565 -0.689 -35.163 1.00 75.69 387 SER A C 1
ATOM 3062 O O . SER A 1 387 ? 11.848 -1.598 -35.579 1.00 75.69 387 SER A O 1
ATOM 3064 N N . GLY A 1 388 ? 13.305 0.062 -35.988 1.00 78.50 388 GLY A N 1
ATOM 3065 C CA . GLY A 1 388 ? 13.231 -0.014 -37.448 1.00 78.50 388 GLY A CA 1
ATOM 3066 C C . GLY A 1 388 ? 12.000 0.677 -38.051 1.00 78.50 388 GLY A C 1
ATOM 3067 O O . GLY A 1 388 ? 11.769 0.568 -39.259 1.00 78.50 388 GLY A O 1
ATOM 3068 N N . ASP A 1 389 ? 11.224 1.406 -37.244 1.00 79.69 389 ASP A N 1
ATOM 3069 C CA . ASP A 1 389 ? 10.056 2.172 -37.701 1.00 79.69 389 ASP A CA 1
ATOM 3070 C C . ASP A 1 389 ? 10.435 3.547 -38.270 1.00 79.69 389 ASP A C 1
ATOM 3072 O O . ASP A 1 389 ? 9.620 4.220 -38.906 1.00 79.69 389 ASP A O 1
ATOM 3076 N N . TRP A 1 390 ? 11.687 3.966 -38.087 1.00 85.31 390 TRP A N 1
ATOM 3077 C CA . TRP A 1 390 ? 12.191 5.243 -38.568 1.00 85.31 390 TRP A CA 1
ATOM 3078 C C . TRP A 1 390 ? 12.190 5.335 -40.101 1.00 85.31 390 TRP A C 1
ATOM 3080 O O . TRP A 1 390 ? 12.900 4.622 -40.814 1.00 85.31 390 TRP A O 1
ATOM 3090 N N . ALA A 1 391 ? 11.389 6.267 -40.622 1.00 81.88 391 ALA A N 1
ATOM 3091 C CA . ALA A 1 391 ? 11.205 6.473 -42.057 1.00 81.88 391 ALA A CA 1
ATOM 3092 C C . ALA A 1 391 ? 12.437 7.071 -42.761 1.00 81.88 391 ALA A C 1
ATOM 3094 O O . ALA A 1 391 ? 12.569 6.911 -43.976 1.00 81.88 391 ALA A O 1
ATOM 3095 N N . GLY A 1 392 ? 13.350 7.714 -42.020 1.00 78.75 392 GLY A N 1
ATOM 3096 C CA . GLY A 1 392 ? 14.528 8.391 -42.580 1.00 78.75 392 GLY A CA 1
ATOM 3097 C C . GLY A 1 392 ? 15.449 7.470 -43.389 1.00 78.75 392 GLY A C 1
ATOM 3098 O O . GLY A 1 392 ? 16.061 7.910 -44.360 1.00 78.75 392 GLY A O 1
ATOM 3099 N N . GLY A 1 393 ? 15.476 6.170 -43.073 1.00 68.81 393 GLY A N 1
ATOM 3100 C CA . GLY A 1 393 ? 16.255 5.175 -43.815 1.00 68.81 393 GLY A CA 1
ATOM 3101 C C . GLY A 1 393 ? 15.624 4.688 -45.128 1.00 68.81 393 GLY A C 1
ATOM 3102 O O . GLY A 1 393 ? 16.330 4.137 -45.968 1.00 68.81 393 GLY A O 1
ATOM 3103 N N . LYS A 1 394 ? 14.313 4.879 -45.347 1.00 74.31 394 LYS A N 1
ATOM 3104 C CA . LYS A 1 394 ? 13.589 4.231 -46.464 1.00 74.31 394 LYS A CA 1
ATOM 3105 C C . LYS A 1 394 ? 13.740 4.940 -47.819 1.00 74.31 394 LYS A C 1
ATOM 3107 O O . LYS A 1 394 ? 13.538 4.298 -48.843 1.00 74.31 394 LYS A O 1
ATOM 3112 N N . ASN A 1 395 ? 14.156 6.211 -47.842 1.00 72.62 395 ASN A N 1
ATOM 3113 C CA . ASN A 1 395 ? 14.251 7.034 -49.062 1.00 72.62 395 ASN A CA 1
ATOM 3114 C C . ASN A 1 395 ? 15.692 7.465 -49.410 1.00 72.62 395 ASN A C 1
ATOM 3116 O O . ASN A 1 395 ? 15.909 8.563 -49.915 1.00 72.62 395 ASN A O 1
ATOM 3120 N N . GLY A 1 396 ? 16.698 6.639 -49.103 1.00 66.06 396 GLY A N 1
ATOM 3121 C CA . GLY A 1 396 ? 18.104 6.935 -49.428 1.00 66.06 396 GLY A CA 1
ATOM 3122 C C . GLY A 1 396 ? 18.824 7.884 -48.458 1.00 66.06 396 GLY A C 1
ATOM 3123 O O . GLY A 1 396 ? 20.010 8.136 -48.653 1.00 66.06 396 GLY A O 1
ATOM 3124 N N . GLY A 1 397 ? 18.136 8.336 -47.399 1.00 73.62 397 GLY A N 1
ATOM 3125 C CA . GLY A 1 397 ? 18.675 9.090 -46.264 1.00 73.62 397 GLY A CA 1
ATOM 3126 C C . GLY A 1 397 ? 19.245 10.460 -46.635 1.00 73.62 397 GLY A C 1
ATOM 3127 O O . GLY A 1 397 ? 20.307 10.562 -47.244 1.00 73.62 397 GLY A O 1
ATOM 3128 N N . THR A 1 398 ? 18.584 11.537 -46.206 1.00 87.69 398 THR A N 1
ATOM 3129 C CA . THR A 1 398 ? 19.187 12.880 -46.257 1.00 87.69 398 THR A CA 1
ATOM 3130 C C . THR A 1 398 ? 20.428 12.943 -45.360 1.00 87.69 398 THR A C 1
ATOM 3132 O O . THR A 1 398 ? 20.573 12.136 -44.440 1.00 87.69 398 THR A O 1
ATOM 3135 N N . GLU A 1 399 ? 21.309 13.924 -45.570 1.00 90.06 399 GLU A N 1
ATOM 3136 C CA . GLU A 1 399 ? 22.439 14.182 -44.661 1.00 90.06 399 GLU A CA 1
ATOM 3137 C C . GLU A 1 399 ? 21.967 14.351 -43.207 1.00 90.06 399 GLU A C 1
ATOM 3139 O O . GLU A 1 399 ? 22.531 13.751 -42.297 1.00 90.06 399 GLU A O 1
ATOM 3144 N N . ALA A 1 400 ? 20.840 15.042 -43.003 1.00 88.31 400 ALA A N 1
ATOM 3145 C CA . ALA A 1 400 ? 20.193 15.160 -41.697 1.00 88.31 400 ALA A CA 1
ATOM 3146 C C . ALA A 1 400 ? 19.755 13.803 -41.113 1.00 88.31 400 ALA A C 1
ATOM 3148 O O . ALA A 1 400 ? 19.876 13.585 -39.912 1.00 88.31 400 ALA A O 1
ATOM 3149 N N . SER A 1 401 ? 19.281 12.873 -41.952 1.00 89.62 401 SER A N 1
ATOM 3150 C CA . SER A 1 401 ? 18.920 11.522 -41.503 1.00 89.62 401 SER A CA 1
ATOM 3151 C C . SER A 1 401 ? 20.161 10.742 -41.063 1.00 89.62 401 SER A C 1
ATOM 3153 O O . SER A 1 401 ? 20.131 10.090 -40.026 1.00 89.62 401 SER A O 1
ATOM 3155 N N . ARG A 1 402 ? 21.267 10.837 -41.813 1.00 89.06 402 ARG A N 1
ATOM 3156 C CA . ARG A 1 402 ? 22.540 10.197 -41.439 1.00 89.06 402 ARG A CA 1
ATOM 3157 C C . ARG A 1 402 ? 23.077 10.751 -40.123 1.00 89.06 402 ARG A C 1
ATOM 3159 O O . ARG A 1 402 ? 23.361 9.970 -39.230 1.00 89.06 402 ARG A O 1
ATOM 3166 N N . ALA A 1 403 ? 23.091 12.075 -39.969 1.00 92.44 403 ALA A N 1
ATOM 3167 C CA . ALA A 1 403 ? 23.510 12.715 -38.726 1.00 92.44 403 ALA A CA 1
ATOM 3168 C C . ALA A 1 403 ? 22.663 12.264 -37.522 1.00 92.44 403 ALA A C 1
ATOM 3170 O O . ALA A 1 403 ? 23.194 12.057 -36.435 1.00 92.44 403 ALA A O 1
ATOM 3171 N N . GLU A 1 404 ? 21.352 12.082 -37.698 1.00 91.69 404 GLU A N 1
ATOM 3172 C CA . GLU A 1 404 ? 20.479 11.571 -36.636 1.00 91.69 404 GLU A CA 1
ATOM 3173 C C . GLU A 1 404 ? 20.743 10.092 -36.310 1.00 91.69 404 GLU A C 1
ATOM 3175 O O . GLU A 1 404 ? 20.736 9.703 -35.143 1.00 91.69 404 GLU A O 1
ATOM 3180 N N . PHE A 1 405 ? 21.038 9.271 -37.322 1.00 92.00 405 PHE A N 1
ATOM 3181 C CA . PHE A 1 405 ? 21.456 7.882 -37.127 1.00 92.00 405 PHE A CA 1
ATOM 3182 C C . PHE A 1 405 ? 22.800 7.786 -36.390 1.00 92.00 405 PHE A C 1
ATOM 3184 O O . PHE A 1 405 ? 22.936 6.980 -35.472 1.00 92.00 405 PHE A O 1
ATOM 3191 N N . ASP A 1 406 ? 23.761 8.649 -36.723 1.00 94.19 406 ASP A N 1
ATOM 3192 C CA . ASP A 1 406 ? 25.063 8.705 -36.053 1.00 94.19 406 ASP A CA 1
ATOM 3193 C C . ASP A 1 406 ? 24.915 9.104 -34.576 1.00 94.19 406 ASP A C 1
ATOM 3195 O O . ASP A 1 406 ? 25.541 8.500 -33.702 1.00 94.19 406 ASP A O 1
ATOM 3199 N N . LYS A 1 407 ? 24.021 10.055 -34.260 1.00 95.06 407 LYS A N 1
ATOM 3200 C CA . LYS A 1 407 ? 23.678 10.381 -32.865 1.00 95.06 407 LYS A CA 1
ATOM 3201 C C . LYS A 1 407 ? 23.057 9.195 -32.130 1.00 95.06 407 LYS A C 1
ATOM 3203 O O . LYS A 1 407 ? 23.393 8.970 -30.970 1.00 95.06 407 LYS A O 1
ATOM 3208 N N . ALA A 1 408 ? 22.179 8.436 -32.786 1.00 92.75 408 ALA A N 1
ATOM 3209 C CA . ALA A 1 408 ? 21.602 7.225 -32.208 1.00 92.75 408 ALA A CA 1
ATOM 3210 C C . ALA A 1 408 ? 22.673 6.154 -31.940 1.00 92.75 408 ALA A C 1
ATOM 3212 O O . ALA A 1 408 ? 22.598 5.461 -30.925 1.00 92.75 408 ALA A O 1
ATOM 3213 N N . GLY A 1 409 ? 23.680 6.036 -32.811 1.00 93.19 409 GLY A N 1
ATOM 3214 C CA . GLY A 1 409 ? 24.855 5.190 -32.591 1.00 93.19 409 GLY A CA 1
ATOM 3215 C C . GLY A 1 409 ? 25.654 5.629 -31.363 1.00 93.19 409 GLY A C 1
ATOM 3216 O O . GLY A 1 409 ? 25.845 4.843 -30.440 1.00 93.19 409 GLY A O 1
ATOM 3217 N N . ALA A 1 410 ? 26.014 6.913 -31.285 1.00 95.00 410 ALA A N 1
ATOM 3218 C CA . ALA A 1 410 ? 26.746 7.465 -30.143 1.00 95.00 410 ALA A CA 1
ATOM 3219 C C . ALA A 1 410 ? 25.971 7.344 -28.814 1.00 95.00 410 ALA A C 1
ATOM 3221 O O . ALA A 1 410 ? 26.557 7.080 -27.763 1.00 95.00 410 ALA A O 1
ATOM 3222 N N . ALA A 1 411 ? 24.645 7.512 -28.848 1.00 92.75 411 ALA A N 1
ATOM 3223 C CA . ALA A 1 411 ? 23.781 7.301 -27.689 1.00 92.75 411 ALA A CA 1
ATOM 3224 C C . ALA A 1 411 ? 23.771 5.832 -27.241 1.00 92.75 411 ALA A C 1
ATOM 3226 O O . ALA A 1 411 ? 23.809 5.565 -26.040 1.00 92.75 411 ALA A O 1
ATOM 3227 N N . LEU A 1 412 ? 23.766 4.886 -28.186 1.00 90.56 412 LEU A N 1
ATOM 3228 C CA . LEU A 1 412 ? 23.838 3.457 -27.888 1.00 90.56 412 LEU A CA 1
ATOM 3229 C C . LEU A 1 412 ? 25.186 3.078 -27.261 1.00 90.56 412 LEU A C 1
ATOM 3231 O O . LEU A 1 412 ? 25.198 2.358 -26.266 1.00 90.56 412 LEU A O 1
ATOM 3235 N N . ASP A 1 413 ? 26.295 3.600 -27.788 1.00 90.19 413 ASP A N 1
ATOM 3236 C CA . ASP A 1 413 ? 27.635 3.366 -27.234 1.00 90.19 413 ASP A CA 1
ATOM 3237 C C . ASP A 1 413 ? 27.749 3.901 -25.802 1.00 90.19 413 ASP A C 1
ATOM 3239 O O . ASP A 1 413 ? 28.204 3.197 -24.898 1.00 90.19 413 ASP A O 1
ATOM 3243 N N . ARG A 1 414 ? 27.259 5.124 -25.565 1.00 92.44 414 ARG A N 1
ATOM 3244 C CA . ARG A 1 414 ? 27.200 5.707 -24.220 1.00 92.44 414 ARG A CA 1
ATOM 3245 C C . ARG A 1 414 ? 26.333 4.867 -23.282 1.00 92.44 414 ARG A C 1
ATOM 3247 O O . ARG A 1 414 ? 26.737 4.595 -22.156 1.00 92.44 414 ARG A O 1
ATOM 3254 N N . ALA A 1 415 ? 25.157 4.439 -23.737 1.00 89.81 415 ALA A N 1
ATOM 3255 C CA . ALA A 1 415 ? 24.276 3.586 -22.948 1.00 89.81 415 ALA A CA 1
ATOM 3256 C C . ALA A 1 415 ? 24.926 2.230 -22.626 1.00 89.81 415 ALA A C 1
ATOM 3258 O O . ALA A 1 415 ? 24.747 1.714 -21.527 1.00 89.81 415 ALA A O 1
ATOM 3259 N N . ALA A 1 416 ? 25.709 1.659 -23.544 1.00 87.00 416 ALA A N 1
ATOM 3260 C CA . ALA A 1 416 ? 26.431 0.412 -23.308 1.00 87.00 416 ALA A CA 1
ATOM 3261 C C . ALA A 1 416 ? 27.504 0.557 -22.215 1.00 87.00 416 ALA A C 1
ATOM 3263 O O . ALA A 1 416 ? 27.611 -0.323 -21.361 1.00 87.00 416 ALA A O 1
ATOM 3264 N N . GLN A 1 417 ? 28.246 1.670 -22.200 1.00 88.31 417 GLN A N 1
ATOM 3265 C CA . GLN A 1 417 ? 29.229 1.981 -21.151 1.00 88.31 417 GLN A CA 1
ATOM 3266 C C . GLN A 1 417 ? 28.562 2.155 -19.780 1.00 88.31 417 GLN A C 1
ATOM 3268 O O . GLN A 1 417 ? 28.946 1.515 -18.801 1.00 88.31 417 GLN A O 1
ATOM 3273 N N . GLU A 1 418 ? 27.504 2.965 -19.714 1.00 89.69 418 GLU A N 1
ATOM 3274 C CA . GLU A 1 418 ? 26.736 3.181 -18.481 1.00 89.69 418 GLU A CA 1
ATOM 3275 C C . GLU A 1 418 ? 26.110 1.871 -17.969 1.00 89.69 418 GLU A C 1
ATOM 3277 O O . GLU A 1 418 ? 26.144 1.579 -16.772 1.00 89.69 418 GLU A O 1
ATOM 3282 N N . PHE A 1 419 ? 25.596 1.031 -18.876 1.00 87.94 419 PHE A N 1
ATOM 3283 C CA . PHE A 1 419 ? 25.066 -0.286 -18.533 1.00 87.94 419 PHE A CA 1
ATOM 3284 C C . PHE A 1 419 ? 26.154 -1.240 -18.028 1.00 87.94 419 PHE A C 1
ATOM 3286 O O . PHE A 1 419 ? 25.910 -1.965 -17.066 1.00 87.94 419 PHE A O 1
ATOM 3293 N N . GLY A 1 420 ? 27.361 -1.220 -18.603 1.00 86.44 420 GLY A N 1
ATOM 3294 C CA . GLY A 1 420 ? 28.512 -1.973 -18.087 1.00 86.44 420 GLY A CA 1
ATOM 3295 C C . GLY A 1 420 ? 28.818 -1.619 -16.627 1.00 86.44 420 GLY A C 1
ATOM 3296 O O . GLY A 1 420 ? 28.981 -2.506 -15.784 1.00 86.44 420 GLY A O 1
ATOM 3297 N N . GLY A 1 421 ? 28.747 -0.326 -16.294 1.00 87.25 421 GLY A N 1
ATOM 3298 C CA . GLY A 1 421 ? 28.880 0.188 -14.928 1.00 87.25 421 GLY A CA 1
ATOM 3299 C C . GLY A 1 421 ? 27.757 -0.215 -13.958 1.00 87.25 421 GLY A C 1
ATOM 3300 O O . GLY A 1 421 ? 27.884 0.017 -12.752 1.00 87.25 421 GLY A O 1
ATOM 3301 N N . LEU A 1 422 ? 26.661 -0.815 -14.440 1.00 88.12 422 LEU A N 1
ATOM 3302 C CA . LEU A 1 422 ? 25.573 -1.342 -13.608 1.00 88.12 422 LEU A CA 1
ATOM 3303 C C . LEU A 1 422 ? 25.768 -2.793 -13.174 1.00 88.12 422 LEU A C 1
ATOM 3305 O O . LEU A 1 422 ? 24.987 -3.267 -12.352 1.00 88.12 422 LEU A O 1
ATOM 3309 N N . LEU A 1 423 ? 26.753 -3.521 -13.688 1.00 88.75 423 LEU A N 1
ATOM 3310 C CA . LEU A 1 423 ? 26.845 -4.964 -13.465 1.00 88.75 423 LEU A CA 1
ATOM 3311 C C . LEU A 1 423 ? 27.717 -5.302 -12.243 1.00 88.75 423 LEU A C 1
ATOM 3313 O O . LEU A 1 423 ? 28.886 -4.926 -12.169 1.00 88.75 423 LEU A O 1
ATOM 3317 N N . GLU A 1 424 ? 27.173 -6.082 -11.300 1.00 83.75 424 GLU A N 1
ATOM 3318 C CA . GLU A 1 424 ? 27.891 -6.550 -10.091 1.00 83.75 424 GLU A CA 1
ATOM 3319 C C . GLU A 1 424 ? 28.642 -7.869 -10.296 1.00 83.75 424 GLU A C 1
ATOM 3321 O O . GLU A 1 424 ? 29.145 -8.469 -9.349 1.00 83.75 424 GLU A O 1
ATOM 3326 N N . VAL A 1 425 ? 28.737 -8.346 -11.536 1.00 75.44 425 VAL A N 1
ATOM 3327 C CA . VAL A 1 425 ? 29.381 -9.624 -11.855 1.00 75.44 425 VAL A CA 1
ATOM 3328 C C . VAL A 1 425 ? 30.817 -9.605 -11.335 1.00 75.44 425 VAL A C 1
ATOM 3330 O O . VAL A 1 425 ? 31.586 -8.703 -11.674 1.00 75.44 425 VAL A O 1
ATOM 3333 N N . GLY A 1 426 ? 31.175 -10.561 -10.476 1.00 74.12 426 GLY A N 1
ATOM 3334 C CA . GLY A 1 426 ? 32.570 -10.788 -10.108 1.00 74.12 426 GLY A CA 1
ATOM 3335 C C . GLY A 1 426 ? 33.326 -11.410 -11.280 1.00 74.12 426 GLY A C 1
ATOM 3336 O O . GLY A 1 426 ? 32.719 -12.046 -12.134 1.00 74.12 426 GLY A O 1
ATOM 3337 N N . ASP A 1 427 ? 34.654 -11.312 -11.320 1.00 74.19 427 ASP A N 1
ATOM 3338 C CA . ASP A 1 427 ? 35.458 -11.820 -12.453 1.00 74.19 427 ASP A CA 1
ATOM 3339 C C . ASP A 1 427 ? 35.246 -13.317 -12.760 1.00 74.19 427 ASP A C 1
ATOM 3341 O O . ASP A 1 427 ? 35.536 -13.796 -13.859 1.00 74.19 427 ASP A O 1
ATOM 3345 N N . LYS A 1 428 ? 34.733 -14.068 -11.778 1.00 78.19 428 LYS A N 1
ATOM 3346 C CA . LYS A 1 428 ? 34.440 -15.504 -11.872 1.00 78.19 428 LYS A CA 1
ATOM 3347 C C . LYS A 1 428 ? 32.996 -15.824 -12.249 1.00 78.19 428 LYS A C 1
ATOM 3349 O O . LYS A 1 428 ? 32.727 -16.955 -12.648 1.00 78.19 428 LYS A O 1
ATOM 3354 N N . ASP A 1 429 ? 32.083 -14.872 -12.112 1.00 84.62 429 ASP A N 1
ATOM 3355 C CA . ASP A 1 429 ? 30.694 -15.056 -12.505 1.00 84.62 429 ASP A CA 1
ATOM 3356 C C . ASP A 1 429 ? 30.548 -14.751 -14.001 1.00 84.62 429 ASP A C 1
ATOM 3358 O O . ASP A 1 429 ? 31.196 -13.862 -14.556 1.00 84.62 429 ASP A O 1
ATOM 3362 N N . ALA A 1 430 ? 29.697 -15.514 -14.678 1.00 86.62 430 ALA A N 1
ATOM 3363 C CA . ALA A 1 430 ? 29.359 -15.262 -16.066 1.00 86.62 430 ALA A CA 1
ATOM 3364 C C . ALA A 1 430 ? 27.848 -15.369 -16.243 1.00 86.62 430 ALA A C 1
ATOM 3366 O O . ALA A 1 430 ? 27.203 -16.246 -15.664 1.00 86.62 430 ALA A O 1
ATOM 3367 N N . PHE A 1 431 ? 27.285 -14.457 -17.025 1.00 88.50 431 PHE A N 1
ATOM 3368 C CA . PHE A 1 431 ? 25.859 -14.422 -17.300 1.00 88.50 431 PHE A CA 1
ATOM 3369 C C . PHE A 1 431 ? 25.578 -15.022 -18.673 1.00 88.50 431 PHE A C 1
ATOM 3371 O O . PHE A 1 431 ? 26.131 -14.570 -19.672 1.00 88.50 431 PHE A O 1
ATOM 3378 N N . ASP A 1 432 ? 24.722 -16.039 -18.730 1.00 91.50 432 ASP A N 1
ATOM 3379 C CA . ASP A 1 432 ? 24.291 -16.618 -20.000 1.00 91.50 432 ASP A CA 1
ATOM 3380 C C . ASP A 1 432 ? 23.245 -15.710 -20.653 1.00 91.50 432 ASP A C 1
ATOM 3382 O O . ASP A 1 432 ? 22.109 -15.614 -20.182 1.00 91.50 432 ASP A O 1
ATOM 3386 N N . LEU A 1 433 ? 23.606 -15.077 -21.773 1.00 88.12 433 LEU A N 1
ATOM 3387 C CA . LEU A 1 433 ? 22.692 -14.225 -22.536 1.00 88.12 433 LEU A CA 1
ATOM 3388 C C . LEU A 1 433 ? 21.432 -14.972 -22.996 1.00 88.12 433 LEU A C 1
ATOM 3390 O O . LEU A 1 433 ? 20.397 -14.341 -23.225 1.00 88.12 433 LEU A O 1
ATOM 3394 N N . LYS A 1 434 ? 21.470 -16.310 -23.091 1.00 92.00 434 LYS A N 1
ATOM 3395 C CA . LYS A 1 434 ? 20.274 -17.112 -23.388 1.00 92.00 434 LYS A CA 1
ATOM 3396 C C . LYS A 1 434 ? 19.193 -16.943 -22.325 1.00 92.00 434 LYS A C 1
ATOM 3398 O O . LYS A 1 434 ? 18.020 -17.057 -22.668 1.00 92.00 434 LYS A O 1
ATOM 3403 N N . GLY A 1 435 ? 19.558 -16.624 -21.082 1.00 91.81 435 GLY A N 1
ATOM 3404 C CA . GLY A 1 435 ? 18.602 -16.337 -20.013 1.00 91.81 435 GLY A CA 1
ATOM 3405 C C . GLY A 1 435 ? 17.664 -15.176 -20.354 1.00 91.81 435 GLY A C 1
ATOM 3406 O O . GLY A 1 435 ? 16.457 -15.275 -20.145 1.00 91.81 435 GLY A O 1
ATOM 3407 N N . ILE A 1 436 ? 18.170 -14.124 -21.014 1.00 89.81 436 ILE A N 1
ATOM 3408 C CA . ILE A 1 436 ? 17.337 -13.005 -21.499 1.00 89.81 436 ILE A CA 1
ATOM 3409 C C . ILE A 1 436 ? 16.347 -13.499 -22.553 1.00 89.81 436 ILE A C 1
ATOM 3411 O O . ILE A 1 436 ? 15.172 -13.141 -22.517 1.00 89.81 436 ILE A O 1
ATOM 3415 N N . VAL A 1 437 ? 16.792 -14.353 -23.478 1.00 92.06 437 VAL A N 1
ATOM 3416 C CA . VAL A 1 437 ? 15.906 -14.928 -24.497 1.00 92.06 437 VAL A CA 1
ATOM 3417 C C . VAL A 1 437 ? 14.807 -15.761 -23.843 1.00 92.06 437 VAL A C 1
ATOM 3419 O O . VAL A 1 437 ? 13.642 -15.613 -24.204 1.00 92.06 437 VAL A O 1
ATOM 3422 N N . VAL A 1 438 ? 15.154 -16.604 -22.867 1.00 95.00 438 VAL A N 1
ATOM 3423 C CA . VAL A 1 438 ? 14.185 -17.406 -22.105 1.00 95.00 438 VAL A CA 1
ATOM 3424 C C . VAL A 1 438 ? 13.182 -16.502 -21.389 1.00 95.00 438 VAL A C 1
ATOM 3426 O O . VAL A 1 438 ? 11.979 -16.712 -21.535 1.00 95.00 438 VAL A O 1
ATOM 3429 N N . LEU A 1 439 ? 13.650 -15.456 -20.703 1.00 93.88 439 LEU A N 1
ATOM 3430 C CA . LEU A 1 439 ? 12.785 -14.499 -20.018 1.00 93.88 439 LEU A CA 1
ATOM 3431 C C . LEU A 1 439 ? 11.831 -13.787 -20.981 1.00 93.88 439 LEU A C 1
ATOM 3433 O O . LEU A 1 439 ? 10.638 -13.710 -20.712 1.00 93.88 439 LEU A O 1
ATOM 3437 N N . VAL A 1 440 ? 12.326 -13.283 -22.114 1.00 92.81 440 VAL A N 1
ATOM 3438 C CA . VAL A 1 440 ? 11.508 -12.543 -23.088 1.00 92.81 440 VAL A CA 1
ATOM 3439 C C . VAL A 1 440 ? 10.494 -13.459 -23.779 1.00 92.81 440 VAL A C 1
ATOM 3441 O O . VAL A 1 440 ? 9.354 -13.043 -24.016 1.00 92.81 440 VAL A O 1
ATOM 3444 N N . LYS A 1 441 ? 10.868 -14.710 -24.083 1.00 94.25 441 LYS A N 1
ATOM 3445 C CA . LYS A 1 441 ? 9.929 -15.730 -24.580 1.00 94.25 441 LYS A CA 1
ATOM 3446 C C . LYS A 1 441 ? 8.829 -15.994 -23.564 1.00 94.25 441 LYS A C 1
ATOM 3448 O O . LYS A 1 441 ? 7.657 -16.006 -23.927 1.00 94.25 441 LYS A O 1
ATOM 3453 N N . GLU A 1 442 ? 9.207 -16.179 -22.306 1.00 96.06 442 GLU A N 1
ATOM 3454 C CA . GLU A 1 442 ? 8.264 -16.459 -21.234 1.00 96.06 442 GLU A CA 1
ATOM 3455 C C . GLU A 1 442 ? 7.336 -15.268 -20.976 1.00 96.06 442 GLU A C 1
ATOM 3457 O O . GLU A 1 442 ? 6.122 -15.441 -20.893 1.00 96.06 442 GLU A O 1
ATOM 3462 N N . LEU A 1 443 ? 7.872 -14.047 -20.977 1.00 93.25 443 LEU A N 1
ATOM 3463 C CA . LEU A 1 443 ? 7.086 -12.820 -20.901 1.00 93.25 443 LEU A CA 1
ATOM 3464 C C . LEU A 1 443 ? 6.095 -12.727 -22.068 1.00 93.25 443 LEU A C 1
ATOM 3466 O O . LEU A 1 443 ? 4.925 -12.451 -21.842 1.00 93.25 443 LEU A O 1
ATOM 3470 N N . SER A 1 444 ? 6.522 -13.035 -23.296 1.00 92.94 444 SER A N 1
ATOM 3471 C CA . SER A 1 444 ? 5.641 -13.039 -24.477 1.00 92.94 444 SER A CA 1
ATOM 3472 C C . SER A 1 444 ? 4.601 -14.165 -24.446 1.00 92.94 444 SER A C 1
ATOM 3474 O O . SER A 1 444 ? 3.545 -14.046 -25.061 1.00 92.94 444 SER A O 1
ATOM 3476 N N . ARG A 1 445 ? 4.886 -15.271 -23.748 1.00 95.44 445 ARG A N 1
ATOM 3477 C CA . ARG A 1 445 ? 3.937 -16.371 -23.530 1.00 95.44 445 ARG A CA 1
ATOM 3478 C C . ARG A 1 445 ? 2.858 -15.972 -22.527 1.00 95.44 445 ARG A C 1
ATOM 3480 O O . ARG A 1 445 ? 1.686 -16.274 -22.738 1.00 95.44 445 ARG A O 1
ATOM 3487 N N . LEU A 1 446 ? 3.253 -15.326 -21.432 1.00 93.44 446 LEU A N 1
ATOM 3488 C CA . LEU A 1 446 ? 2.336 -14.855 -20.395 1.00 93.44 446 LEU A CA 1
ATOM 3489 C C . LEU A 1 446 ? 1.510 -13.658 -20.903 1.00 93.44 446 LEU A C 1
ATOM 3491 O O . LEU A 1 446 ? 0.285 -13.641 -20.760 1.00 93.44 446 LEU A O 1
ATOM 3495 N N . TYR A 1 447 ? 2.166 -12.719 -21.580 1.00 92.44 447 TYR A N 1
ATOM 3496 C CA . TYR A 1 447 ? 1.610 -11.470 -22.096 1.00 92.44 447 TYR A CA 1
ATOM 3497 C C . TYR A 1 447 ? 1.790 -11.407 -23.621 1.00 92.44 447 TYR A C 1
ATOM 3499 O O . TYR A 1 447 ? 2.738 -10.790 -24.117 1.00 92.44 447 TYR A O 1
ATOM 3507 N N . PRO A 1 448 ? 0.920 -12.087 -24.390 1.00 92.00 448 PRO A N 1
ATOM 3508 C CA . PRO A 1 448 ? 1.021 -12.097 -25.840 1.00 92.00 448 PRO A CA 1
ATOM 3509 C C . PRO A 1 448 ? 0.825 -10.678 -26.401 1.00 92.00 448 PRO A C 1
ATOM 3511 O O . PRO A 1 448 ? -0.150 -10.015 -26.052 1.00 92.00 448 PRO A O 1
ATOM 3514 N N . PRO A 1 449 ? 1.727 -10.203 -27.276 1.00 87.19 449 PRO A N 1
ATOM 3515 C CA . PRO A 1 449 ? 1.650 -8.863 -27.844 1.00 87.19 449 PRO A CA 1
ATOM 3516 C C . PRO A 1 449 ? 0.475 -8.744 -28.816 1.00 87.19 449 PRO A C 1
ATOM 3518 O O . PRO A 1 449 ? 0.241 -9.632 -29.645 1.00 87.19 449 PRO A O 1
ATOM 3521 N N . GLU A 1 450 ? -0.211 -7.605 -28.776 1.00 85.81 450 GLU A N 1
ATOM 3522 C CA . GLU A 1 450 ? -1.248 -7.267 -29.747 1.00 85.81 450 GLU A CA 1
ATOM 3523 C C . GLU A 1 450 ? -0.644 -7.218 -31.165 1.00 85.81 450 GLU A C 1
ATOM 3525 O O . GLU A 1 450 ? 0.387 -6.592 -31.411 1.00 85.81 450 GLU A O 1
ATOM 3530 N N . GLY A 1 451 ? -1.232 -7.955 -32.112 1.00 84.12 451 GLY A N 1
ATOM 3531 C CA . GLY A 1 451 ? -0.743 -8.020 -33.498 1.00 84.12 451 GLY A CA 1
ATOM 3532 C C . GLY A 1 451 ? 0.407 -9.005 -33.765 1.00 84.12 451 GLY A C 1
ATOM 3533 O O . GLY A 1 451 ? 0.930 -9.046 -34.880 1.00 84.12 451 GLY A O 1
ATOM 3534 N N . GLY A 1 452 ? 0.816 -9.827 -32.790 1.00 77.25 452 GLY A N 1
ATOM 3535 C CA . GLY A 1 452 ? 1.678 -11.002 -33.014 1.00 77.25 452 GLY A CA 1
ATOM 3536 C C . GLY A 1 452 ? 3.145 -10.723 -33.390 1.00 77.25 452 GLY A C 1
ATOM 3537 O O . GLY A 1 452 ? 3.921 -11.665 -33.597 1.00 77.25 452 GLY A O 1
ATOM 3538 N N . LYS A 1 453 ? 3.563 -9.455 -33.461 1.00 77.50 453 LYS A N 1
ATOM 3539 C CA . LYS A 1 453 ? 4.967 -9.041 -33.621 1.00 77.50 453 LYS A CA 1
ATOM 3540 C C . LYS A 1 453 ? 5.576 -8.747 -32.250 1.00 77.50 453 LYS A C 1
ATOM 3542 O O . LYS A 1 453 ? 5.648 -7.606 -31.817 1.00 77.50 453 LYS A O 1
ATOM 3547 N N . GLY A 1 454 ? 5.980 -9.805 -31.553 1.00 81.12 454 GLY A N 1
ATOM 3548 C CA . GLY A 1 454 ? 6.592 -9.704 -30.228 1.00 81.12 454 GLY A CA 1
ATOM 3549 C C . GLY A 1 454 ? 8.100 -9.526 -30.241 1.00 81.12 454 GLY A C 1
ATOM 3550 O O . GLY A 1 454 ? 8.788 -10.089 -31.095 1.00 81.12 454 GLY A O 1
ATOM 3551 N N . ILE A 1 455 ? 8.608 -8.849 -29.209 1.00 82.94 455 ILE A N 1
ATOM 3552 C CA . ILE A 1 455 ? 10.042 -8.705 -28.919 1.00 82.94 455 ILE A CA 1
ATOM 3553 C C . ILE A 1 455 ? 10.735 -10.076 -28.874 1.00 82.94 455 ILE A C 1
ATOM 3555 O O . ILE A 1 455 ? 11.853 -10.192 -29.362 1.00 82.94 455 ILE A O 1
ATOM 3559 N N . ALA A 1 456 ? 10.066 -11.138 -28.400 1.00 87.25 456 ALA A N 1
ATOM 3560 C CA . ALA A 1 456 ? 10.629 -12.493 -28.392 1.00 87.25 456 ALA A CA 1
ATOM 3561 C C . ALA A 1 456 ? 11.047 -12.999 -29.776 1.00 87.25 456 ALA A C 1
ATOM 3563 O O . ALA A 1 456 ? 12.145 -13.527 -29.912 1.00 87.25 456 ALA A O 1
ATOM 3564 N N . ARG A 1 457 ? 10.217 -12.811 -30.812 1.00 87.00 457 ARG A N 1
ATOM 3565 C CA . ARG A 1 457 ? 10.545 -13.274 -32.174 1.00 87.00 457 ARG A CA 1
ATOM 3566 C C . ARG A 1 457 ? 11.713 -12.491 -32.756 1.00 87.00 457 ARG A C 1
ATOM 3568 O O . ARG A 1 457 ? 12.586 -13.066 -33.401 1.00 87.00 457 ARG A O 1
ATOM 3575 N N . THR A 1 458 ? 11.728 -11.180 -32.521 1.00 86.06 458 THR A N 1
ATOM 3576 C CA . THR A 1 458 ? 12.841 -10.314 -32.917 1.00 86.06 458 THR A CA 1
ATOM 3577 C C . THR A 1 458 ? 14.120 -10.761 -32.219 1.00 86.06 458 THR A C 1
ATOM 3579 O O . THR A 1 458 ? 15.117 -11.033 -32.883 1.00 86.06 458 THR A O 1
ATOM 3582 N N . LEU A 1 459 ? 14.081 -10.930 -30.898 1.00 87.00 459 LEU A N 1
ATOM 3583 C CA . LEU A 1 459 ? 15.239 -11.342 -30.120 1.00 87.00 459 LEU A CA 1
ATOM 3584 C C . LEU A 1 459 ? 15.741 -12.724 -30.552 1.00 87.00 459 LEU A C 1
ATOM 3586 O O . LEU A 1 459 ? 16.926 -12.864 -30.804 1.00 87.00 459 LEU A O 1
ATOM 3590 N N . GLU A 1 460 ? 14.869 -13.715 -30.740 1.00 88.44 460 GLU A N 1
ATOM 3591 C CA . GLU A 1 460 ? 15.247 -15.038 -31.261 1.00 88.44 460 GLU A CA 1
ATOM 3592 C C . GLU A 1 460 ? 15.955 -14.967 -32.616 1.00 88.44 460 GLU A C 1
ATOM 3594 O O . GLU A 1 460 ? 16.939 -15.671 -32.836 1.00 88.44 460 GLU A O 1
ATOM 3599 N N . LYS A 1 461 ? 15.468 -14.110 -33.519 1.00 89.50 461 LYS A N 1
ATOM 3600 C CA . LYS A 1 461 ? 16.044 -13.940 -34.854 1.00 89.50 461 LYS A CA 1
ATOM 3601 C C . LYS A 1 461 ? 17.444 -13.326 -34.802 1.00 89.50 461 LYS A C 1
ATOM 3603 O O . LYS A 1 461 ? 18.316 -13.746 -35.559 1.00 89.50 461 LYS A O 1
ATOM 3608 N N . TYR A 1 462 ? 17.653 -12.329 -33.945 1.00 88.19 462 TYR A N 1
ATOM 3609 C CA . TYR A 1 462 ? 18.911 -11.576 -33.884 1.00 88.19 462 TYR A CA 1
ATOM 3610 C C . TYR A 1 462 ? 19.899 -12.105 -32.835 1.00 88.19 462 TYR A C 1
ATOM 3612 O O . TYR A 1 462 ? 21.084 -11.794 -32.908 1.00 88.19 462 TYR A O 1
ATOM 3620 N N . PHE A 1 463 ? 19.464 -12.947 -31.898 1.00 89.94 463 PHE A N 1
ATOM 3621 C CA . PHE A 1 463 ? 20.324 -13.489 -30.847 1.00 89.94 463 PHE A CA 1
ATOM 3622 C C . PHE A 1 463 ? 21.544 -14.263 -31.375 1.00 89.94 463 PHE A C 1
ATOM 3624 O O . PHE A 1 463 ? 22.640 -14.015 -30.872 1.00 89.94 463 PHE A O 1
ATOM 3631 N N . PRO A 1 464 ? 21.435 -15.133 -32.405 1.00 91.31 464 PRO A N 1
ATOM 3632 C CA . PRO A 1 464 ? 22.610 -15.791 -32.976 1.00 91.31 464 PRO A CA 1
ATOM 3633 C C . PRO A 1 464 ? 23.643 -14.795 -33.513 1.00 91.31 464 PRO A C 1
ATOM 3635 O O . PRO A 1 464 ? 24.837 -15.009 -33.341 1.00 91.31 464 PRO A O 1
ATOM 3638 N N . LEU A 1 465 ? 23.192 -13.679 -34.102 1.00 86.62 465 LEU A N 1
ATOM 3639 C CA . LEU A 1 465 ? 24.076 -12.620 -34.590 1.00 86.62 465 LEU A CA 1
ATOM 3640 C C . LEU A 1 465 ? 24.801 -11.926 -33.430 1.00 86.62 465 LEU A C 1
ATOM 3642 O O . LEU A 1 465 ? 26.011 -11.738 -33.505 1.00 86.62 465 LEU A O 1
ATOM 3646 N N . LEU A 1 466 ? 24.084 -11.598 -32.347 1.00 85.50 466 LEU A N 1
ATOM 3647 C CA . LEU A 1 466 ? 24.679 -11.020 -31.135 1.00 85.50 466 LEU A CA 1
ATOM 3648 C C . LEU A 1 466 ? 25.727 -11.957 -30.526 1.00 85.50 466 LEU A C 1
ATOM 3650 O O . LEU A 1 466 ? 26.812 -11.517 -30.153 1.00 85.50 466 LEU A O 1
ATOM 3654 N N . GLN A 1 467 ? 25.433 -13.258 -30.478 1.00 87.88 467 GLN A N 1
ATOM 3655 C CA . GLN A 1 467 ? 26.373 -14.258 -29.985 1.00 87.88 467 GLN A CA 1
ATOM 3656 C C . GLN A 1 467 ? 27.608 -14.372 -30.891 1.00 87.88 467 GLN A C 1
ATOM 3658 O O . GLN A 1 467 ? 28.732 -14.388 -30.394 1.00 87.88 467 GLN A O 1
ATOM 3663 N N . SER A 1 468 ? 27.432 -14.418 -32.215 1.00 85.44 468 SER A N 1
ATOM 3664 C CA . SER A 1 468 ? 28.551 -14.433 -33.164 1.00 85.44 468 SER A CA 1
ATOM 3665 C C . SER A 1 468 ? 29.410 -13.174 -33.066 1.00 85.44 468 SER A C 1
ATOM 3667 O O . SER A 1 468 ? 30.632 -13.283 -33.116 1.00 85.44 468 SER A O 1
ATOM 3669 N N . LEU A 1 469 ? 28.796 -12.002 -32.882 1.00 82.00 469 LEU A N 1
ATOM 3670 C CA . LEU A 1 469 ? 29.510 -10.741 -32.702 1.00 82.00 469 LEU A CA 1
ATOM 3671 C C . LEU A 1 469 ? 30.325 -10.746 -31.402 1.00 82.00 469 LEU A C 1
ATOM 3673 O O . LEU A 1 469 ? 31.519 -10.465 -31.444 1.00 82.00 469 LEU A O 1
ATOM 3677 N N . LYS A 1 470 ? 29.725 -11.157 -30.274 1.00 87.06 470 LYS A N 1
ATOM 3678 C CA . LYS A 1 470 ? 30.444 -11.355 -29.000 1.00 87.06 470 LYS A CA 1
ATOM 3679 C C . LYS A 1 470 ? 31.658 -12.265 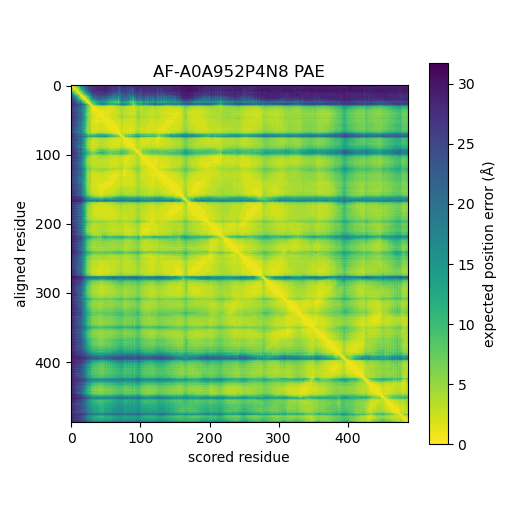-29.199 1.00 87.06 470 LYS A C 1
ATOM 3681 O O . LYS A 1 470 ? 32.766 -11.932 -28.791 1.00 87.06 470 LYS A O 1
ATOM 3686 N N . ASN A 1 471 ? 31.449 -13.407 -29.846 1.00 85.56 471 ASN A N 1
ATOM 3687 C CA . ASN A 1 471 ? 32.488 -14.409 -30.064 1.00 85.56 471 ASN A CA 1
ATOM 3688 C C . ASN A 1 471 ? 33.604 -13.907 -30.990 1.00 85.56 471 ASN A C 1
ATOM 3690 O O . ASN A 1 471 ? 34.764 -14.250 -30.790 1.00 85.56 471 ASN A O 1
ATOM 3694 N N . MET A 1 472 ? 33.279 -13.056 -31.966 1.00 85.19 472 MET A N 1
ATOM 3695 C CA . MET A 1 472 ? 34.267 -12.404 -32.825 1.00 85.19 472 MET A CA 1
ATOM 3696 C C . MET A 1 472 ? 35.116 -11.386 -32.055 1.00 85.19 472 MET A C 1
ATOM 3698 O O . MET A 1 472 ? 36.326 -11.344 -32.251 1.00 85.19 472 MET A O 1
ATOM 3702 N N . VAL A 1 473 ? 34.495 -10.586 -31.181 1.00 83.06 473 VAL A N 1
ATOM 3703 C CA . VAL A 1 473 ? 35.183 -9.530 -30.420 1.00 83.06 473 VAL A CA 1
ATOM 3704 C C . VAL A 1 473 ? 36.071 -10.113 -29.319 1.00 83.06 473 VAL A C 1
ATOM 3706 O O . VAL A 1 473 ? 37.207 -9.677 -29.157 1.00 83.06 473 VAL A O 1
ATOM 3709 N N . TYR A 1 474 ? 35.579 -11.109 -28.577 1.00 85.69 474 TYR A N 1
ATOM 3710 C CA . TYR A 1 474 ? 36.268 -11.629 -27.388 1.00 85.69 474 TYR A CA 1
ATOM 3711 C C . TYR A 1 474 ? 36.967 -12.980 -27.597 1.00 85.69 474 TYR A C 1
ATOM 3713 O O . TYR A 1 474 ? 37.660 -13.444 -26.698 1.00 85.69 474 TYR A O 1
ATOM 3721 N N . GLY A 1 475 ? 36.805 -13.626 -28.757 1.00 85.25 475 GLY A N 1
ATOM 3722 C CA . GLY A 1 475 ? 37.445 -14.911 -29.071 1.00 85.25 475 GLY A CA 1
ATOM 3723 C C . GLY A 1 475 ? 36.837 -16.137 -28.370 1.00 85.25 475 GLY A C 1
ATOM 3724 O O . GLY A 1 475 ? 37.367 -17.242 -28.503 1.00 85.25 475 GLY A O 1
ATOM 3725 N N . ASP A 1 476 ? 35.727 -15.968 -27.650 1.00 85.12 476 ASP A N 1
ATOM 3726 C CA . ASP A 1 476 ? 35.019 -17.053 -26.964 1.00 85.12 476 ASP A CA 1
ATOM 3727 C C . ASP A 1 476 ? 34.098 -17.848 -27.908 1.00 85.12 476 ASP A C 1
ATOM 3729 O O . ASP A 1 476 ? 33.769 -17.414 -29.009 1.00 85.12 476 ASP A O 1
ATOM 3733 N N . LYS A 1 477 ? 33.641 -19.030 -27.468 1.00 86.12 477 LYS A N 1
ATOM 3734 C CA . LYS A 1 477 ? 32.666 -19.871 -28.201 1.00 86.12 477 LYS A CA 1
ATOM 3735 C C . LYS A 1 477 ? 31.326 -20.052 -27.479 1.00 86.12 477 LYS A C 1
ATOM 3737 O O . LYS A 1 477 ? 30.484 -20.819 -27.944 1.00 86.12 477 LYS A O 1
ATOM 3742 N N . ASP A 1 478 ? 31.118 -19.389 -26.348 1.00 89.31 478 ASP A N 1
ATOM 3743 C CA . ASP A 1 478 ? 29.926 -19.555 -25.513 1.00 89.31 478 ASP A CA 1
ATOM 3744 C C . ASP A 1 478 ? 28.954 -18.361 -25.630 1.00 89.31 478 ASP A C 1
ATOM 3746 O O . ASP A 1 478 ? 29.077 -17.516 -26.514 1.00 89.31 478 ASP A O 1
ATOM 3750 N N . ALA A 1 479 ? 27.892 -18.358 -24.824 1.00 87.31 479 ALA A N 1
ATOM 3751 C CA . ALA A 1 479 ? 26.959 -17.231 -24.688 1.00 87.31 479 ALA A CA 1
ATOM 3752 C C . ALA A 1 479 ? 27.159 -16.495 -23.350 1.00 87.31 479 ALA A C 1
ATOM 3754 O O . ALA A 1 479 ? 26.315 -15.696 -22.943 1.00 87.31 479 ALA A O 1
ATOM 3755 N N . LEU A 1 480 ? 28.255 -16.803 -22.651 1.00 90.19 480 LEU A N 1
ATOM 3756 C CA . LEU A 1 480 ? 28.526 -16.325 -21.307 1.00 90.19 480 LEU A CA 1
ATOM 3757 C C . LEU A 1 480 ? 29.205 -14.966 -21.394 1.00 90.19 480 LEU A C 1
ATOM 3759 O O . LEU A 1 480 ? 30.254 -14.848 -22.015 1.00 90.19 480 LEU A O 1
ATOM 3763 N N . VAL A 1 481 ? 28.648 -13.940 -20.766 1.00 85.06 481 VAL A N 1
ATOM 3764 C CA . VAL A 1 481 ? 29.303 -12.631 -20.678 1.00 85.06 481 VAL A CA 1
ATOM 3765 C C . VAL A 1 481 ? 29.896 -12.461 -19.291 1.00 85.06 481 VAL A C 1
ATOM 3767 O O . VAL A 1 481 ? 29.210 -12.638 -18.281 1.00 85.06 481 VAL A O 1
ATOM 3770 N N . ARG A 1 482 ? 31.188 -12.139 -19.252 1.00 88.44 482 ARG A N 1
ATOM 3771 C CA . ARG A 1 482 ? 31.967 -11.912 -18.028 1.00 88.44 482 ARG A CA 1
ATOM 3772 C C . ARG A 1 482 ? 32.130 -10.418 -17.772 1.00 88.44 482 ARG A C 1
ATOM 3774 O O . ARG A 1 482 ? 32.085 -9.637 -18.716 1.00 88.44 482 ARG A O 1
ATOM 3781 N N . LYS A 1 483 ? 32.401 -10.022 -16.522 1.00 82.75 483 LYS A N 1
ATOM 3782 C CA . LYS A 1 483 ? 32.602 -8.606 -16.156 1.00 82.75 483 LYS A CA 1
ATOM 3783 C C . LYS A 1 483 ? 33.643 -7.905 -17.039 1.00 82.75 483 LYS A C 1
ATOM 3785 O O . LYS A 1 483 ? 33.366 -6.847 -17.577 1.00 82.75 483 LYS A O 1
ATOM 3790 N N . ALA A 1 484 ? 34.789 -8.552 -17.259 1.00 84.19 484 ALA A N 1
ATOM 3791 C CA . ALA A 1 484 ? 35.891 -8.032 -18.075 1.00 84.19 484 ALA A CA 1
ATOM 3792 C C . ALA A 1 484 ? 35.554 -7.838 -19.569 1.00 84.19 484 ALA A C 1
ATOM 3794 O O . ALA A 1 484 ? 36.370 -7.315 -20.318 1.00 84.19 484 ALA A O 1
ATOM 3795 N N . GLN A 1 485 ? 34.388 -8.311 -20.014 1.00 83.69 485 GLN A N 1
ATOM 3796 C CA . GLN A 1 485 ? 33.907 -8.170 -21.388 1.00 83.69 485 GLN A CA 1
ATOM 3797 C C . GLN A 1 485 ? 32.907 -7.022 -21.534 1.00 83.69 485 GLN A C 1
ATOM 3799 O O . GLN A 1 485 ? 32.421 -6.794 -22.634 1.00 83.69 485 GLN A O 1
ATOM 3804 N N . TRP A 1 486 ? 32.580 -6.311 -20.456 1.00 75.81 486 TRP A N 1
ATOM 3805 C CA . TRP A 1 486 ? 31.794 -5.086 -20.539 1.00 75.81 486 TRP A CA 1
ATOM 3806 C C . TRP A 1 486 ? 32.739 -3.882 -20.655 1.00 75.81 486 TRP A C 1
ATOM 3808 O O . TRP A 1 486 ? 33.790 -3.899 -20.009 1.00 75.81 486 TRP A O 1
ATOM 3818 N N . PRO A 1 487 ? 32.416 -2.908 -21.524 1.00 63.50 487 PRO A N 1
ATOM 3819 C CA . PRO A 1 487 ? 33.252 -1.737 -21.776 1.00 63.50 487 PRO A CA 1
ATOM 3820 C C . PRO A 1 487 ? 33.391 -0.807 -20.569 1.00 63.50 487 PRO A C 1
ATOM 3822 O O . PRO A 1 487 ? 32.512 -0.843 -19.676 1.00 63.50 487 PRO A O 1
#

Secondary structure (DSSP, 8-state):
-------------TTPPPPP------TTTTHHHHHHHHHHHHHTT---HHHHHHHHHHHHHHHHHHHHH---SBTTEEEHHHHHHHHHHHTSPPPTTS---PPPHHHHHHHHHHHHHHH-S-SSEEEHHHHHHHHHHHHHHHHHHHHHGGGHHHHTT-----TTSHHHHHHHHHHHHHHHHHHHHHHHHHHHHHHTTT--EEHHHHHHHHHHHHHHTT---HHHHHHHHHHHHHHHHHHHHH-S-SSEE-GGGHHHHHHHHHHHHHHHHHHIIIIIS-TTS-HHHHHHHHHHHHHHHHHHHHHHHHHSTTSEEEHHHHHHHHHHHHHH-TT----HHHHHHHHHHHHHHH-S-SSEEEHHHHHHHHHHHHHHHHHHHHHGGGHHHHTT--GGGTTT--HHHHHHHHHHHHHHHHHHHHHHTT----TT-EEETHHHHHHHHHHHHHSPPTTS--HHHHHHHHHHHHHHHHHHHH---SSEEEGGG--

Nearest PDB structures (foldseek):
  5k7v-assembly1_B  TM=2.233E-01  e=6.863E-01  synthetic construct
  6vfk-assembly1_B  TM=2.240E-01  e=1.548E+00  synthetic construct
  7cnd-assembly1_C  TM=1.453E-01  e=2.179E+00  Saccharomyces cerevisiae
  7ypz-assembly1_C  TM=1.189E-01  e=3.802E+00  Saccharomyces cerevisiae